Protein AF-A0A7S3Y8J7-F1 (afdb_monomer_lite)

Organism: NCBI:txid91324

pLDDT: mean 77.91, std 17.77, range [24.86, 98.25]

Foldseek 3Di:
DDKKKKKFFQVCVVVVQLVVVVVVCVVLVKDFPDKDKDADDLVLLCLQCPPHPDDSCRRHVHIMMMTIIDDDVCLVSVVVCVVVGDRMDIRNDPLSRLVNCCVGPPDDWAKFKKKKKQAPPFDPVLVVQLVVQCVLVLKDWLDWDWAAADPVLCVQLVHPRNHDGTIIMIMTIDTVNQSVSCSSNVPGPRMDMQNGRVSRVSNQVSGPVPGGDKAKKKKKQAFLCVVVVVVVVVVCVSNVWDWPDKDKDADDLVLLCVLVVVQQFDDPPPPPPDDDPDDDDTHGDPCSNVLSCRRRVHIMMMTIIMDRVCQSSLDSQQDDLFLVVCCVSPCNHVQVVRNDGNRRSRMDMADDRVSRVVSCCSVPVPVPPDDPPDPVVCCVVCVVVVDPQVVVQLVVLVVVLVVVVDDDCVSVVSSVVSCVQPRPVDDDDDDDDDDDDDDDDDDDDDDDDDDDDDDLDDQDACPFAAEEEEAEAALLCLVVLVVVVCVVVVAAEDELVVLLVCCLVPPDCVLNVQSVVCLVVLHDRDLSSSSSSVRVVVVVVVVVVDPGHRHYYYTNPDLFDSNQVVCCVRNRHHLAYEYEDEDLVNNLVSNVVVCVVVVHDPVSSVSNNVSCVVGVVVVQVVVVVVVRYDYDYDSPCSVVVVCSCCVSVVD

Radius of gyration: 37.84 Å; chains: 1; bounding box: 90×66×95 Å

Sequence (651 aa):
MSCLVAITSSVGVSKGRSVDNADILKEAGFEILDTRETSLTKDVAEIFCDGKDHKIADYTSGPVAALLIRQVNGFKKFEKLAADFDHVYATPDEVCFLKVSRKLFPKPSSFERIVVIMKPGYNPDDYKLATELLISEDFVKILDQSVKISKEQEARIGCSNLTGGASQVMVFERMDAVDLAKIHCDMLENVFVSPSNESAAVIIDVLLSDGLPSERTLALIKPNAFADREKILSVIQAYKFEVIIQDVLRLSKSRAAEFYAEHKVSHPLVIFVIRPLESGPLQGKPFFGGLTEFMSSGPIMALVLQKPSAIKSWRTLIGPTNSIKARELKPQSLRARWGIDGTKNAFHGSDSFASSCRETDFFFPSLNAPRLNDPEEYAKASLNSLDVSLNDVLQKGLTKLCRAKPVGLDAIEWLGRWLIENNPARPSVEQPAPAEITATEIVVEEDGEEDDVRTLAARVKCSKVRIIAVLGPEGSRVEETTKQLARKHGVERISIPEMLQGAAKTAAKQVSEPLAEALAAGRSAPTDLMQYLLNNAIGAYLDTNPRKESPILLSSFPQNLDQALTFSACIGEPAVFLSFEGEAEEFESAAREEAKKAGTPEGTVERRLRRFKEEGMPVIAHYKKFSKVCTIRDRGDIEGVLEAVVAHAEL

InterPro domains:
  IPR001564 Nucleoside diphosphate kinase [PR01243] (278-297)
  IPR001564 Nucleoside diphosphate kinase [PR01243] (298-315)
  IPR001564 Nucleoside diphosphate kinase [PR01243] (345-364)
  IPR007858 Dpy-30 motif [PF05186] (386-424)
  IPR027417 P-loop containing nucleoside triphosphate hydrolase [G3DSA:3.40.50.300] (459-650)
  IPR027417 P-loop containing nucleoside triphosphate hydrolase [SSF52540] (463-648)
  IPR034907 Nucleoside diphosphate kinase-like domain [PF00334] (215-366)
  IPR034907 Nucleoside diphosphate kinase-like domain [SM00562] (214-371)
  IPR036850 Nucleoside diphosphate kinase-like domain superfamily [G3DSA:3.30.70.141] (206-367)
  IPR036850 Nucleoside diphosphate kinase-like domain superfamily [SSF54919] (23-93)
  IPR036850 Nucleoside diphosphate kinase-like domain superfamily [SSF54919] (215-366)

Secondary structure (DSSP, 8-state):
-EEEEEEE-HHHHHTTHHHHHHHHHHHTTPEEEEEEEEPPPHHHHHHHHTTSS--THHHHSS-EEEEEEEETTHHHHHHHTTTT-SSEEE-SSHHHHHHHHHHHSPPPP-EEEEEEEE-TT--HHHHHHHHHHHHHTT-EEEEEEEEE--HHHHHHHT-SS-TTSEEEEEEEEEETHHHHHHHHHTTSTTEEE-SSHHHHHHHHHHH-TT-SPEEEEEEEE-GGGGGGHHHHHHHHHHTT-EEEEEEEE---HHHHHHHTGGGTS---SSSSSS--S-----PPPTTHHHHHHHHHSS-EEEEEEEEETHHHHHHHHH--SSHHHHHHH-TTSHHHHH--SSS--SEEE-SSHHHHHHHHHHH-TTTSPPPTT-HHHHHHHHHTT--HHHHHHHHHHHHHHHHH---THHHHHHHHHHHHHT-TTS--------------PPP------------PPP----TT--EEEEE--TTS-HHHHHHHHHHHHT-EEEEHHHHHHHHHHHS-HHHHHHHHHHHHTTPPPPHHHHHHHHHHHHHHHHHT-PPTT--EEEES---SHHHHHHHHHHT---SEEEEE---HHHHHHHHHHHHHHTT--HHHHHHHHHHIIIIIHHHHHHHHTTT-EEEE--SS-HHHHHHHHHHHHT-

Structure (mmCIF, N/CA/C/O backbone):
data_AF-A0A7S3Y8J7-F1
#
_entry.id   AF-A0A7S3Y8J7-F1
#
loop_
_atom_site.group_PDB
_atom_site.id
_atom_site.type_symbol
_atom_site.label_atom_id
_atom_site.label_alt_id
_atom_site.label_comp_id
_atom_site.label_asym_id
_atom_site.label_entity_id
_atom_site.label_seq_id
_atom_site.pdbx_PDB_ins_code
_atom_site.Cartn_x
_atom_site.Cartn_y
_atom_site.Cartn_z
_atom_site.occupancy
_atom_site.B_iso_or_equiv
_atom_site.auth_seq_id
_atom_site.auth_comp_id
_atom_site.auth_asym_id
_atom_site.auth_atom_id
_atom_site.pdbx_PDB_model_num
ATOM 1 N N . MET A 1 1 ? -32.818 0.035 26.852 1.00 60.22 1 MET A N 1
ATOM 2 C CA . MET A 1 1 ? -32.382 -1.296 27.335 1.00 60.22 1 MET A CA 1
ATOM 3 C C . MET A 1 1 ? -30.870 -1.282 27.388 1.00 60.22 1 MET A C 1
ATOM 5 O O . MET A 1 1 ? -30.281 -0.711 26.484 1.00 60.22 1 MET A O 1
ATOM 9 N N . SER A 1 2 ? -30.263 -1.846 28.426 1.00 79.38 2 SER A N 1
ATOM 10 C CA . SER A 1 2 ? -28.807 -1.930 28.580 1.00 79.38 2 SER A CA 1
ATOM 11 C C . SER A 1 2 ? -28.336 -3.358 28.319 1.00 79.38 2 SER A C 1
ATOM 13 O O . SER A 1 2 ? -29.010 -4.306 28.738 1.00 79.38 2 SER A O 1
ATOM 15 N N . CYS A 1 3 ? -27.184 -3.502 27.671 1.00 86.75 3 CYS A N 1
ATOM 16 C CA . CYS A 1 3 ? -26.503 -4.782 27.518 1.00 86.75 3 CYS A CA 1
ATOM 17 C C . CYS A 1 3 ? -25.395 -4.926 28.567 1.00 86.75 3 CYS A C 1
ATOM 19 O O . CYS A 1 3 ? -24.807 -3.926 28.973 1.00 86.75 3 CYS A O 1
ATOM 21 N N . LEU A 1 4 ? -25.125 -6.159 28.996 1.00 91.12 4 LEU A N 1
ATOM 22 C CA . LEU A 1 4 ? -24.027 -6.504 29.900 1.00 91.12 4 LEU A CA 1
ATOM 23 C C . LEU A 1 4 ? -23.310 -7.755 29.404 1.00 91.12 4 LEU A C 1
ATOM 25 O O . LEU A 1 4 ? -23.886 -8.550 28.659 1.00 91.12 4 LEU A O 1
ATOM 29 N N . VAL A 1 5 ? -22.082 -7.959 29.876 1.00 91.94 5 VAL A N 1
ATOM 30 C CA . VAL A 1 5 ? -21.427 -9.266 29.802 1.00 91.94 5 VAL A CA 1
ATOM 31 C C . VAL A 1 5 ? -21.406 -9.870 31.196 1.00 91.94 5 VAL A C 1
ATOM 33 O O . VAL A 1 5 ? -20.801 -9.288 32.095 1.00 91.94 5 VAL A O 1
ATOM 36 N N . ALA A 1 6 ? -22.062 -11.018 31.369 1.00 92.19 6 ALA A N 1
ATOM 37 C CA . ALA A 1 6 ? -22.000 -11.820 32.586 1.00 92.19 6 ALA A CA 1
ATOM 38 C C . ALA A 1 6 ? -20.988 -12.958 32.403 1.00 92.19 6 ALA A C 1
ATOM 40 O O . ALA A 1 6 ? -21.079 -13.706 31.435 1.00 92.19 6 ALA A O 1
ATOM 41 N N . ILE A 1 7 ? -20.014 -13.088 33.301 1.00 92.69 7 ILE A N 1
ATOM 42 C CA . ILE A 1 7 ? -18.930 -14.070 33.221 1.00 92.69 7 ILE A CA 1
ATOM 43 C C . ILE A 1 7 ? -18.993 -14.995 34.431 1.00 92.69 7 ILE A C 1
ATOM 45 O O . ILE A 1 7 ? -18.885 -14.541 35.569 1.00 92.69 7 ILE A O 1
ATOM 49 N N . THR A 1 8 ? -19.114 -16.292 34.163 1.00 92.75 8 THR A N 1
ATOM 50 C CA . THR A 1 8 ? -18.915 -17.372 35.134 1.00 92.75 8 THR A CA 1
ATOM 51 C C . THR A 1 8 ? -17.426 -17.662 35.249 1.00 92.75 8 THR A C 1
ATOM 53 O O . THR A 1 8 ? -16.793 -17.971 34.239 1.00 92.75 8 THR A O 1
ATOM 56 N N . SER A 1 9 ? -16.862 -17.570 36.454 1.00 91.62 9 SER A N 1
ATOM 57 C CA . SER A 1 9 ? -15.436 -17.834 36.690 1.00 91.62 9 SER A CA 1
ATOM 58 C C . SER A 1 9 ? -15.054 -19.283 36.367 1.00 91.62 9 SER A C 1
ATOM 60 O O . SER A 1 9 ? -15.912 -20.165 36.295 1.00 91.62 9 SER A O 1
ATOM 62 N N . SER A 1 10 ? -13.754 -19.561 36.243 1.00 90.56 10 SER A N 1
ATOM 63 C CA . SER A 1 10 ? -13.251 -20.909 35.928 1.00 90.56 10 SER A CA 1
ATOM 64 C C . SER A 1 10 ? -13.661 -21.935 36.987 1.00 90.56 10 SER A C 1
ATOM 66 O O . SER A 1 10 ? -13.992 -23.084 36.687 1.00 90.56 10 SER A O 1
ATOM 68 N N . VAL A 1 11 ? -13.718 -21.493 38.247 1.00 90.00 11 VAL A N 1
ATOM 69 C CA . VAL A 1 11 ? -14.220 -22.295 39.366 1.00 90.00 11 VAL A CA 1
ATOM 70 C C . VAL A 1 11 ? -15.712 -22.589 39.192 1.00 90.00 11 VAL A C 1
ATOM 72 O O . VAL A 1 11 ? -16.128 -23.730 39.368 1.00 90.00 11 VAL A O 1
ATOM 75 N N . GLY A 1 12 ? -16.519 -21.602 38.797 1.00 89.06 12 GLY A N 1
ATOM 76 C CA . GLY A 1 12 ? -17.945 -21.803 38.524 1.00 89.06 12 GLY A CA 1
ATOM 77 C C . GLY A 1 12 ? -18.204 -22.758 37.356 1.00 89.06 12 GLY A C 1
ATOM 78 O O . GLY A 1 12 ? -19.037 -23.656 37.475 1.00 89.06 12 GLY A O 1
ATOM 79 N N . VAL A 1 13 ? -17.451 -22.623 36.261 1.00 90.56 13 VAL A N 1
ATOM 80 C CA . VAL A 1 13 ? -17.557 -23.510 35.088 1.00 90.56 13 VAL A CA 1
ATOM 81 C C . VAL A 1 13 ? -17.220 -24.952 35.461 1.00 90.56 13 VAL A C 1
ATOM 83 O O . VAL A 1 13 ? -18.005 -25.851 35.172 1.00 90.56 13 VAL A O 1
ATOM 86 N N . SER A 1 14 ? -16.121 -25.183 36.187 1.00 88.75 14 SER A N 1
ATOM 87 C CA . SER A 1 14 ? -15.753 -26.535 36.647 1.00 88.75 14 SER A CA 1
ATOM 88 C C . SER A 1 14 ? -16.784 -27.176 37.589 1.00 88.75 14 SER A C 1
ATOM 90 O O . SER A 1 14 ? -16.857 -28.400 37.679 1.00 88.75 14 SER A O 1
ATOM 92 N N . LYS A 1 15 ? -17.617 -26.365 38.253 1.00 89.69 15 LYS A N 1
ATOM 93 C CA . LYS A 1 15 ? -18.742 -26.807 39.092 1.00 89.69 15 LYS A CA 1
ATOM 94 C C . LYS A 1 15 ? -20.072 -26.932 38.333 1.00 89.69 15 LYS A C 1
ATOM 96 O O . LYS A 1 15 ? -21.089 -27.195 38.965 1.00 89.69 15 LYS A O 1
ATOM 101 N N . GLY A 1 16 ? -20.095 -26.720 37.015 1.00 87.44 16 GLY A N 1
ATOM 102 C CA . GLY A 1 16 ? -21.308 -26.809 36.192 1.00 87.44 16 GLY A CA 1
ATOM 103 C C . GLY A 1 16 ? -22.270 -25.622 36.325 1.00 87.44 16 GLY A C 1
ATOM 104 O O . GLY A 1 16 ? -23.391 -25.690 35.833 1.00 87.44 16 GLY A O 1
ATOM 105 N N . ARG A 1 17 ? -21.847 -24.515 36.950 1.00 89.00 17 ARG A N 1
ATOM 106 C CA . ARG A 1 17 ? -22.717 -23.362 37.252 1.00 89.00 17 ARG A CA 1
ATOM 107 C C . ARG A 1 17 ? -23.108 -22.522 36.037 1.00 89.00 17 ARG A C 1
ATOM 109 O O . ARG A 1 17 ? -23.982 -21.671 36.142 1.00 89.00 17 ARG A O 1
ATOM 116 N N . SER A 1 18 ? -22.455 -22.707 34.894 1.00 86.50 18 SER A N 1
ATOM 117 C CA . SER A 1 18 ? -22.721 -21.914 33.688 1.00 86.50 18 SER A CA 1
ATOM 118 C C . SER A 1 18 ? -24.166 -22.062 33.198 1.00 86.50 18 SER A C 1
ATOM 120 O O . SER A 1 18 ? -24.772 -21.070 32.799 1.00 86.50 18 SER A O 1
ATOM 122 N N . VAL A 1 19 ? -24.721 -23.276 33.268 1.00 87.62 19 VAL A N 1
ATOM 123 C CA . VAL A 1 19 ? -26.104 -23.568 32.862 1.00 87.62 19 VAL A CA 1
ATOM 124 C C . VAL A 1 19 ? -27.092 -23.002 33.882 1.00 87.62 19 VAL A C 1
ATOM 126 O O . VAL A 1 19 ? -27.966 -22.227 33.501 1.00 87.62 19 VAL A O 1
ATOM 129 N N . ASP A 1 20 ? -26.878 -23.289 35.171 1.00 88.75 20 ASP A N 1
ATOM 130 C CA . ASP A 1 20 ? -27.712 -22.793 36.276 1.00 88.75 20 ASP A CA 1
ATOM 131 C C . ASP A 1 20 ? -27.867 -21.265 36.219 1.00 88.75 20 ASP A C 1
ATOM 133 O O . ASP A 1 20 ? -28.972 -20.724 36.239 1.00 88.75 20 ASP A O 1
ATOM 137 N N . ASN A 1 21 ? -26.748 -20.549 36.085 1.00 89.12 21 ASN A N 1
ATOM 138 C CA . ASN A 1 21 ? -26.750 -19.091 36.072 1.00 89.12 21 ASN A CA 1
ATOM 139 C C . ASN A 1 21 ? -27.412 -18.510 34.812 1.00 89.12 21 ASN A C 1
ATOM 141 O O . ASN A 1 21 ? -28.035 -17.448 34.879 1.00 89.12 21 ASN A O 1
ATOM 145 N N . ALA A 1 22 ? -27.306 -19.190 33.666 1.00 89.75 22 ALA A N 1
ATOM 146 C CA . ALA A 1 22 ? -28.009 -18.787 32.452 1.00 89.75 22 ALA A CA 1
ATOM 147 C C . ALA A 1 22 ? -29.533 -18.907 32.617 1.00 89.75 22 ALA A C 1
ATOM 149 O O . ALA A 1 22 ? -30.268 -18.041 32.138 1.00 89.75 22 ALA A O 1
ATOM 150 N N . ASP A 1 23 ? -30.010 -19.940 33.310 1.00 91.12 23 ASP A N 1
ATOM 151 C CA . ASP A 1 23 ? -31.439 -20.136 33.555 1.00 91.12 23 ASP A CA 1
ATOM 152 C C . ASP A 1 23 ? -31.985 -19.133 34.582 1.00 91.12 23 ASP A C 1
ATOM 154 O O . ASP A 1 23 ? -33.005 -18.499 34.305 1.00 91.12 23 ASP A O 1
ATOM 158 N N . ILE A 1 24 ? -31.244 -18.842 35.662 1.00 90.69 24 ILE A N 1
ATOM 159 C CA . ILE A 1 24 ? -31.581 -17.762 36.615 1.00 90.69 24 ILE A CA 1
ATOM 160 C C . ILE A 1 24 ? -31.735 -16.416 35.887 1.00 90.69 24 ILE A C 1
ATOM 162 O O . ILE A 1 24 ? -32.682 -15.662 36.128 1.00 90.69 24 ILE A O 1
ATOM 166 N N . LEU A 1 25 ? -30.831 -16.103 34.951 1.00 91.12 25 LEU A N 1
ATOM 167 C CA . LEU A 1 25 ? -30.907 -14.872 34.159 1.00 91.12 25 LEU A CA 1
ATOM 168 C C . LEU A 1 25 ? -32.171 -14.818 33.291 1.00 91.12 25 LEU A C 1
ATOM 170 O O . LEU A 1 25 ? -32.837 -13.777 33.255 1.00 91.12 25 LEU A O 1
ATOM 174 N N . LYS A 1 26 ? -32.537 -15.920 32.627 1.00 92.44 26 LYS A N 1
ATOM 175 C CA . LYS A 1 26 ? -33.770 -15.996 31.823 1.00 92.44 26 LYS A CA 1
ATOM 176 C C . LYS A 1 26 ? -35.019 -15.843 32.686 1.00 92.44 26 LYS A C 1
ATOM 178 O O . LYS A 1 26 ? -35.918 -15.095 32.307 1.00 92.44 26 LYS A O 1
ATOM 183 N N . GLU A 1 27 ? -35.071 -16.494 33.846 1.00 92.06 27 GLU A N 1
ATOM 184 C CA . GLU A 1 27 ? -36.189 -16.384 34.796 1.00 92.06 27 GLU A CA 1
ATOM 185 C C . GLU A 1 27 ? -36.337 -14.956 35.334 1.00 92.06 27 GLU A C 1
ATOM 187 O O . GLU A 1 27 ? -37.442 -14.419 35.426 1.00 92.06 27 GLU A O 1
ATOM 192 N N . ALA A 1 28 ? -35.214 -14.274 35.567 1.00 89.75 28 ALA A N 1
ATOM 193 C CA . ALA A 1 28 ? -35.177 -12.851 35.886 1.00 89.75 28 ALA A CA 1
ATOM 194 C C . ALA A 1 28 ? -35.506 -11.936 34.683 1.00 89.75 28 ALA A C 1
ATOM 196 O O . ALA A 1 28 ? -35.446 -10.702 34.790 1.00 89.75 28 ALA A O 1
ATOM 197 N N . GLY A 1 29 ? -35.868 -12.501 33.532 1.00 91.44 29 GLY A N 1
ATOM 198 C CA . GLY A 1 29 ? -36.299 -11.808 32.323 1.00 91.44 29 GLY A CA 1
ATOM 199 C C . GLY A 1 29 ? -35.167 -11.191 31.504 1.00 91.44 29 GLY A C 1
ATOM 200 O O . GLY A 1 29 ? -35.447 -10.309 30.691 1.00 91.44 29 GLY A O 1
ATOM 201 N N . PHE A 1 30 ? -33.904 -11.553 31.750 1.00 93.75 30 PHE A N 1
ATOM 202 C CA . PHE A 1 30 ? -32.807 -11.166 30.864 1.00 93.75 30 PHE A CA 1
ATOM 203 C C . PHE A 1 30 ? -32.881 -11.972 29.572 1.00 93.75 30 PHE A C 1
ATOM 205 O O . PHE A 1 30 ? -33.074 -13.186 29.574 1.00 93.75 30 PHE A O 1
ATOM 212 N N . GLU A 1 31 ? -32.677 -11.286 28.458 1.00 94.31 31 GLU A N 1
ATOM 213 C CA . GLU A 1 31 ? -32.516 -11.923 27.162 1.00 94.31 31 GLU A CA 1
ATOM 214 C C . GLU A 1 31 ? -31.037 -12.261 26.954 1.00 94.31 31 GLU A C 1
ATOM 216 O O . GLU A 1 31 ? -30.187 -11.376 27.067 1.00 94.31 31 GLU A O 1
ATOM 221 N N . ILE A 1 32 ? -30.724 -13.522 26.650 1.00 93.06 32 ILE A N 1
ATOM 222 C CA . ILE A 1 32 ? -29.366 -13.945 26.285 1.00 93.06 32 ILE A CA 1
ATOM 223 C C . ILE A 1 32 ? -29.209 -13.775 24.775 1.00 93.06 32 ILE A C 1
ATOM 225 O O . ILE A 1 32 ? -29.906 -14.422 23.999 1.00 93.06 32 ILE A O 1
ATOM 229 N N . LEU A 1 33 ? -28.301 -12.890 24.372 1.00 90.38 33 LEU A N 1
ATOM 230 C CA . LEU A 1 33 ? -28.021 -12.564 22.975 1.00 90.38 33 LEU A CA 1
ATOM 231 C C . LEU A 1 33 ? -26.945 -13.469 22.371 1.00 90.38 33 LEU A C 1
ATOM 233 O O . LEU A 1 33 ? -27.028 -13.803 21.194 1.00 90.38 33 LEU A O 1
ATOM 237 N N . ASP A 1 34 ? -25.929 -13.827 23.159 1.00 90.25 34 ASP A N 1
ATOM 238 C CA . ASP A 1 34 ? -24.811 -14.667 22.724 1.00 90.25 34 ASP A CA 1
ATOM 239 C C . ASP A 1 34 ? -24.162 -15.368 23.932 1.00 90.25 34 ASP A C 1
ATOM 241 O O . ASP A 1 34 ? -24.294 -14.921 25.075 1.00 90.25 34 ASP A O 1
ATOM 245 N N . THR A 1 35 ? -23.481 -16.486 23.698 1.00 91.56 35 THR A N 1
ATOM 246 C CA . THR A 1 35 ? -22.826 -17.311 24.721 1.00 91.56 35 THR A CA 1
ATOM 247 C C . THR A 1 35 ? -21.480 -17.796 24.213 1.00 91.56 35 THR A C 1
ATOM 249 O O . THR A 1 35 ? -21.371 -18.297 23.097 1.00 91.56 35 THR A O 1
ATOM 252 N N . ARG A 1 36 ? -20.443 -17.693 25.048 1.00 89.75 36 ARG A N 1
ATOM 253 C CA . ARG A 1 36 ? -19.095 -18.118 24.678 1.00 89.75 36 ARG A CA 1
ATOM 254 C C . ARG A 1 36 ? -18.347 -18.726 25.852 1.00 89.75 36 ARG A C 1
ATOM 256 O O . ARG A 1 36 ? -18.276 -18.129 26.920 1.00 89.75 36 ARG A O 1
ATOM 263 N N . GLU A 1 37 ? -17.720 -19.871 25.619 1.00 90.06 37 GLU A N 1
ATOM 264 C CA . GLU A 1 37 ? -16.737 -20.450 26.534 1.00 90.06 37 GLU A CA 1
ATOM 265 C C . GLU A 1 37 ? -15.325 -20.140 26.021 1.00 90.06 37 GLU A C 1
ATOM 267 O O . GLU A 1 37 ? -15.028 -20.322 24.838 1.00 90.06 37 GLU A O 1
ATOM 272 N N . THR A 1 38 ? -14.470 -19.576 26.872 1.00 88.44 38 THR A N 1
ATOM 273 C CA . THR A 1 38 ? -13.124 -19.109 26.492 1.00 88.44 38 THR A CA 1
ATOM 274 C C . THR A 1 38 ? -12.243 -18.941 27.725 1.00 88.44 38 THR A C 1
ATOM 276 O O . THR A 1 38 ? -12.749 -18.918 28.834 1.00 88.44 38 THR A O 1
ATOM 279 N N . SER A 1 39 ? -10.935 -18.758 27.569 1.00 86.94 39 SER A N 1
ATOM 280 C CA . SER A 1 39 ? -10.062 -18.297 28.660 1.00 86.94 39 SER A CA 1
ATOM 281 C C . SER A 1 39 ? -9.855 -16.786 28.578 1.00 86.94 39 SER A C 1
ATOM 283 O O . SER A 1 39 ? -9.712 -16.248 27.476 1.00 86.94 39 SER A O 1
ATOM 285 N N . LEU A 1 40 ? -9.841 -16.093 29.723 1.00 85.88 40 LEU A N 1
ATOM 286 C CA . LEU A 1 40 ? -9.510 -14.666 29.761 1.00 85.88 40 LEU A CA 1
ATOM 287 C C . LEU A 1 40 ? -8.000 -14.473 29.869 1.00 85.88 40 LEU A C 1
ATOM 289 O O . LEU A 1 40 ? -7.319 -15.144 30.644 1.00 85.88 40 LEU A O 1
ATOM 293 N N . THR A 1 41 ? -7.479 -13.507 29.122 1.00 83.50 41 THR A N 1
ATOM 294 C CA . THR A 1 41 ? -6.127 -12.996 29.332 1.00 83.50 41 THR A CA 1
ATOM 295 C C . THR A 1 41 ? -6.107 -12.045 30.531 1.00 83.50 41 THR A C 1
ATOM 297 O O . THR A 1 41 ? -7.141 -11.506 30.941 1.00 83.50 41 THR A O 1
ATOM 300 N N . LYS A 1 42 ? -4.922 -11.843 31.120 1.00 81.94 42 LYS A N 1
ATOM 301 C CA . LYS A 1 42 ? -4.757 -11.044 32.344 1.00 81.94 42 LYS A CA 1
ATOM 302 C C . LYS A 1 42 ? -5.305 -9.622 32.195 1.00 81.94 42 LYS A C 1
ATOM 304 O O . LYS A 1 42 ? -6.004 -9.162 33.082 1.00 81.94 42 LYS A O 1
ATOM 309 N N . ASP A 1 43 ? -5.078 -8.986 31.053 1.00 77.06 43 ASP A N 1
ATOM 310 C CA . ASP A 1 43 ? -5.579 -7.650 30.718 1.00 77.06 43 ASP A CA 1
ATOM 311 C C . ASP A 1 43 ? -7.115 -7.575 30.672 1.00 77.06 43 ASP A C 1
ATOM 313 O O . ASP A 1 43 ? -7.699 -6.559 31.031 1.00 77.06 43 ASP A O 1
ATOM 317 N N . VAL A 1 44 ? -7.799 -8.642 30.248 1.00 79.12 44 VAL A N 1
ATOM 318 C CA . VAL A 1 44 ? -9.274 -8.682 30.233 1.00 79.12 44 VAL A CA 1
ATOM 319 C C . VAL A 1 44 ? -9.824 -8.909 31.626 1.00 79.12 44 VAL A C 1
ATOM 321 O O . VAL A 1 44 ? -10.789 -8.258 32.020 1.00 79.12 44 VAL A O 1
ATOM 324 N N . ALA A 1 45 ? -9.191 -9.811 32.371 1.00 84.12 45 ALA A N 1
ATOM 325 C CA . ALA A 1 45 ? -9.543 -10.057 33.757 1.00 84.12 45 ALA A CA 1
ATOM 326 C C . ALA A 1 45 ? -9.290 -8.815 34.629 1.00 84.12 45 ALA A C 1
ATOM 328 O O . ALA A 1 45 ? -10.096 -8.536 35.503 1.00 84.12 45 ALA A O 1
ATOM 329 N N . GLU A 1 46 ? -8.241 -8.032 34.363 1.00 83.00 46 GLU A N 1
ATOM 330 C CA . GLU A 1 46 ? -7.981 -6.753 35.041 1.00 83.00 46 GLU A CA 1
ATOM 331 C C . GLU A 1 46 ? -9.095 -5.735 34.778 1.00 83.00 46 GLU A C 1
ATOM 333 O O . GLU A 1 46 ? -9.627 -5.185 35.732 1.00 83.00 46 GLU A O 1
ATOM 338 N N . ILE A 1 47 ? -9.527 -5.554 33.523 1.00 74.62 47 ILE A N 1
ATOM 339 C CA . ILE A 1 47 ? -10.647 -4.649 33.180 1.00 74.62 47 ILE A CA 1
ATOM 340 C C . ILE A 1 47 ? -11.937 -5.041 33.911 1.00 74.62 47 ILE A C 1
ATOM 342 O O . ILE A 1 47 ? -12.738 -4.185 34.279 1.00 74.62 47 ILE A O 1
ATOM 346 N N . PHE A 1 48 ? -12.164 -6.343 34.068 1.00 75.88 48 PHE A N 1
ATOM 347 C CA . PHE A 1 48 ? -13.382 -6.875 34.663 1.00 75.88 48 PHE A CA 1
ATOM 348 C C . PHE A 1 48 ? -13.357 -6.889 36.199 1.00 75.88 48 PHE A C 1
ATOM 350 O O . PHE A 1 48 ? -14.390 -6.678 36.832 1.00 75.88 48 PHE A O 1
ATOM 357 N N . CYS A 1 49 ? -12.194 -7.152 36.797 1.00 76.06 49 CYS A N 1
ATOM 358 C CA . CYS A 1 49 ? -12.012 -7.224 38.246 1.00 76.06 49 CYS A CA 1
ATOM 359 C C . CYS A 1 49 ? -11.686 -5.866 38.888 1.00 76.06 49 CYS A C 1
ATOM 361 O O . CYS A 1 49 ? -11.626 -5.799 40.116 1.00 76.06 49 CYS A O 1
ATOM 363 N N . ASP A 1 50 ? -11.461 -4.812 38.097 1.00 67.81 50 ASP A N 1
ATOM 364 C CA . ASP A 1 50 ? -11.101 -3.487 38.606 1.00 67.81 50 ASP A CA 1
ATOM 365 C C . ASP A 1 50 ? -12.134 -2.974 39.627 1.00 67.81 50 ASP A C 1
ATOM 367 O O . ASP A 1 50 ? -13.343 -2.976 39.383 1.00 67.81 50 ASP A O 1
ATOM 371 N N . GLY A 1 51 ? -11.653 -2.590 40.810 1.00 57.19 51 GLY A N 1
ATOM 372 C CA . GLY A 1 51 ? -12.487 -2.110 41.915 1.00 57.19 51 GLY A CA 1
ATOM 373 C C . GLY A 1 51 ? -13.350 -3.158 42.640 1.00 57.19 51 GLY A C 1
ATOM 374 O O . GLY A 1 51 ? -14.195 -2.760 43.443 1.00 57.19 51 GLY A O 1
ATOM 375 N N . LYS A 1 52 ? -13.170 -4.471 42.407 1.00 66.56 52 LYS A N 1
ATOM 376 C CA . LYS A 1 52 ? -13.898 -5.543 43.126 1.00 66.56 52 LYS A CA 1
ATOM 377 C C . LYS A 1 52 ? -12.967 -6.498 43.885 1.00 66.56 52 LYS A C 1
ATOM 379 O O . LYS A 1 52 ? -11.832 -6.719 43.478 1.00 66.56 52 LYS A O 1
ATOM 384 N N . ASP A 1 53 ? -13.476 -7.147 44.939 1.00 65.50 53 ASP A N 1
ATOM 385 C CA . ASP A 1 53 ? -12.762 -8.149 45.772 1.00 65.50 53 ASP A CA 1
ATOM 386 C C . ASP A 1 53 ? -12.485 -9.493 45.050 1.00 65.50 53 ASP A C 1
ATOM 388 O O . ASP A 1 53 ? -12.390 -10.564 45.655 1.00 65.50 53 ASP A O 1
ATOM 392 N N . HIS A 1 54 ? -12.390 -9.479 43.721 1.00 74.38 54 HIS A N 1
ATOM 393 C CA . HIS A 1 54 ? -12.282 -10.681 42.907 1.00 74.38 54 HIS A CA 1
ATOM 394 C C . HIS A 1 54 ? -10.819 -11.000 42.615 1.00 74.38 54 HIS A C 1
ATOM 396 O O . HIS A 1 54 ? -10.029 -10.133 42.239 1.00 74.38 54 HIS A O 1
ATOM 402 N N . LYS A 1 55 ? -10.449 -12.279 42.692 1.00 81.56 55 LYS A N 1
ATOM 403 C CA . LYS A 1 55 ? -9.103 -12.709 42.313 1.00 81.56 55 LYS A CA 1
ATOM 404 C C . LYS A 1 55 ? -9.032 -12.869 40.799 1.00 81.56 55 LYS A C 1
ATOM 406 O O . LYS A 1 55 ? -9.708 -13.719 40.231 1.00 81.56 55 LYS A O 1
ATOM 411 N N . ILE A 1 56 ? -8.142 -12.115 40.151 1.00 84.44 56 ILE A N 1
ATOM 412 C CA . ILE A 1 56 ? -7.836 -12.244 38.710 1.00 84.44 56 ILE A CA 1
ATOM 413 C C . ILE A 1 56 ? -7.574 -13.712 38.320 1.00 84.44 56 ILE A C 1
ATOM 415 O O . ILE A 1 56 ? -8.010 -14.161 37.262 1.00 84.44 56 ILE A O 1
ATOM 419 N N . ALA A 1 57 ? -6.915 -14.475 39.200 1.00 85.44 57 ALA A N 1
ATOM 420 C CA . ALA A 1 57 ? -6.614 -15.892 39.000 1.00 85.44 57 ALA A CA 1
ATOM 421 C C . ALA A 1 57 ? -7.858 -16.768 38.754 1.00 85.44 57 ALA A C 1
ATOM 423 O O . ALA A 1 57 ? -7.769 -17.746 38.014 1.00 85.44 57 ALA A O 1
ATOM 424 N N . ASP A 1 58 ? -9.025 -16.413 39.298 1.00 86.19 58 ASP A N 1
ATOM 425 C CA . ASP A 1 58 ? -10.253 -17.205 39.138 1.00 86.19 58 ASP A CA 1
ATOM 426 C C . ASP A 1 58 ? -10.784 -17.164 37.693 1.00 86.19 58 ASP A C 1
ATOM 428 O O . ASP A 1 58 ? -11.548 -18.036 37.276 1.00 86.19 58 ASP A O 1
ATOM 432 N N . TYR A 1 59 ? -10.342 -16.187 36.897 1.00 87.69 59 TYR A N 1
ATOM 433 C CA . TYR A 1 59 ? -10.767 -15.985 35.508 1.00 87.69 59 TYR A CA 1
ATOM 434 C C . TYR A 1 59 ? -9.685 -16.308 34.476 1.00 87.69 59 TYR A C 1
ATOM 436 O O . TYR A 1 59 ? -9.989 -16.439 33.292 1.00 87.69 59 TYR A O 1
ATOM 444 N N . THR A 1 60 ? -8.429 -16.424 34.908 1.00 89.50 60 THR A N 1
ATOM 445 C CA . THR A 1 60 ? -7.283 -16.697 34.026 1.00 89.50 60 THR A CA 1
ATOM 446 C C . THR A 1 60 ? -6.737 -18.120 34.164 1.00 89.50 60 THR A C 1
ATOM 448 O O . THR A 1 60 ? -5.965 -18.556 33.315 1.00 89.50 60 THR A O 1
ATOM 451 N N . SER A 1 61 ? -7.126 -18.858 35.211 1.00 88.81 61 SER A N 1
ATOM 452 C CA . SER A 1 61 ? -6.639 -20.220 35.491 1.00 88.81 61 SER A CA 1
ATOM 453 C C . SER A 1 61 ? -7.302 -21.325 34.662 1.00 88.81 61 SER A C 1
ATOM 455 O O . SER A 1 61 ? -6.798 -22.447 34.646 1.00 88.81 61 SER A O 1
ATOM 457 N N . GLY A 1 62 ? -8.407 -21.039 33.969 1.00 88.94 62 GLY A N 1
ATOM 458 C CA . GLY A 1 62 ? -9.153 -22.031 33.200 1.00 88.94 62 GLY A CA 1
ATOM 459 C C . GLY A 1 62 ? -10.177 -21.418 32.236 1.00 88.94 62 GLY A C 1
ATOM 460 O O . GLY A 1 62 ? -10.106 -20.225 31.927 1.00 88.94 62 GLY A O 1
ATOM 461 N N . PRO A 1 63 ? -11.095 -22.236 31.691 1.00 90.38 63 PRO A N 1
ATOM 462 C CA . PRO A 1 63 ? -12.184 -21.754 30.851 1.00 90.38 63 PRO A CA 1
ATOM 463 C C . PRO A 1 63 ? -13.250 -21.042 31.693 1.00 90.38 63 PRO A C 1
ATOM 465 O O . PRO A 1 63 ? -13.679 -21.543 32.727 1.00 90.38 63 PRO A O 1
ATOM 468 N N . VAL A 1 64 ? -13.698 -19.885 31.219 1.00 93.56 64 VAL A N 1
ATOM 469 C CA . VAL A 1 64 ? -14.831 -19.113 31.731 1.00 93.56 64 VAL A CA 1
ATOM 470 C C . VAL A 1 64 ? -16.003 -19.202 30.754 1.00 93.56 64 VAL A C 1
ATOM 472 O O . VAL A 1 64 ? -15.801 -19.363 29.549 1.00 93.56 64 VAL A O 1
ATOM 475 N N . ALA A 1 65 ? -17.227 -19.031 31.255 1.00 93.12 65 ALA A N 1
ATOM 476 C CA . ALA A 1 65 ? -18.427 -18.937 30.423 1.00 93.12 65 ALA A CA 1
ATOM 477 C C . ALA A 1 65 ? -18.959 -17.501 30.444 1.00 93.12 65 ALA A C 1
ATOM 479 O O . ALA A 1 65 ? -19.398 -17.017 31.487 1.00 93.12 65 ALA A O 1
ATOM 480 N N . ALA A 1 66 ? -18.907 -16.819 29.304 1.00 93.50 66 ALA A N 1
ATOM 481 C CA . ALA A 1 66 ? -19.406 -15.465 29.124 1.00 93.50 66 ALA A CA 1
ATOM 482 C C . ALA A 1 66 ? -20.772 -15.476 28.422 1.00 93.50 66 ALA A C 1
ATOM 484 O O . ALA A 1 66 ? -20.963 -16.167 27.421 1.00 93.50 66 ALA A O 1
ATOM 485 N N . LEU A 1 67 ? -21.697 -14.655 28.912 1.00 93.69 67 LEU A N 1
ATOM 486 C CA . LEU A 1 67 ? -23.028 -14.430 28.357 1.00 93.69 67 LEU A CA 1
ATOM 487 C C . LEU A 1 67 ? -23.186 -12.953 28.004 1.00 93.69 67 LEU A C 1
ATOM 489 O O . LEU A 1 67 ? -23.007 -12.085 28.861 1.00 93.69 67 LEU A O 1
ATOM 493 N N . LEU A 1 68 ? -23.559 -12.667 26.760 1.00 92.44 68 LEU A N 1
ATOM 494 C CA . LEU A 1 68 ? -24.004 -11.340 26.351 1.00 92.44 68 LEU A CA 1
ATOM 495 C C . LEU A 1 68 ? -25.503 -11.235 26.635 1.00 92.44 68 LEU A C 1
ATOM 497 O O . LEU A 1 68 ? -26.292 -11.950 26.023 1.00 92.44 68 LEU A O 1
ATOM 501 N N . ILE A 1 69 ? -25.903 -10.358 27.554 1.00 93.06 69 ILE A N 1
ATOM 502 C CA . ILE A 1 69 ? -27.287 -10.278 28.044 1.00 93.06 69 ILE A CA 1
ATOM 503 C C . ILE A 1 69 ? -27.885 -8.883 27.868 1.00 93.06 69 ILE A C 1
ATOM 505 O O . ILE A 1 69 ? -27.172 -7.883 27.940 1.00 93.06 69 ILE A O 1
ATOM 509 N N . ARG A 1 70 ? -29.204 -8.801 27.667 1.00 93.12 70 ARG A N 1
ATOM 510 C CA . ARG A 1 70 ? -29.952 -7.551 27.459 1.00 93.12 70 ARG A CA 1
ATOM 511 C C . ARG A 1 70 ? -31.160 -7.451 28.385 1.00 93.12 70 ARG A C 1
ATOM 513 O O . ARG A 1 70 ? -31.914 -8.407 28.543 1.00 93.12 70 ARG A O 1
ATOM 520 N N . GLN A 1 71 ? -31.349 -6.272 28.989 1.00 92.19 71 GLN A N 1
ATOM 521 C CA . GLN A 1 71 ? -32.483 -5.987 29.877 1.00 92.19 71 GLN A CA 1
ATOM 522 C C . GLN A 1 71 ? -32.726 -4.474 30.065 1.00 92.19 71 GLN A C 1
ATOM 524 O O . GLN A 1 71 ? -31.816 -3.652 29.949 1.00 92.19 71 GLN A O 1
ATOM 529 N N . VAL A 1 72 ? -33.957 -4.063 30.383 1.00 86.88 72 VAL A N 1
ATOM 530 C CA . VAL A 1 72 ? -34.267 -2.693 30.839 1.00 86.88 72 VAL A CA 1
ATOM 531 C C . VAL A 1 72 ? -33.663 -2.468 32.231 1.00 86.88 72 VAL A C 1
ATOM 533 O O . VAL A 1 72 ? -33.968 -3.211 33.159 1.00 86.88 72 VAL A O 1
ATOM 536 N N . ASN A 1 73 ? -32.827 -1.434 32.393 1.00 84.31 73 ASN A N 1
ATOM 537 C CA . ASN A 1 73 ? -32.076 -1.169 33.633 1.00 84.31 73 ASN A CA 1
ATOM 538 C C . ASN A 1 73 ? -31.248 -2.379 34.105 1.00 84.31 73 ASN A C 1
ATOM 540 O O . ASN A 1 73 ? -31.173 -2.666 35.301 1.00 84.31 73 ASN A O 1
ATOM 544 N N . GLY A 1 74 ? -30.649 -3.099 33.155 1.00 84.56 74 GLY A N 1
ATOM 545 C CA . GLY A 1 74 ? -29.982 -4.377 33.377 1.00 84.56 74 GLY A CA 1
ATOM 546 C C . GLY A 1 74 ? -28.889 -4.336 34.446 1.00 84.56 74 GLY A C 1
ATOM 547 O O . GLY A 1 74 ? -28.886 -5.231 35.276 1.00 84.56 74 GLY A O 1
ATOM 548 N N . PHE A 1 75 ? -28.055 -3.288 34.510 1.00 84.19 75 PHE A N 1
ATOM 549 C CA . PHE A 1 75 ? -27.037 -3.127 35.568 1.00 84.19 75 PHE A CA 1
ATOM 550 C C . PHE A 1 75 ? -27.656 -3.160 36.972 1.00 84.19 75 PHE A C 1
ATOM 552 O O . PHE A 1 75 ? -27.374 -4.060 37.758 1.00 84.19 75 PHE A O 1
ATOM 559 N N . LYS A 1 76 ? -28.611 -2.260 37.247 1.00 85.56 76 LYS A N 1
ATOM 560 C CA . LYS A 1 76 ? -29.316 -2.202 38.540 1.00 85.56 76 LYS A CA 1
ATOM 561 C C . LYS A 1 76 ? -30.102 -3.476 38.846 1.00 85.56 76 LYS A C 1
ATOM 563 O O . LYS A 1 76 ? -30.276 -3.829 40.009 1.00 85.56 76 LYS A O 1
ATOM 568 N N . LYS A 1 77 ? -30.653 -4.136 37.822 1.00 88.25 77 LYS A N 1
ATOM 569 C CA . LYS A 1 77 ? -31.402 -5.386 38.003 1.00 88.25 77 LYS A CA 1
ATOM 570 C C . LYS A 1 77 ? -30.465 -6.549 38.330 1.00 88.25 77 LYS A C 1
ATOM 572 O O . LYS A 1 77 ? -30.788 -7.334 39.210 1.00 88.25 77 LYS A O 1
ATOM 577 N N . PHE A 1 78 ? -29.317 -6.622 37.663 1.00 88.69 78 PHE A N 1
ATOM 578 C CA . PHE A 1 78 ? -28.301 -7.640 37.902 1.00 88.69 78 PHE A CA 1
ATOM 579 C C . PHE A 1 78 ? -27.711 -7.498 39.308 1.00 88.69 78 PHE A C 1
ATOM 581 O O . PHE A 1 78 ? -27.625 -8.484 40.026 1.00 88.69 78 PHE A O 1
ATOM 588 N N . GLU A 1 79 ? -27.395 -6.275 39.749 1.00 85.56 79 GLU A N 1
ATOM 589 C CA . GLU A 1 79 ? -26.900 -6.030 41.114 1.00 85.56 79 GLU A CA 1
ATOM 590 C C . GLU A 1 79 ? -27.868 -6.512 42.200 1.00 85.56 79 GLU A C 1
ATOM 592 O O . GLU A 1 79 ? -27.435 -7.062 43.208 1.00 85.56 79 GLU A O 1
ATOM 597 N N . LYS A 1 80 ? -29.182 -6.369 41.990 1.00 86.38 80 LYS A N 1
ATOM 598 C CA . LYS A 1 80 ? -30.193 -6.885 42.929 1.00 86.38 80 LYS A CA 1
ATOM 599 C C . LYS A 1 80 ? -30.235 -8.411 43.003 1.00 86.38 80 LYS A C 1
ATOM 601 O O . LYS A 1 80 ? -30.652 -8.935 44.026 1.00 86.38 80 LYS A O 1
ATOM 606 N N . LEU A 1 81 ? -29.825 -9.088 41.934 1.00 85.50 81 LEU A N 1
ATOM 607 C CA . LEU A 1 81 ? -29.774 -10.547 41.819 1.00 85.50 81 LEU A CA 1
ATOM 608 C C . LEU A 1 81 ? -28.389 -11.104 42.170 1.00 85.50 81 LEU A C 1
ATOM 610 O O . LEU A 1 81 ? -28.185 -12.309 42.132 1.00 85.50 81 LEU A O 1
ATOM 614 N N . ALA A 1 82 ? -27.420 -10.248 42.517 1.00 77.56 82 ALA A N 1
ATOM 615 C CA . ALA A 1 82 ? -26.039 -10.659 42.766 1.00 77.56 82 ALA A CA 1
ATOM 616 C C . ALA A 1 82 ? -25.910 -11.719 43.875 1.00 77.56 82 ALA A C 1
ATOM 618 O O . ALA A 1 82 ? -24.978 -12.514 43.838 1.00 77.56 82 ALA A O 1
ATOM 619 N N . ALA A 1 83 ? -26.842 -11.745 44.835 1.00 77.94 83 ALA A N 1
ATOM 620 C CA . ALA A 1 83 ? -26.880 -12.741 45.906 1.00 77.94 83 ALA A CA 1
ATOM 621 C C . ALA A 1 83 ? -27.348 -14.134 45.441 1.00 77.94 83 ALA A C 1
ATOM 623 O O . ALA A 1 83 ? -27.038 -15.122 46.102 1.00 77.94 83 ALA A O 1
ATOM 624 N N . ASP A 1 84 ? -28.069 -14.208 44.320 1.00 80.75 84 ASP A N 1
ATOM 625 C CA . ASP A 1 84 ? -28.617 -15.452 43.768 1.00 80.75 84 ASP A CA 1
ATOM 626 C C . ASP A 1 84 ? -27.615 -16.160 42.838 1.00 80.75 84 ASP A C 1
ATOM 628 O O . ASP A 1 84 ? -27.803 -17.323 42.481 1.00 80.75 84 ASP A O 1
ATOM 632 N N . PHE A 1 85 ? -26.537 -15.470 42.450 1.00 81.25 85 PHE A N 1
ATOM 633 C CA . PHE A 1 85 ? -25.515 -15.988 41.548 1.00 81.25 85 PHE A CA 1
ATOM 634 C C . PHE A 1 85 ? -24.331 -16.600 42.302 1.00 81.25 85 PHE A C 1
ATOM 636 O O . PHE A 1 85 ? -23.733 -15.977 43.179 1.00 81.25 85 PHE A O 1
ATOM 643 N N . ASP A 1 86 ? -23.923 -17.798 41.882 1.00 76.56 86 ASP A N 1
ATOM 644 C CA . ASP A 1 86 ? -22.691 -18.443 42.342 1.00 76.56 86 ASP A CA 1
ATOM 645 C C . ASP A 1 86 ? -21.625 -18.321 41.246 1.00 76.56 86 ASP A C 1
ATOM 647 O O . ASP A 1 86 ? -21.809 -18.795 40.120 1.00 76.56 86 ASP A O 1
ATOM 651 N N . HIS A 1 87 ? -20.505 -17.670 41.573 1.00 83.38 87 HIS A N 1
ATOM 652 C CA . HIS A 1 87 ? -19.358 -17.476 40.681 1.00 83.38 87 HIS A CA 1
ATOM 653 C C . HIS A 1 87 ? -19.629 -16.697 39.372 1.00 83.38 87 HIS A C 1
ATOM 655 O O . HIS A 1 87 ? -18.820 -16.795 38.446 1.00 83.38 87 HIS A O 1
ATOM 661 N N . VAL A 1 88 ? -20.715 -15.915 39.280 1.00 85.19 88 VAL A N 1
ATOM 662 C CA . VAL A 1 88 ? -21.033 -15.076 38.108 1.00 85.19 88 VAL A CA 1
ATOM 663 C C . VAL A 1 88 ? -21.036 -13.605 38.451 1.00 85.19 88 VAL A C 1
ATOM 665 O O . VAL A 1 88 ? -21.617 -13.176 39.442 1.00 85.19 88 VAL A O 1
ATOM 668 N N . TYR A 1 89 ? -20.430 -12.821 37.569 1.00 86.00 89 TYR A N 1
ATOM 669 C CA . TYR A 1 89 ? -20.374 -11.377 37.709 1.00 86.00 89 TYR A CA 1
ATOM 670 C C . TYR A 1 89 ? -20.659 -10.703 36.379 1.00 86.00 89 TYR A C 1
ATOM 672 O O . TYR A 1 89 ? -20.334 -11.244 35.327 1.00 86.00 89 TYR A O 1
ATOM 680 N N . ALA A 1 90 ? -21.253 -9.516 36.424 1.00 88.25 90 ALA A N 1
ATOM 681 C CA . ALA A 1 90 ? -21.483 -8.703 35.241 1.00 88.25 90 ALA A CA 1
ATOM 682 C C . ALA A 1 90 ? -20.569 -7.482 35.216 1.00 88.25 90 ALA A C 1
ATOM 684 O O . ALA A 1 90 ? -20.152 -6.972 36.260 1.00 88.25 90 ALA A O 1
ATOM 685 N N . THR A 1 91 ? -20.301 -7.001 34.005 1.00 85.75 91 THR A N 1
ATOM 686 C CA . THR A 1 91 ? -19.652 -5.710 33.765 1.00 85.75 91 THR A CA 1
ATOM 687 C C . THR A 1 91 ? -20.399 -4.596 34.520 1.00 85.75 91 THR A C 1
ATOM 689 O O . THR A 1 91 ? -21.626 -4.551 34.411 1.00 85.75 91 THR A O 1
ATOM 692 N N . PRO A 1 92 ? -19.712 -3.729 35.290 1.00 78.25 92 PRO A N 1
ATOM 693 C CA . PRO A 1 92 ? -20.343 -2.771 36.209 1.00 78.25 92 PRO A CA 1
ATOM 694 C C . PRO A 1 92 ? -20.948 -1.542 35.523 1.00 78.25 92 PRO A C 1
ATOM 696 O O . PRO A 1 92 ? -21.906 -0.965 36.031 1.00 78.25 92 PRO A O 1
ATOM 699 N N . ASP A 1 93 ? -20.418 -1.161 34.365 1.00 76.88 93 ASP A N 1
ATOM 700 C CA . ASP A 1 93 ? -20.828 0.022 33.615 1.00 76.88 93 ASP A CA 1
ATOM 701 C C . ASP A 1 93 ? -20.718 -0.214 32.100 1.00 76.88 93 ASP A C 1
ATOM 703 O O . ASP A 1 93 ? -20.270 -1.269 31.631 1.00 76.88 93 ASP A O 1
ATOM 707 N N . GLU A 1 94 ? -21.169 0.772 31.327 1.00 73.94 94 GLU A N 1
ATOM 708 C CA . GLU A 1 94 ? -21.188 0.720 29.865 1.00 73.94 94 GLU A CA 1
ATOM 709 C C . GLU A 1 94 ? -19.775 0.675 29.256 1.00 73.94 94 GLU A C 1
ATOM 711 O O . GLU A 1 94 ? -19.561 -0.002 28.250 1.00 73.94 94 GLU A O 1
ATOM 716 N N . VAL A 1 95 ? -18.784 1.302 29.894 1.00 72.19 95 VAL A N 1
ATOM 717 C CA . VAL A 1 95 ? -17.390 1.325 29.425 1.00 72.19 95 VAL A CA 1
ATOM 718 C C . VAL A 1 95 ? -16.752 -0.056 29.581 1.00 72.19 95 VAL A C 1
ATOM 720 O O . VAL A 1 95 ? -16.168 -0.588 28.632 1.00 72.19 95 VAL A O 1
ATOM 723 N N . CYS A 1 96 ? -16.887 -0.675 30.755 1.00 77.31 96 CYS A N 1
ATOM 724 C CA . CYS A 1 96 ? -16.419 -2.032 31.013 1.00 77.31 96 CYS A CA 1
ATOM 725 C C . CYS A 1 96 ? -17.164 -3.040 30.127 1.00 77.31 96 CYS A C 1
ATOM 727 O O . CYS A 1 96 ? -16.534 -3.913 29.523 1.00 77.31 96 CYS A O 1
ATOM 729 N N . PHE A 1 97 ? -18.482 -2.868 29.957 1.00 84.88 97 PHE A N 1
ATOM 730 C CA . PHE A 1 97 ? -19.277 -3.650 29.011 1.00 84.88 97 PHE A CA 1
ATOM 731 C C . PHE A 1 97 ? -18.685 -3.614 27.599 1.00 84.88 97 PHE A C 1
ATOM 733 O O . PHE A 1 97 ? -18.436 -4.671 27.019 1.00 84.88 97 PHE A O 1
ATOM 740 N N . LEU A 1 98 ? -18.416 -2.431 27.044 1.00 74.44 98 LEU A N 1
ATOM 741 C CA . LEU A 1 98 ? -17.871 -2.296 25.691 1.00 74.44 98 LEU A CA 1
ATOM 742 C C . LEU A 1 98 ? -16.467 -2.915 25.569 1.00 74.44 98 LEU A C 1
ATOM 744 O O . LEU A 1 98 ? -16.195 -3.640 24.609 1.00 74.44 98 LEU A O 1
ATOM 748 N N . LYS A 1 99 ? -15.587 -2.708 26.560 1.00 75.31 99 LYS A N 1
ATOM 749 C CA . LYS A 1 99 ? -14.224 -3.278 26.568 1.00 75.31 99 LYS A CA 1
ATOM 750 C C . LYS A 1 99 ? -14.227 -4.809 26.591 1.00 75.31 99 LYS A C 1
ATOM 752 O O . LYS A 1 99 ? -13.502 -5.443 25.822 1.00 75.31 99 LYS A O 1
ATOM 757 N N . VAL A 1 100 ? -15.035 -5.402 27.469 1.00 81.81 100 VAL A N 1
ATOM 758 C CA . VAL A 1 100 ? -15.121 -6.858 27.644 1.00 81.81 100 VAL A CA 1
ATOM 759 C C . VAL A 1 100 ? -15.881 -7.497 26.480 1.00 81.81 100 VAL A C 1
ATOM 761 O O . VAL A 1 100 ? -15.402 -8.470 25.894 1.00 81.81 100 VAL A O 1
ATOM 764 N N . SER A 1 101 ? -17.023 -6.926 26.081 1.00 83.38 101 SER A N 1
ATOM 765 C CA . SER A 1 101 ? -17.833 -7.455 24.976 1.00 83.38 101 SER A CA 1
ATOM 766 C C . SER A 1 101 ? -17.082 -7.460 23.652 1.00 83.38 101 SER A C 1
ATOM 768 O O . SER A 1 101 ? -17.192 -8.431 22.922 1.00 83.38 101 SER A O 1
ATOM 770 N N . ARG A 1 102 ? -16.232 -6.471 23.355 1.00 73.75 102 ARG A N 1
ATOM 771 C CA . ARG A 1 102 ? -15.434 -6.470 22.117 1.00 73.75 102 ARG A CA 1
ATOM 772 C C . ARG A 1 102 ? -14.462 -7.648 22.028 1.00 73.75 102 ARG A C 1
ATOM 774 O O . ARG A 1 102 ? -14.231 -8.181 20.945 1.00 73.75 102 ARG A O 1
ATOM 781 N N . LYS A 1 103 ? -13.871 -8.044 23.156 1.00 77.06 103 LYS A N 1
ATOM 782 C CA . LYS A 1 103 ? -12.904 -9.149 23.200 1.00 77.06 103 LYS A CA 1
ATOM 783 C C . LYS A 1 103 ? -13.602 -10.508 23.197 1.00 77.06 103 LYS A C 1
ATOM 785 O O . LYS A 1 103 ? -13.142 -11.437 22.533 1.00 77.06 103 LYS A O 1
ATOM 790 N N . LEU A 1 104 ? -14.726 -10.612 23.906 1.00 81.25 104 LEU A N 1
ATOM 791 C CA . LEU A 1 104 ? -15.451 -11.872 24.083 1.00 81.25 104 LEU A CA 1
ATOM 792 C C . LEU A 1 104 ? -16.541 -12.108 23.035 1.00 81.25 104 LEU A C 1
ATOM 794 O O . LEU A 1 104 ? -16.823 -13.253 22.723 1.00 81.25 104 LEU A O 1
ATOM 798 N N . PHE A 1 105 ? -17.087 -11.071 22.418 1.00 79.69 105 PHE A N 1
ATOM 799 C CA . PHE A 1 105 ? -18.153 -11.130 21.413 1.00 79.69 105 PHE A CA 1
ATOM 800 C C . PHE A 1 105 ? -17.843 -10.159 20.263 1.00 79.69 105 PHE A C 1
ATOM 802 O O . PHE A 1 105 ? -18.545 -9.160 20.075 1.00 79.69 105 PHE A O 1
ATOM 809 N N . PRO A 1 106 ? -16.748 -10.391 19.514 1.00 67.69 106 PRO A N 1
ATOM 810 C CA . PRO A 1 106 ? -16.385 -9.518 18.410 1.00 67.69 106 PRO A CA 1
ATOM 811 C C . PRO A 1 106 ? -17.512 -9.512 17.372 1.00 67.69 106 PRO A C 1
ATOM 813 O O . PRO A 1 106 ? -17.867 -10.550 16.813 1.00 67.69 106 PRO A O 1
ATOM 816 N N . LYS A 1 107 ? -18.080 -8.331 17.119 1.00 65.88 107 LYS A N 1
ATOM 817 C CA . LYS A 1 107 ? -19.042 -8.130 16.032 1.00 65.88 107 LYS A CA 1
ATOM 818 C C . LYS A 1 107 ? -18.331 -8.237 14.676 1.00 65.88 107 LYS A C 1
ATOM 820 O O . LYS A 1 107 ? -17.113 -8.046 14.616 1.00 65.88 107 LYS A O 1
ATOM 825 N N . PRO A 1 108 ? -19.065 -8.512 13.581 1.00 63.06 108 PRO A N 1
ATOM 826 C CA . PRO A 1 108 ? -18.521 -8.360 12.238 1.00 63.06 108 PRO A CA 1
ATOM 827 C C . PRO A 1 108 ? -17.990 -6.939 12.087 1.00 63.06 108 PRO A C 1
ATOM 829 O O . PRO A 1 108 ? -18.758 -5.990 12.235 1.00 63.06 108 PRO A O 1
ATOM 832 N N . SER A 1 109 ? -16.687 -6.800 11.848 1.00 69.12 109 SER A N 1
ATOM 833 C CA . SER A 1 109 ? -16.082 -5.477 11.863 1.00 69.12 109 SER A CA 1
ATOM 834 C C . SER A 1 109 ? -16.633 -4.611 10.734 1.00 69.12 109 SER A C 1
ATOM 836 O O . SER A 1 109 ? -16.581 -5.001 9.563 1.00 69.12 109 SER A O 1
ATOM 838 N N . SER A 1 110 ? -17.112 -3.418 11.075 1.00 79.00 110 SER A N 1
ATOM 839 C CA . SER A 1 110 ? -17.573 -2.413 10.118 1.00 79.00 110 SER A CA 1
ATOM 840 C C . SER A 1 110 ? -16.574 -1.277 10.016 1.00 79.00 110 SER A C 1
ATOM 842 O O . SER A 1 110 ? -16.018 -0.803 11.005 1.00 79.00 110 SER A O 1
ATOM 844 N N . PHE A 1 111 ? -16.342 -0.820 8.788 1.00 85.44 111 PHE A N 1
ATOM 845 C CA . PHE A 1 111 ? -15.596 0.406 8.576 1.00 85.44 111 PHE A CA 1
ATOM 846 C C . PHE A 1 111 ? -16.459 1.600 8.983 1.00 85.44 111 PHE A C 1
ATOM 848 O O . PHE A 1 111 ? -17.522 1.816 8.399 1.00 85.44 111 PHE A O 1
ATOM 855 N N . GLU A 1 112 ? -15.986 2.375 9.953 1.00 91.00 112 GLU A N 1
ATOM 856 C CA . GLU A 1 112 ? -16.760 3.429 10.595 1.00 91.00 112 GLU A CA 1
ATOM 857 C C . GLU A 1 112 ? -15.988 4.741 10.652 1.00 91.00 112 GLU A C 1
ATOM 859 O O . GLU A 1 112 ? -14.753 4.788 10.711 1.00 91.00 112 GLU A O 1
ATOM 864 N N . ARG A 1 113 ? -16.753 5.827 10.678 1.00 93.38 113 ARG A N 1
ATOM 865 C CA . ARG A 1 113 ? -16.268 7.176 10.902 1.00 93.38 113 ARG A CA 1
ATOM 866 C C . ARG A 1 113 ? -16.913 7.751 12.150 1.00 93.38 113 ARG A C 1
ATOM 868 O O . ARG A 1 113 ? -18.089 7.524 12.418 1.00 93.38 113 ARG A O 1
ATOM 875 N N . ILE A 1 114 ? -16.129 8.529 12.878 1.00 95.06 114 ILE A N 1
ATOM 876 C CA . ILE A 1 114 ? -16.576 9.298 14.031 1.00 95.06 114 ILE A CA 1
ATOM 877 C C . ILE A 1 114 ? -16.263 10.779 13.824 1.00 95.06 114 ILE A C 1
ATOM 879 O O . ILE A 1 114 ? -15.301 11.138 13.135 1.00 95.06 114 ILE A O 1
ATOM 883 N N . VAL A 1 115 ? -17.053 11.632 14.465 1.00 95.50 115 VAL A N 1
ATOM 884 C CA . VAL A 1 115 ? -16.738 13.050 14.641 1.00 95.50 115 VAL A CA 1
ATOM 885 C C . VAL A 1 115 ? -16.507 13.307 16.120 1.00 95.50 115 VAL A C 1
ATOM 887 O O . VAL A 1 115 ? -17.344 12.950 16.947 1.00 95.50 115 VAL A O 1
ATOM 890 N N . VAL A 1 116 ? -15.379 13.932 16.436 1.00 95.31 116 VAL A N 1
ATOM 891 C CA . VAL A 1 116 ? -15.042 14.419 17.772 1.00 95.31 116 VAL A CA 1
ATOM 892 C C . VAL A 1 116 ? -15.053 15.940 17.720 1.00 95.31 116 VAL A C 1
ATOM 894 O O . VAL A 1 116 ? -14.330 16.539 16.926 1.00 95.31 116 VAL A O 1
ATOM 897 N N . ILE A 1 117 ? -15.893 16.567 18.535 1.00 95.06 117 ILE A N 1
ATOM 898 C CA . ILE A 1 117 ? -16.019 18.020 18.630 1.00 95.06 117 ILE A CA 1
ATOM 899 C C . ILE A 1 117 ? -15.547 18.446 20.015 1.00 95.06 117 ILE A C 1
ATOM 901 O O . ILE A 1 117 ? -16.191 18.134 21.016 1.00 95.06 117 ILE A O 1
ATOM 905 N N . MET A 1 118 ? -14.452 19.196 20.066 1.00 94.94 118 MET A N 1
ATOM 906 C CA . MET A 1 118 ? -14.067 19.941 21.259 1.00 94.94 118 MET A CA 1
ATOM 907 C C . MET A 1 118 ? -14.924 21.206 21.313 1.00 94.94 118 MET A C 1
ATOM 909 O O . MET A 1 118 ? -14.847 22.052 20.412 1.00 94.94 118 MET A O 1
ATOM 913 N N . LYS A 1 119 ? -15.774 21.315 22.334 1.00 94.50 119 LYS A N 1
ATOM 914 C CA . LYS A 1 119 ? -16.725 22.423 22.493 1.00 94.50 119 LYS A CA 1
ATOM 915 C C . LYS A 1 119 ? -15.995 23.746 22.768 1.00 94.50 119 LYS A C 1
ATOM 917 O O . LYS A 1 119 ? -14.849 23.721 23.218 1.00 94.50 119 LYS A O 1
ATOM 922 N N . PRO A 1 120 ? -16.619 24.915 22.535 1.00 93.56 120 PRO A N 1
ATOM 923 C CA . PRO A 1 120 ? -15.986 26.199 22.816 1.00 93.56 120 PRO A CA 1
ATOM 924 C C . PRO A 1 120 ? -15.490 26.285 24.267 1.00 93.56 120 PRO A C 1
ATOM 926 O O . PRO A 1 120 ? -16.229 25.969 25.195 1.00 93.56 120 PRO A O 1
ATOM 929 N N . GLY A 1 121 ? -14.241 26.721 24.453 1.00 89.25 121 GLY A N 1
ATOM 930 C CA . GLY A 1 121 ? -13.607 26.787 25.776 1.00 89.25 121 GLY A CA 1
ATOM 931 C C . GLY A 1 121 ? -12.970 25.479 26.259 1.00 89.25 121 GLY A C 1
ATOM 932 O O . GLY A 1 121 ? -12.632 25.390 27.436 1.00 89.25 121 GLY A O 1
ATOM 933 N N . TYR A 1 122 ? -12.797 24.480 25.384 1.00 90.69 122 TYR A N 1
ATOM 934 C CA . TYR A 1 122 ? -12.065 23.251 25.706 1.00 90.69 122 TYR A CA 1
ATOM 935 C C . TYR A 1 122 ? -10.630 23.525 26.186 1.00 90.69 122 TYR A C 1
ATOM 937 O O . TYR A 1 122 ? -9.980 24.477 25.744 1.00 90.69 122 TYR A O 1
ATOM 945 N N . ASN A 1 123 ? -10.116 22.654 27.055 1.00 90.62 123 ASN A N 1
ATOM 946 C CA . ASN A 1 123 ? -8.719 22.688 27.470 1.00 90.62 123 ASN A CA 1
ATOM 947 C C . ASN A 1 123 ? -7.818 22.166 26.326 1.00 90.62 123 ASN A C 1
ATOM 949 O O . ASN A 1 123 ? -8.038 21.048 25.850 1.00 90.62 123 ASN A O 1
ATOM 953 N N . PRO A 1 124 ? -6.792 22.917 25.876 1.00 90.75 124 PRO A N 1
ATOM 954 C CA . PRO A 1 124 ? -5.847 22.446 24.861 1.00 90.75 124 PRO A CA 1
ATOM 955 C C . PRO A 1 124 ? -5.183 21.098 25.184 1.00 90.75 124 PRO A C 1
ATOM 957 O O . PRO A 1 124 ? -4.895 20.331 24.261 1.00 90.75 124 PRO A O 1
ATOM 960 N N . ASP A 1 125 ? -4.980 20.788 26.468 1.00 90.69 125 ASP A N 1
ATOM 961 C CA . ASP A 1 125 ? -4.417 19.504 26.895 1.00 90.69 125 ASP A CA 1
ATOM 962 C C . ASP A 1 125 ? -5.384 18.338 26.639 1.00 90.69 125 ASP A C 1
ATOM 964 O O . ASP A 1 125 ? -4.947 17.282 26.182 1.00 90.69 125 ASP A O 1
ATOM 968 N N . ASP A 1 126 ? -6.695 18.540 26.811 1.00 90.25 126 ASP A N 1
ATOM 969 C CA . ASP A 1 126 ? -7.711 17.517 26.518 1.00 90.25 126 ASP A CA 1
ATOM 970 C C . ASP A 1 126 ? -7.799 17.234 25.018 1.00 90.25 126 ASP A C 1
ATOM 972 O O . ASP A 1 126 ? -7.943 16.087 24.600 1.00 90.25 126 ASP A O 1
ATOM 976 N N . TYR A 1 127 ? -7.653 18.265 24.181 1.00 92.25 127 TYR A N 1
ATOM 977 C CA . TYR A 1 127 ? -7.578 18.092 22.727 1.00 92.25 127 TYR A CA 1
ATOM 978 C C . TYR A 1 127 ? -6.358 17.256 22.318 1.00 92.25 127 TYR A C 1
ATOM 980 O O . TYR A 1 127 ? -6.458 16.352 21.475 1.00 92.25 127 TYR A O 1
ATOM 988 N N . LYS A 1 128 ? -5.201 17.543 22.925 1.00 92.12 128 LYS A N 1
ATOM 989 C CA . LYS A 1 128 ? -3.970 16.795 22.676 1.00 92.12 128 LYS A CA 1
ATOM 990 C C . LYS A 1 128 ? -4.120 15.346 23.141 1.00 92.12 128 LYS A C 1
ATOM 992 O O . LYS A 1 128 ? -3.832 14.438 22.364 1.00 92.12 128 LYS A O 1
ATOM 997 N N . LEU A 1 129 ? -4.655 15.138 24.343 1.00 90.69 129 LEU A N 1
ATOM 998 C CA . LEU A 1 129 ? -4.902 13.819 24.914 1.00 90.69 129 LEU A CA 1
ATOM 999 C C . LEU A 1 129 ? -5.895 13.007 24.070 1.00 90.69 129 LEU A C 1
ATOM 1001 O O . LEU A 1 129 ? -5.598 11.865 23.729 1.00 90.69 129 LEU A O 1
ATOM 1005 N N . ALA A 1 130 ? -7.020 13.596 23.648 1.00 90.38 130 ALA A N 1
ATOM 1006 C CA . ALA A 1 130 ? -7.984 12.952 22.750 1.00 90.38 130 ALA A CA 1
ATOM 1007 C C . ALA A 1 130 ? -7.310 12.468 21.461 1.00 90.38 130 ALA A C 1
ATOM 1009 O O . ALA A 1 130 ? -7.490 11.329 21.028 1.00 90.38 130 ALA A O 1
ATOM 1010 N N . THR A 1 131 ? -6.505 13.343 20.857 1.00 91.75 131 THR A N 1
ATOM 1011 C CA . THR A 1 131 ? -5.798 13.049 19.611 1.00 91.75 131 THR A CA 1
ATOM 1012 C C . THR A 1 131 ? -4.783 11.923 19.800 1.00 91.75 131 THR A C 1
ATOM 1014 O O . THR A 1 131 ? -4.729 11.009 18.978 1.00 91.75 131 THR A O 1
ATOM 1017 N N . GLU A 1 132 ? -3.988 11.960 20.870 1.00 90.31 132 GLU A N 1
ATOM 1018 C CA . GLU A 1 132 ? -2.973 10.946 21.172 1.00 90.31 132 GLU A CA 1
ATOM 1019 C C . GLU A 1 132 ? -3.599 9.585 21.490 1.00 90.31 132 GLU A C 1
ATOM 1021 O O . GLU A 1 132 ? -3.161 8.576 20.930 1.00 90.31 132 GLU A O 1
ATOM 1026 N N . LEU A 1 133 ? -4.667 9.554 22.295 1.00 88.38 133 LEU A N 1
ATOM 1027 C CA . LEU A 1 133 ? -5.399 8.329 22.622 1.00 88.38 133 LEU A CA 1
ATOM 1028 C C . LEU A 1 133 ? -5.943 7.668 21.354 1.00 88.38 133 LEU A C 1
ATOM 1030 O O . LEU A 1 133 ? -5.628 6.511 21.077 1.00 88.38 133 LEU A O 1
ATOM 1034 N N . LEU A 1 134 ? -6.671 8.413 20.520 1.00 90.69 134 LEU A N 1
ATOM 1035 C CA . LEU A 1 134 ? -7.235 7.865 19.286 1.00 90.69 134 LEU A CA 1
ATOM 1036 C C . LEU A 1 134 ? -6.140 7.408 18.305 1.00 90.69 134 LEU A C 1
ATOM 1038 O O . LEU A 1 134 ? -6.249 6.336 17.713 1.00 90.69 134 LEU A O 1
ATOM 1042 N N . ILE A 1 135 ? -5.050 8.163 18.148 1.00 87.75 135 ILE A N 1
ATOM 1043 C CA . ILE A 1 135 ? -3.954 7.777 17.241 1.00 87.75 135 ILE A CA 1
ATOM 1044 C C . ILE A 1 135 ? -3.206 6.535 17.737 1.00 87.75 135 ILE A C 1
ATOM 1046 O O . ILE A 1 135 ? -2.854 5.680 16.921 1.00 87.75 135 ILE A O 1
ATOM 1050 N N . SER A 1 136 ? -2.962 6.408 19.046 1.00 82.81 136 SER A N 1
ATOM 1051 C CA . SER A 1 136 ? -2.323 5.210 19.621 1.00 82.81 136 SER A CA 1
ATOM 1052 C C . SER A 1 136 ? -3.141 3.935 19.373 1.00 82.81 136 SER A C 1
ATOM 1054 O O . SER A 1 136 ? -2.596 2.838 19.230 1.00 82.81 136 SER A O 1
ATOM 1056 N N . GLU A 1 137 ? -4.442 4.128 19.185 1.00 83.81 137 GLU A N 1
ATOM 1057 C CA . GLU A 1 137 ? -5.447 3.140 18.834 1.00 83.81 137 GLU A CA 1
ATOM 1058 C C . GLU A 1 137 ? -5.715 3.065 17.318 1.00 83.81 137 GLU A C 1
ATOM 1060 O O . GLU A 1 137 ? -6.804 2.710 16.884 1.00 83.81 137 GLU A O 1
ATOM 1065 N N . ASP A 1 138 ? -4.745 3.400 16.467 1.00 83.75 138 ASP A N 1
ATOM 1066 C CA . ASP A 1 138 ? -4.835 3.289 14.997 1.00 83.75 138 ASP A CA 1
ATOM 1067 C C . ASP A 1 138 ? -5.969 4.072 14.324 1.00 83.75 138 ASP A C 1
ATOM 1069 O O . ASP A 1 138 ? -6.266 3.830 13.149 1.00 83.75 138 ASP A O 1
ATOM 1073 N N . PHE A 1 139 ? -6.613 5.018 15.010 1.00 91.19 139 PHE A N 1
ATOM 1074 C CA . PHE A 1 139 ? -7.565 5.883 14.329 1.00 91.19 139 PHE A CA 1
ATOM 1075 C C . PHE A 1 139 ? -6.826 6.760 13.328 1.00 91.19 139 PHE A C 1
ATOM 1077 O O . PHE A 1 139 ? -5.825 7.423 13.628 1.00 91.19 139 PHE A O 1
ATOM 1084 N N . VAL A 1 140 ? -7.366 6.819 12.117 1.00 91.50 140 VAL A N 1
ATOM 1085 C CA . VAL A 1 140 ? -6.845 7.712 11.096 1.00 91.50 140 VAL A CA 1
ATOM 1086 C C . VAL A 1 140 ? -7.595 9.028 11.193 1.00 91.50 140 VAL A C 1
ATOM 1088 O O . VAL A 1 140 ? -8.776 9.099 10.871 1.00 91.50 140 VAL A O 1
ATOM 1091 N N . LYS A 1 141 ? -6.905 10.075 11.654 1.00 93.38 141 LYS A N 1
ATOM 1092 C CA . LYS A 1 141 ? -7.422 11.449 11.603 1.00 93.38 141 LYS A CA 1
ATOM 1093 C C . LYS A 1 141 ? -7.507 11.915 10.150 1.00 93.38 141 LYS A C 1
ATOM 1095 O O . LYS A 1 141 ? -6.466 11.988 9.497 1.00 93.38 141 LYS A O 1
ATOM 1100 N N . ILE A 1 142 ? -8.724 12.208 9.700 1.00 92.94 142 ILE A N 1
ATOM 1101 C CA . ILE A 1 142 ? -9.080 12.634 8.341 1.00 92.94 142 ILE A CA 1
ATOM 1102 C C . ILE A 1 142 ? -9.152 14.150 8.227 1.00 92.94 142 ILE A C 1
ATOM 1104 O O . ILE A 1 142 ? -8.684 14.736 7.256 1.00 92.94 142 ILE A O 1
ATOM 1108 N N . LEU A 1 143 ? -9.745 14.779 9.235 1.00 92.19 143 LEU A N 1
ATOM 1109 C CA . LEU A 1 143 ? -9.935 16.218 9.290 1.00 92.19 143 LEU A CA 1
ATOM 1110 C C . LEU A 1 143 ? -9.652 16.706 10.700 1.00 92.19 143 LEU A C 1
ATOM 1112 O O . LEU A 1 143 ? -9.905 15.992 11.672 1.00 92.19 143 LEU A O 1
ATOM 1116 N N . ASP A 1 144 ? -9.147 17.926 10.778 1.00 94.12 144 ASP A N 1
ATOM 1117 C CA . ASP A 1 144 ? -8.894 18.635 12.016 1.00 94.12 144 ASP A CA 1
ATOM 1118 C C . ASP A 1 144 ? -8.964 20.139 11.747 1.00 94.12 144 ASP A C 1
ATOM 1120 O O . ASP A 1 144 ? -8.060 20.706 11.131 1.00 94.12 144 ASP A O 1
ATOM 1124 N N . GLN A 1 145 ? -10.076 20.772 12.118 1.00 92.56 145 GLN A N 1
ATOM 1125 C CA . GLN A 1 145 ? -10.310 22.177 11.797 1.00 92.56 145 GLN A CA 1
ATOM 1126 C C . GLN A 1 145 ? -11.130 22.911 12.855 1.00 92.56 145 GLN A C 1
ATOM 1128 O O . GLN A 1 145 ? -11.990 22.341 13.526 1.00 92.56 145 GLN A O 1
ATOM 1133 N N . SER A 1 146 ? -10.895 24.216 12.946 1.00 94.12 146 SER A N 1
ATOM 1134 C CA . SER A 1 146 ? -11.672 25.109 13.797 1.00 94.12 146 SER A CA 1
ATOM 1135 C C . SER A 1 146 ? -12.916 25.595 13.052 1.00 94.12 146 SER A C 1
ATOM 1137 O O . SER A 1 146 ? -12.807 26.151 11.959 1.00 94.12 146 SER A O 1
ATOM 1139 N N . VAL A 1 147 ? -14.101 25.390 13.631 1.00 93.19 147 VAL A N 1
ATOM 1140 C CA . VAL A 1 147 ? -15.395 25.714 13.013 1.00 93.19 147 VAL A CA 1
ATOM 1141 C C . VAL A 1 147 ? -16.236 26.551 13.970 1.00 93.19 147 VAL A C 1
ATOM 1143 O O . VAL A 1 147 ? -16.392 26.215 15.144 1.00 93.19 147 VAL A O 1
ATOM 1146 N N . LYS A 1 148 ? -16.829 27.638 13.467 1.00 93.38 148 LYS A N 1
ATOM 1147 C CA . LYS A 1 148 ? -17.891 28.360 14.181 1.00 93.38 148 LYS A CA 1
ATOM 1148 C C . LYS A 1 148 ? -19.230 27.716 13.845 1.00 93.38 148 LYS A C 1
ATOM 1150 O O . LYS A 1 148 ? -19.648 27.748 12.693 1.00 93.38 148 LYS A O 1
ATOM 1155 N N . ILE A 1 149 ? -19.881 27.140 14.849 1.00 93.25 149 ILE A N 1
ATOM 1156 C CA . ILE A 1 149 ? -21.138 26.405 14.690 1.00 93.25 149 ILE A CA 1
ATOM 1157 C C . ILE A 1 149 ? -22.303 27.355 14.999 1.00 93.25 149 ILE A C 1
ATOM 1159 O O . ILE A 1 149 ? -22.336 27.989 16.054 1.00 93.25 149 ILE A O 1
ATOM 1163 N N . SER A 1 150 ? -23.236 27.494 14.054 1.00 93.19 150 SER A N 1
ATOM 1164 C CA . SER A 1 150 ? -24.471 28.281 14.216 1.00 93.19 150 SER A CA 1
ATOM 1165 C C . SER A 1 150 ? -25.506 27.558 15.088 1.00 93.19 150 SER A C 1
ATOM 1167 O O . SER A 1 150 ? -25.410 26.350 15.309 1.00 93.19 150 SER A O 1
ATOM 1169 N N . LYS A 1 151 ? -26.534 28.275 15.564 1.00 92.56 151 LYS A N 1
ATOM 1170 C CA . LYS A 1 151 ? -27.629 27.667 16.345 1.00 92.56 151 LYS A CA 1
ATOM 1171 C C . LYS A 1 151 ? -28.418 26.647 15.530 1.00 92.56 151 LYS A C 1
ATOM 1173 O O . LYS A 1 151 ? -28.829 25.620 16.063 1.00 92.56 151 LYS A O 1
ATOM 1178 N N . GLU A 1 152 ? -28.590 26.902 14.239 1.00 92.06 152 GLU A N 1
ATOM 1179 C CA . GLU A 1 152 ? -29.245 25.989 13.310 1.00 92.06 152 GLU A CA 1
ATOM 1180 C C . GLU A 1 152 ? -28.429 24.699 13.132 1.00 92.06 152 GLU A C 1
ATOM 1182 O O . GLU A 1 152 ? -28.990 23.603 13.156 1.00 92.06 152 GLU A O 1
ATOM 1187 N N . GLN A 1 153 ? -27.100 24.807 13.002 1.00 92.69 153 GLN A N 1
ATOM 1188 C CA . GLN A 1 153 ? -26.212 23.641 12.933 1.00 92.69 153 GLN A CA 1
ATOM 1189 C C . GLN A 1 153 ? -26.179 22.872 14.260 1.00 92.69 153 GLN A C 1
ATOM 1191 O O . GLN A 1 153 ? -26.262 21.647 14.240 1.00 92.69 153 GLN A O 1
ATOM 1196 N N . GLU A 1 154 ? -26.124 23.564 15.403 1.00 93.25 154 GLU A N 1
ATOM 1197 C CA . GLU A 1 154 ? -26.177 22.956 16.742 1.00 93.25 154 GLU A CA 1
ATOM 1198 C C . GLU A 1 154 ? -27.434 22.083 16.912 1.00 93.25 154 GLU A C 1
ATOM 1200 O O . GLU A 1 154 ? -27.345 20.917 17.308 1.00 93.25 154 GLU A O 1
ATOM 1205 N N . ALA A 1 155 ? -28.599 22.611 16.519 1.00 91.31 155 ALA A N 1
ATOM 1206 C CA . ALA A 1 155 ? -29.865 21.886 16.572 1.00 91.31 155 ALA A CA 1
ATOM 1207 C C . ALA A 1 155 ? -29.871 20.636 15.675 1.00 91.31 155 ALA A C 1
ATOM 1209 O O . ALA A 1 155 ? -30.398 19.598 16.073 1.00 91.31 155 ALA A O 1
ATOM 1210 N N . ARG A 1 156 ? -29.258 20.707 14.483 1.00 90.69 156 ARG A N 1
ATOM 1211 C CA . ARG A 1 156 ? -29.140 19.561 13.561 1.00 90.69 156 ARG A CA 1
ATOM 1212 C C . ARG A 1 156 ? -28.154 18.497 14.046 1.00 90.69 156 ARG A C 1
ATOM 1214 O O . ARG A 1 156 ? -28.372 17.320 13.782 1.00 90.69 156 ARG A O 1
ATOM 1221 N N . ILE A 1 157 ? -27.088 18.897 14.741 1.00 91.31 157 ILE A N 1
ATOM 1222 C CA . ILE A 1 157 ? -26.109 17.980 15.349 1.00 91.31 157 ILE A CA 1
ATOM 1223 C C . ILE A 1 157 ? -26.726 17.244 16.546 1.00 91.31 157 ILE A C 1
ATOM 1225 O O . ILE A 1 157 ? -26.361 16.102 16.821 1.00 91.31 157 ILE A O 1
ATOM 1229 N N . GLY A 1 158 ? -27.665 17.881 17.253 1.00 86.50 158 GLY A N 1
ATOM 1230 C CA . GLY A 1 158 ? -28.295 17.312 18.445 1.00 86.50 158 GLY A CA 1
ATOM 1231 C C . GLY A 1 158 ? -27.401 17.369 19.689 1.00 86.50 158 GLY A C 1
ATOM 1232 O O . GLY A 1 158 ? -27.549 16.546 20.588 1.00 86.50 158 GLY A O 1
ATOM 1233 N N . CYS A 1 159 ? -26.469 18.325 19.750 1.00 85.50 159 CYS A N 1
ATOM 1234 C CA . CYS A 1 159 ? -25.585 18.547 20.894 1.00 85.50 159 CYS A CA 1
ATOM 1235 C C . CYS A 1 159 ? -25.651 20.011 21.318 1.00 85.50 159 CYS A C 1
ATOM 1237 O O . CYS A 1 159 ? -25.440 20.882 20.490 1.00 85.50 159 CYS A O 1
ATOM 1239 N N . SER A 1 160 ? -25.878 20.283 22.602 1.00 87.00 160 SER A N 1
ATOM 1240 C CA . SER A 1 160 ? -25.895 21.643 23.146 1.00 87.00 160 SER A CA 1
ATOM 1241 C C . SER A 1 160 ? -24.493 22.189 23.445 1.00 87.00 160 SER A C 1
ATOM 1243 O O . SER A 1 160 ? -23.523 21.431 23.610 1.00 87.00 160 SER A O 1
ATOM 1245 N N . ASN A 1 161 ? -24.417 23.517 23.590 1.00 88.06 161 ASN A N 1
ATOM 1246 C CA . ASN A 1 161 ? -23.213 24.276 23.951 1.00 88.06 161 ASN A CA 1
ATOM 1247 C C . ASN A 1 161 ? -22.113 24.208 22.881 1.00 88.06 161 ASN A C 1
ATOM 1249 O O . ASN A 1 161 ? -20.932 24.089 23.201 1.00 88.06 161 ASN A O 1
ATOM 1253 N N . LEU A 1 162 ? -22.500 24.259 21.607 1.00 88.56 162 LEU A N 1
ATOM 1254 C CA . LEU A 1 162 ? -21.576 24.405 20.477 1.00 88.56 162 LEU A CA 1
ATOM 1255 C C . LEU A 1 162 ? -21.510 25.861 19.987 1.00 88.56 162 LEU A C 1
ATOM 1257 O O . LEU A 1 162 ? -20.551 26.266 19.328 1.00 88.56 162 LEU A O 1
ATOM 1261 N N . THR A 1 163 ? -22.516 26.655 20.347 1.00 81.88 163 THR A N 1
ATOM 1262 C CA . THR A 1 163 ? -22.651 28.083 20.075 1.00 81.88 163 THR A CA 1
ATOM 1263 C C . THR A 1 163 ? -22.029 28.902 21.209 1.00 81.88 163 THR A C 1
ATOM 1265 O O . THR A 1 163 ? -22.353 28.728 22.378 1.00 81.88 163 THR A O 1
ATOM 1268 N N . GLY A 1 164 ? -21.092 29.798 20.883 1.00 78.75 164 GLY A N 1
ATOM 1269 C CA . GLY A 1 164 ? -20.387 30.624 21.882 1.00 78.75 164 GLY A CA 1
ATOM 1270 C C . GLY A 1 164 ? -18.907 30.871 21.587 1.00 78.75 164 GLY A C 1
ATOM 1271 O O . GLY A 1 164 ? -18.293 31.751 22.180 1.00 78.75 164 GLY A O 1
ATOM 1272 N N . GLY A 1 165 ? -18.339 30.146 20.627 1.00 87.19 165 GLY A N 1
ATOM 1273 C CA . GLY A 1 165 ? -16.967 30.322 20.170 1.00 87.19 165 GLY A CA 1
ATOM 1274 C C . GLY A 1 165 ? -16.655 29.377 19.018 1.00 87.19 165 GLY A C 1
ATOM 1275 O O . GLY A 1 165 ? -17.555 28.755 18.453 1.00 87.19 165 GLY A O 1
ATOM 1276 N N . ALA A 1 166 ? -15.382 29.282 18.648 1.00 90.62 166 ALA A N 1
ATOM 1277 C CA . ALA A 1 166 ? -14.953 28.275 17.691 1.00 90.62 166 ALA A CA 1
ATOM 1278 C C . ALA A 1 166 ? -14.822 26.917 18.399 1.00 90.62 166 ALA A C 1
ATOM 1280 O O . ALA A 1 166 ? -14.221 26.831 19.469 1.00 90.62 166 ALA A O 1
ATOM 1281 N N . SER A 1 167 ? -15.396 25.878 17.799 1.00 94.19 167 SER A N 1
ATOM 1282 C CA . SER A 1 167 ? -15.214 24.485 18.213 1.00 94.19 167 SER A CA 1
ATOM 1283 C C . SER A 1 167 ? -14.104 23.853 17.379 1.00 94.19 167 SER A C 1
ATOM 1285 O O . SER A 1 167 ? -13.966 24.181 16.199 1.00 94.19 167 SER A O 1
ATOM 1287 N N . GLN A 1 168 ? -13.333 22.933 17.958 1.00 95.12 168 GLN A N 1
ATOM 1288 C CA . GLN A 1 168 ? -12.389 22.129 17.179 1.00 95.12 168 GLN A CA 1
ATOM 1289 C C . GLN A 1 168 ? -13.085 20.848 16.729 1.00 95.12 168 GLN A C 1
ATOM 1291 O O . GLN A 1 168 ? -13.516 20.053 17.559 1.00 95.12 168 GLN A O 1
ATOM 1296 N N . VAL A 1 169 ? -13.215 20.655 15.420 1.00 94.81 169 VAL A N 1
ATOM 1297 C CA . VAL A 1 169 ? -13.894 19.506 14.819 1.00 94.81 169 VAL A CA 1
ATOM 1298 C C . VAL A 1 169 ? -12.850 18.584 14.213 1.00 94.81 169 VAL A C 1
ATOM 1300 O O . VAL A 1 169 ? -12.122 18.964 13.294 1.00 94.81 169 VAL A O 1
ATOM 1303 N N . MET A 1 170 ? -12.810 17.354 14.708 1.00 95.50 170 MET A N 1
ATOM 1304 C CA . MET A 1 170 ? -11.957 16.294 14.201 1.00 95.50 170 MET A CA 1
ATOM 1305 C C . MET A 1 170 ? -12.798 15.154 13.645 1.00 95.50 170 MET A C 1
ATOM 1307 O O . MET A 1 170 ? -13.792 14.739 14.239 1.00 95.50 170 MET A O 1
ATOM 1311 N N . VAL A 1 171 ? -12.366 14.605 12.517 1.00 95.38 171 VAL A N 1
ATOM 1312 C CA . VAL A 1 171 ? -12.986 13.429 11.904 1.00 95.38 171 VAL A CA 1
ATOM 1313 C C . VAL A 1 171 ? -11.974 12.304 11.925 1.00 95.38 171 VAL A C 1
ATOM 1315 O O . VAL A 1 171 ? -10.856 12.480 11.440 1.00 95.38 171 VAL A O 1
ATOM 1318 N N . PHE A 1 172 ? -12.361 11.146 12.449 1.00 95.06 172 PHE A N 1
ATOM 1319 C CA . PHE A 1 172 ? -11.507 9.963 12.460 1.00 95.06 172 PHE A CA 1
ATOM 1320 C C . PHE A 1 172 ? -12.212 8.762 11.857 1.00 95.06 172 PHE A C 1
ATOM 1322 O O . PHE A 1 172 ? -13.436 8.660 11.894 1.00 95.06 172 PHE A O 1
ATOM 1329 N N . GLU A 1 173 ? -11.429 7.824 11.343 1.00 93.31 173 GLU A N 1
ATOM 1330 C CA . GLU A 1 173 ? -11.941 6.570 10.810 1.00 93.31 173 GLU A CA 1
ATOM 1331 C C . GLU A 1 173 ? -11.126 5.362 11.282 1.00 93.31 173 GLU A C 1
ATOM 1333 O O . GLU A 1 173 ? -9.910 5.450 11.481 1.00 93.31 173 GLU A O 1
ATOM 1338 N N . ARG A 1 174 ? -11.818 4.236 11.485 1.00 89.19 174 ARG A N 1
ATOM 1339 C CA . ARG A 1 174 ? -11.254 2.945 11.911 1.00 89.19 174 ARG A CA 1
ATOM 1340 C C . ARG A 1 174 ? -12.286 1.834 11.657 1.00 89.19 174 ARG A C 1
ATOM 1342 O O . ARG A 1 174 ? -13.472 2.104 11.496 1.00 89.19 174 ARG A O 1
ATOM 134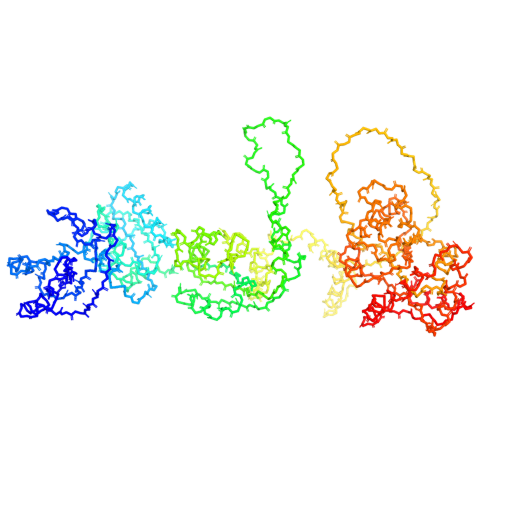9 N N . MET A 1 175 ? -11.849 0.576 11.654 1.00 84.12 175 MET A N 1
ATOM 1350 C CA . MET A 1 175 ? -12.771 -0.544 11.882 1.00 84.12 175 MET A CA 1
ATOM 1351 C C . MET A 1 175 ? -13.270 -0.515 13.332 1.00 84.12 175 MET A C 1
ATOM 1353 O O . MET A 1 175 ? -12.450 -0.503 14.259 1.00 84.12 175 MET A O 1
ATOM 1357 N N . ASP A 1 176 ? -14.588 -0.528 13.516 1.00 81.00 176 ASP A N 1
ATOM 1358 C CA . ASP A 1 176 ? -15.258 -0.489 14.824 1.00 81.00 176 ASP A CA 1
ATOM 1359 C C . ASP A 1 176 ? -14.836 0.751 15.639 1.00 81.00 176 ASP A C 1
ATOM 1361 O O . ASP A 1 176 ? -14.347 0.660 16.777 1.00 81.00 176 ASP A O 1
ATOM 1365 N N . ALA A 1 177 ? -14.923 1.911 14.981 1.00 86.00 177 ALA A N 1
ATOM 1366 C CA . ALA A 1 177 ? -14.474 3.210 15.464 1.00 86.00 177 ALA A CA 1
ATOM 1367 C C . ALA A 1 177 ? -15.376 3.759 16.576 1.00 86.00 177 ALA A C 1
ATOM 1369 O O . ALA A 1 177 ? -14.871 4.302 17.558 1.00 86.00 177 ALA A O 1
ATOM 1370 N N . VAL A 1 178 ? -16.698 3.629 16.424 1.00 84.31 178 VAL A N 1
ATOM 1371 C CA . VAL A 1 178 ? -17.691 4.326 17.257 1.00 84.31 178 VAL A CA 1
ATOM 1372 C C . VAL A 1 178 ? -17.548 3.946 18.727 1.00 84.31 178 VAL A C 1
ATOM 1374 O O . VAL A 1 178 ? -17.427 4.821 19.584 1.00 84.31 178 VAL A O 1
ATOM 1377 N N . ASP A 1 179 ? -17.527 2.648 19.020 1.00 76.25 179 ASP A N 1
ATOM 1378 C CA . ASP A 1 179 ? -17.528 2.157 20.399 1.00 76.25 179 ASP A CA 1
ATOM 1379 C C . ASP A 1 179 ? -16.218 2.493 21.125 1.00 76.25 179 ASP A C 1
ATOM 1381 O O . ASP A 1 179 ? -16.231 2.865 22.297 1.00 76.25 179 ASP A O 1
ATOM 1385 N N . LEU A 1 180 ? -15.078 2.422 20.429 1.00 77.88 180 LEU A N 1
ATOM 1386 C CA . LEU A 1 180 ? -13.788 2.690 21.063 1.00 77.88 180 LEU A CA 1
ATOM 1387 C C . LEU A 1 180 ? -13.527 4.180 21.266 1.00 77.88 180 LEU A C 1
ATOM 1389 O O . LEU A 1 180 ? -12.966 4.572 22.285 1.00 77.88 180 LEU A O 1
ATOM 1393 N N . ALA A 1 181 ? -13.967 5.018 20.331 1.00 84.12 181 ALA A N 1
ATOM 1394 C CA . ALA A 1 181 ? -13.827 6.458 20.473 1.00 84.12 181 ALA A CA 1
ATOM 1395 C C . ALA A 1 181 ? -14.580 6.989 21.692 1.00 84.12 181 ALA A C 1
ATOM 1397 O O . ALA A 1 181 ? -14.046 7.810 22.432 1.00 84.12 181 ALA A O 1
ATOM 1398 N N . LYS A 1 182 ? -15.790 6.468 21.932 1.00 80.56 182 LYS A N 1
ATOM 1399 C CA . LYS A 1 182 ? -16.554 6.777 23.143 1.00 80.56 182 LYS A CA 1
ATOM 1400 C C . LYS A 1 182 ? -15.753 6.427 24.390 1.00 80.56 182 LYS A C 1
ATOM 1402 O O . LYS A 1 182 ? -15.572 7.294 25.225 1.00 80.56 182 LYS A O 1
ATOM 1407 N N . ILE A 1 183 ? -15.187 5.219 24.465 1.00 73.50 183 ILE A N 1
ATOM 1408 C CA . ILE A 1 183 ? -14.374 4.784 25.614 1.00 73.50 183 ILE A CA 1
ATOM 1409 C C . ILE A 1 183 ? -13.200 5.734 25.887 1.00 73.50 183 ILE A C 1
ATOM 1411 O O . ILE A 1 183 ? -12.939 6.064 27.040 1.00 73.50 183 ILE A O 1
ATOM 1415 N N . HIS A 1 184 ? -12.462 6.145 24.853 1.00 80.31 184 HIS A N 1
ATOM 1416 C CA . HIS A 1 184 ? -11.273 6.980 25.050 1.00 80.31 184 HIS A CA 1
ATOM 1417 C C . HIS A 1 184 ? -11.602 8.436 25.374 1.00 80.31 184 HIS A C 1
ATOM 1419 O O . HIS A 1 184 ? -10.844 9.075 26.099 1.00 80.31 184 HIS A O 1
ATOM 1425 N N . CYS A 1 185 ? -12.705 8.960 24.843 1.00 81.88 185 CYS A N 1
ATOM 1426 C CA . CYS A 1 185 ? -13.080 10.359 25.023 1.00 81.88 185 CYS A CA 1
ATOM 1427 C C . CYS A 1 185 ? -14.052 10.598 26.187 1.00 81.88 185 CYS A C 1
ATOM 1429 O O . CYS A 1 185 ? -14.254 11.754 26.536 1.00 81.88 185 CYS A O 1
ATOM 1431 N N . ASP A 1 186 ? -14.631 9.555 26.792 1.00 78.00 186 ASP A N 1
ATOM 1432 C CA . ASP A 1 186 ? -15.575 9.668 27.921 1.00 78.00 186 ASP A CA 1
ATOM 1433 C C . ASP A 1 186 ? -14.968 10.387 29.136 1.00 78.00 186 ASP A C 1
ATOM 1435 O O . ASP A 1 186 ? -15.642 11.125 29.845 1.00 78.00 186 ASP A O 1
ATOM 1439 N N . MET A 1 187 ? -13.658 10.228 29.335 1.00 74.69 187 MET A N 1
ATOM 1440 C CA . MET A 1 187 ? -12.918 10.835 30.444 1.00 74.69 187 MET A CA 1
ATOM 1441 C C . MET A 1 187 ? -12.621 12.331 30.244 1.00 74.69 187 MET A C 1
ATOM 1443 O O . MET A 1 187 ? -12.016 12.943 31.121 1.00 74.69 187 MET A O 1
ATOM 1447 N N . LEU A 1 188 ? -12.968 12.905 29.086 1.00 84.25 188 LEU A N 1
ATOM 1448 C CA . LEU A 1 188 ? -12.603 14.270 28.714 1.00 84.25 188 LEU A CA 1
ATOM 1449 C C . LEU A 1 188 ? -13.776 15.230 28.894 1.00 84.25 188 LEU A C 1
ATOM 1451 O O . LEU A 1 188 ? -14.901 14.971 28.461 1.00 84.25 188 LEU A O 1
ATOM 1455 N N . GLU A 1 189 ? -13.497 16.393 29.473 1.00 84.44 189 GLU A N 1
ATOM 1456 C CA . GLU A 1 189 ? -14.499 17.438 29.640 1.00 84.44 189 GLU A CA 1
ATOM 1457 C C . GLU A 1 189 ? -14.688 18.242 28.349 1.00 84.44 189 GLU A C 1
ATOM 1459 O O . GLU A 1 189 ? -13.762 18.458 27.569 1.00 84.44 189 GLU A O 1
ATOM 1464 N N . ASN A 1 190 ? -15.910 18.731 28.115 1.00 88.44 190 ASN A N 1
ATOM 1465 C CA . ASN A 1 190 ? -16.236 19.562 26.948 1.00 88.44 190 ASN A CA 1
ATOM 1466 C C . ASN A 1 190 ? -15.918 18.907 25.591 1.00 88.44 190 ASN A C 1
ATOM 1468 O O . ASN A 1 190 ? -15.657 19.600 24.605 1.00 88.44 190 ASN A O 1
ATOM 1472 N N . VAL A 1 191 ? -16.013 17.579 25.515 1.00 91.44 191 VAL A N 1
ATOM 1473 C CA . VAL A 1 191 ? -15.891 16.810 24.274 1.00 91.44 191 VAL A CA 1
ATOM 1474 C C . VAL A 1 191 ? -17.241 16.214 23.899 1.00 91.44 191 VAL A C 1
ATOM 1476 O O . VAL A 1 191 ? -18.015 15.768 24.742 1.00 91.44 191 VAL A O 1
ATOM 1479 N N . PHE A 1 192 ? -17.551 16.225 22.611 1.00 91.31 192 PHE A N 1
ATOM 1480 C CA . PHE A 1 192 ? -18.663 15.485 22.037 1.00 91.31 192 PHE A CA 1
ATOM 1481 C C . PHE A 1 192 ? -18.123 14.471 21.032 1.00 91.31 192 PHE A C 1
ATOM 1483 O O . PHE A 1 192 ? -17.326 14.826 20.167 1.00 91.31 192 PHE A O 1
ATOM 1490 N N . VAL A 1 193 ? -18.585 13.225 21.116 1.00 92.44 193 VAL A N 1
ATOM 1491 C CA . VAL A 1 193 ? -18.286 12.174 20.137 1.00 92.44 193 VAL A CA 1
ATOM 1492 C C . VAL A 1 193 ? -19.587 11.734 19.484 1.00 92.44 193 VAL A C 1
ATOM 1494 O O . VAL A 1 193 ? -20.568 11.450 20.172 1.00 92.44 193 VAL A O 1
ATOM 1497 N N . SER A 1 194 ? -19.600 11.657 18.155 1.00 92.62 194 SER A N 1
ATOM 1498 C CA . SER A 1 194 ? -20.764 11.201 17.397 1.00 92.62 194 SER A CA 1
ATOM 1499 C C . SER A 1 194 ? -21.242 9.820 17.887 1.00 92.62 194 SER A C 1
ATOM 1501 O O . SER A 1 194 ? -20.436 8.886 17.945 1.00 92.62 194 SER A O 1
ATOM 1503 N N . PRO A 1 195 ? -22.539 9.640 18.195 1.00 84.94 195 PRO A N 1
ATOM 1504 C CA . PRO A 1 195 ? -23.057 8.412 18.796 1.00 84.94 195 PRO A CA 1
ATOM 1505 C C . PRO A 1 195 ? -23.093 7.208 17.847 1.00 84.94 195 PRO A C 1
ATOM 1507 O O . PRO A 1 195 ? -23.152 6.076 18.328 1.00 84.94 195 PRO A O 1
ATOM 1510 N N . SER A 1 196 ? -23.073 7.428 16.532 1.00 87.56 196 SER A N 1
ATOM 1511 C CA . SER A 1 196 ? -23.039 6.373 15.515 1.00 87.56 196 SER A CA 1
ATOM 1512 C C . SER A 1 196 ? -22.346 6.852 14.239 1.00 87.56 196 SER A C 1
ATOM 1514 O O . SER A 1 196 ? -22.130 8.054 14.054 1.00 87.56 196 SER A O 1
ATOM 1516 N N . ASN A 1 197 ? -22.036 5.915 13.343 1.00 90.00 197 ASN A N 1
ATOM 1517 C CA . ASN A 1 197 ? -21.466 6.206 12.028 1.00 90.00 197 ASN A CA 1
ATOM 1518 C C . ASN A 1 197 ? -22.421 7.051 11.155 1.00 90.00 197 ASN A C 1
ATOM 1520 O O . ASN A 1 197 ? -21.987 7.941 10.428 1.00 90.00 197 ASN A O 1
ATOM 1524 N N . GLU A 1 198 ? -23.732 6.832 11.268 1.00 90.56 198 GLU A N 1
ATOM 1525 C CA . GLU A 1 198 ? -24.767 7.605 10.568 1.00 90.56 198 GLU A CA 1
ATOM 1526 C C . GLU A 1 198 ? -24.832 9.034 11.109 1.00 90.56 198 GLU A C 1
ATOM 1528 O O . GLU A 1 198 ? -24.883 9.990 10.337 1.00 90.56 198 GLU A O 1
ATOM 1533 N N . SER A 1 199 ? -24.766 9.194 12.435 1.00 92.00 199 SER A N 1
ATOM 1534 C CA . SER A 1 199 ? -24.702 10.519 13.052 1.00 92.00 199 SER A CA 1
ATOM 1535 C C . SER A 1 199 ? -23.433 11.263 12.634 1.00 92.00 199 SER 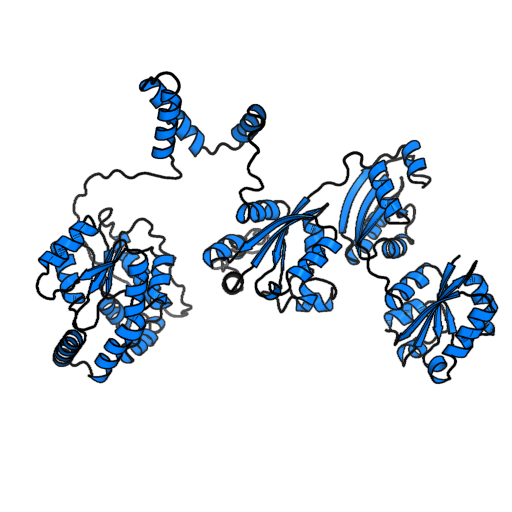A C 1
ATOM 1537 O O . SER A 1 199 ? -23.511 12.439 12.287 1.00 92.00 199 SER A O 1
ATOM 1539 N N . ALA A 1 200 ? -22.284 10.581 12.572 1.00 93.56 200 ALA A N 1
ATOM 1540 C CA . ALA A 1 200 ? -21.046 11.164 12.065 1.00 93.56 200 ALA A CA 1
ATOM 1541 C C . ALA A 1 200 ? -21.198 11.677 10.622 1.00 93.56 200 ALA A C 1
ATOM 1543 O O . ALA A 1 200 ? -20.759 12.786 10.322 1.00 93.56 200 ALA A O 1
ATOM 1544 N N . ALA A 1 201 ? -21.855 10.911 9.744 1.00 92.12 201 ALA A N 1
ATOM 1545 C CA . ALA A 1 201 ? -22.121 11.323 8.366 1.00 92.12 201 ALA A CA 1
ATOM 1546 C C . ALA A 1 201 ? -23.011 12.575 8.288 1.00 92.12 201 ALA A C 1
ATOM 1548 O O . ALA A 1 201 ? -22.697 13.494 7.535 1.00 92.12 201 ALA A O 1
ATOM 1549 N N . VAL A 1 202 ? -24.069 12.648 9.105 1.00 92.81 202 VAL A N 1
ATOM 1550 C CA . VAL A 1 202 ? -24.934 13.837 9.194 1.00 92.81 202 VAL A CA 1
ATOM 1551 C C . VAL A 1 202 ? -24.155 15.050 9.702 1.00 92.81 202 VAL A C 1
ATOM 1553 O O . VAL A 1 202 ? -24.283 16.134 9.146 1.00 92.81 202 VAL A O 1
ATOM 1556 N N . ILE A 1 203 ? -23.324 14.888 10.733 1.00 94.12 203 ILE A N 1
ATOM 1557 C CA . ILE A 1 203 ? -22.521 15.990 11.282 1.00 94.12 203 ILE A CA 1
ATOM 1558 C C . ILE A 1 203 ? -21.528 16.511 10.239 1.00 94.12 203 ILE A C 1
ATOM 1560 O O . ILE A 1 203 ? -21.361 17.721 10.103 1.00 94.12 203 ILE A O 1
ATOM 1564 N N . ILE A 1 204 ? -20.892 15.610 9.489 1.00 93.62 204 ILE A N 1
ATOM 1565 C CA . ILE A 1 204 ? -20.001 15.961 8.380 1.00 93.62 204 ILE A CA 1
ATOM 1566 C C . ILE A 1 204 ? -20.748 16.778 7.326 1.00 93.62 204 ILE A C 1
ATOM 1568 O O . ILE A 1 204 ? -20.264 17.839 6.967 1.00 93.62 204 ILE A O 1
ATOM 1572 N N . ASP A 1 205 ? -21.933 16.347 6.895 1.00 92.12 205 ASP A N 1
ATOM 1573 C CA . ASP A 1 205 ? -22.763 17.088 5.931 1.00 92.12 205 ASP A CA 1
ATOM 1574 C C . ASP A 1 205 ? -23.179 18.478 6.454 1.00 92.12 205 ASP A C 1
ATOM 1576 O O . ASP A 1 205 ? -23.136 19.475 5.738 1.00 92.12 205 ASP A O 1
ATOM 1580 N N . VAL A 1 206 ? -23.523 18.571 7.742 1.00 92.56 206 VAL A N 1
ATOM 1581 C CA . VAL A 1 206 ? -23.931 19.828 8.393 1.00 92.56 206 VAL A CA 1
ATOM 1582 C C . VAL A 1 206 ? -22.777 20.829 8.508 1.00 92.56 206 VAL A C 1
ATOM 1584 O O . VAL A 1 206 ? -22.999 22.042 8.420 1.00 92.56 206 VAL A O 1
ATOM 1587 N N . LEU A 1 207 ? -21.565 20.341 8.778 1.00 91.06 207 LEU A N 1
ATOM 1588 C CA . LEU A 1 207 ? -20.400 21.176 9.072 1.00 91.06 207 LEU A CA 1
ATOM 1589 C C . LEU A 1 207 ? -19.490 21.403 7.859 1.00 91.06 207 LEU A C 1
ATOM 1591 O O . LEU A 1 207 ? -18.767 22.397 7.843 1.00 91.06 207 LEU A O 1
ATOM 1595 N N . LEU A 1 208 ? -19.511 20.507 6.870 1.00 86.75 208 LEU A N 1
ATOM 1596 C CA . LEU A 1 208 ? -18.621 20.488 5.708 1.00 86.75 208 LEU A CA 1
ATOM 1597 C C . LEU A 1 208 ? -19.449 20.451 4.421 1.00 86.75 208 LEU A C 1
ATOM 1599 O O . LEU A 1 208 ? -19.662 19.390 3.835 1.00 86.75 208 LEU A O 1
ATOM 1603 N N . SER A 1 209 ? -19.886 21.619 3.953 1.00 75.50 209 SER A N 1
ATOM 1604 C CA . SER A 1 209 ? -20.676 21.744 2.719 1.00 75.50 209 SER A CA 1
ATOM 1605 C C . SER A 1 209 ? -19.965 21.192 1.479 1.00 75.50 209 SER A C 1
ATOM 1607 O O . SER A 1 209 ? -20.618 20.656 0.590 1.00 75.50 209 SER A O 1
ATOM 1609 N N . ASP A 1 210 ? -18.633 21.281 1.442 1.00 78.62 210 ASP A N 1
ATOM 1610 C CA . ASP A 1 210 ? -17.805 20.804 0.325 1.00 78.62 210 ASP A CA 1
ATOM 1611 C C . ASP A 1 210 ? -17.410 19.319 0.473 1.00 78.62 210 ASP A C 1
ATOM 1613 O O . ASP A 1 210 ? -16.710 18.758 -0.372 1.00 78.62 210 ASP A O 1
ATOM 1617 N N . GLY A 1 211 ? -17.861 18.663 1.549 1.00 82.81 211 GLY A N 1
ATOM 1618 C CA . GLY A 1 211 ? -17.499 17.293 1.890 1.00 82.81 211 GLY A CA 1
ATOM 1619 C C . GLY A 1 211 ? -16.077 17.149 2.445 1.00 82.81 211 GLY A C 1
ATOM 1620 O O . GLY A 1 211 ? -15.405 18.113 2.807 1.00 82.81 211 GLY A O 1
ATOM 1621 N N . LEU A 1 212 ? -15.621 15.899 2.566 1.00 87.56 212 LEU A N 1
ATOM 1622 C CA . LEU A 1 212 ? -14.258 15.600 3.009 1.00 87.56 212 LEU A CA 1
ATOM 1623 C C . LEU A 1 212 ? -13.272 15.694 1.834 1.00 87.56 212 LEU A C 1
ATOM 1625 O O . LEU A 1 212 ? -13.585 15.197 0.749 1.00 87.56 212 LEU A O 1
ATOM 1629 N N . PRO A 1 213 ? -12.061 16.240 2.050 1.00 83.38 213 PRO A N 1
ATOM 1630 C CA . PRO A 1 213 ? -11.061 16.360 0.997 1.00 83.38 213 PRO A CA 1
ATOM 1631 C C . PRO A 1 213 ? -10.640 14.972 0.516 1.00 83.38 213 PRO A C 1
ATOM 1633 O O . PRO A 1 213 ? -10.233 14.131 1.316 1.00 83.38 213 PRO A O 1
ATOM 1636 N N . SER A 1 214 ? -10.739 14.727 -0.789 1.00 86.62 214 SER A N 1
ATOM 1637 C CA . SER A 1 214 ? -10.311 13.468 -1.399 1.00 86.62 214 SER A CA 1
ATOM 1638 C C . SER A 1 214 ? -8.803 13.479 -1.651 1.00 86.62 214 SER A C 1
ATOM 1640 O O . SER A 1 214 ? -8.255 14.469 -2.129 1.00 86.62 214 SER A O 1
ATOM 1642 N N . GLU A 1 215 ? -8.127 12.374 -1.349 1.00 88.06 215 GLU A N 1
ATOM 1643 C CA . GLU A 1 215 ? -6.698 12.179 -1.586 1.00 88.06 215 GLU A CA 1
ATOM 1644 C C . GLU A 1 215 ? -6.481 10.885 -2.383 1.00 88.06 215 GLU A C 1
ATOM 1646 O O . GLU A 1 215 ? -7.265 9.937 -2.284 1.00 88.06 215 GLU A O 1
ATOM 1651 N N . ARG A 1 216 ? -5.409 10.839 -3.182 1.00 92.38 216 ARG A N 1
ATOM 1652 C CA . ARG A 1 216 ? -4.983 9.641 -3.913 1.00 92.38 216 ARG A CA 1
ATOM 1653 C C . ARG A 1 216 ? -3.648 9.126 -3.391 1.00 92.38 216 ARG A C 1
ATOM 1655 O O . ARG A 1 216 ? -2.776 9.912 -3.020 1.00 92.38 216 ARG A O 1
ATOM 1662 N N . THR A 1 217 ? -3.478 7.807 -3.392 1.00 95.69 217 THR A N 1
ATOM 1663 C CA . THR A 1 217 ? -2.227 7.129 -3.026 1.00 95.69 217 THR A CA 1
ATOM 1664 C C . THR A 1 217 ? -1.907 5.989 -3.983 1.00 95.69 217 THR A C 1
ATOM 1666 O O . THR A 1 217 ? -2.817 5.283 -4.428 1.00 95.69 217 THR A O 1
ATOM 1669 N N . LEU A 1 218 ? -0.618 5.783 -4.274 1.00 96.56 218 LEU A N 1
ATOM 1670 C CA . LEU A 1 218 ? -0.169 4.554 -4.914 1.00 96.56 218 LEU A CA 1
ATOM 1671 C C . LEU A 1 218 ? -0.159 3.419 -3.882 1.00 96.56 218 LEU A C 1
ATOM 1673 O O . LEU A 1 218 ? 0.454 3.516 -2.815 1.00 96.56 218 LEU A O 1
ATOM 1677 N N . ALA A 1 219 ? -0.764 2.298 -4.253 1.00 97.94 219 ALA A N 1
ATOM 1678 C CA . ALA A 1 219 ? -0.634 1.024 -3.569 1.00 97.94 219 ALA A CA 1
ATOM 1679 C C . ALA A 1 219 ? -0.038 -0.017 -4.522 1.00 97.94 219 ALA A C 1
ATOM 1681 O O . ALA A 1 219 ? -0.496 -0.168 -5.652 1.00 97.94 219 ALA A O 1
ATOM 1682 N N . LEU A 1 220 ? 0.970 -0.766 -4.064 1.00 97.75 220 LEU A N 1
ATOM 1683 C CA . LEU A 1 220 ? 1.476 -1.927 -4.804 1.00 97.75 220 LEU A CA 1
ATOM 1684 C C . LEU A 1 220 ? 1.248 -3.206 -4.010 1.00 97.75 220 LEU A C 1
ATOM 1686 O O . LEU A 1 220 ? 1.612 -3.276 -2.834 1.00 97.75 220 LEU A O 1
ATOM 1690 N N . ILE A 1 221 ? 0.752 -4.237 -4.690 1.00 98.25 221 ILE A N 1
ATOM 1691 C CA . ILE A 1 221 ? 0.811 -5.629 -4.240 1.00 98.25 221 ILE A CA 1
ATOM 1692 C C . ILE A 1 221 ? 2.058 -6.254 -4.869 1.00 98.25 221 ILE A C 1
ATOM 1694 O O . ILE A 1 221 ? 2.159 -6.386 -6.091 1.00 98.25 221 ILE A O 1
ATOM 1698 N N . LYS A 1 222 ? 3.028 -6.600 -4.021 1.00 97.81 222 LYS A N 1
ATOM 1699 C CA . LYS A 1 222 ? 4.338 -7.134 -4.413 1.00 97.81 222 LYS A CA 1
ATOM 1700 C C . LYS A 1 222 ? 4.244 -8.605 -4.850 1.00 97.81 222 LYS A C 1
ATOM 1702 O O . LYS A 1 222 ? 3.257 -9.271 -4.521 1.00 97.81 222 LYS A O 1
ATOM 1707 N N . PRO A 1 223 ? 5.284 -9.164 -5.505 1.00 97.31 223 PRO A N 1
ATOM 1708 C CA . PRO A 1 223 ? 5.204 -10.503 -6.094 1.00 97.31 223 PRO A CA 1
ATOM 1709 C C . PRO A 1 223 ? 4.825 -11.611 -5.105 1.00 97.31 223 PRO A C 1
ATOM 1711 O O . PRO A 1 223 ? 4.097 -12.532 -5.461 1.00 97.31 223 PRO A O 1
ATOM 1714 N N . ASN A 1 224 ? 5.248 -11.503 -3.840 1.00 96.38 224 ASN A N 1
ATOM 1715 C CA . ASN A 1 224 ? 4.950 -12.509 -2.818 1.00 96.38 224 ASN A CA 1
ATOM 1716 C C . ASN A 1 224 ? 3.468 -12.562 -2.398 1.00 96.38 224 ASN A C 1
ATOM 1718 O O . ASN A 1 224 ? 3.046 -13.580 -1.865 1.00 96.38 224 ASN A O 1
ATOM 1722 N N . ALA A 1 225 ? 2.694 -11.496 -2.617 1.00 97.00 225 ALA A N 1
ATOM 1723 C CA . ALA A 1 225 ? 1.274 -11.423 -2.260 1.00 97.00 225 ALA A CA 1
ATOM 1724 C C . ALA A 1 225 ? 0.342 -11.418 -3.483 1.00 97.00 225 ALA A C 1
ATOM 1726 O O . ALA A 1 225 ? -0.879 -11.420 -3.340 1.00 97.00 225 ALA A O 1
ATOM 1727 N N . PHE A 1 226 ? 0.903 -11.445 -4.696 1.00 96.12 226 PHE A N 1
ATOM 1728 C CA . PHE A 1 226 ? 0.147 -11.343 -5.944 1.00 96.12 226 PHE A CA 1
ATOM 1729 C C . PHE A 1 226 ? -0.875 -12.478 -6.140 1.00 96.12 226 PHE A C 1
ATOM 1731 O O . PHE A 1 226 ? -1.943 -12.271 -6.726 1.00 96.12 226 PHE A O 1
ATOM 1738 N N . ALA A 1 227 ? -0.573 -13.678 -5.638 1.00 95.56 227 ALA A N 1
ATOM 1739 C CA . ALA A 1 227 ? -1.477 -14.825 -5.717 1.00 95.56 227 ALA A CA 1
ATOM 1740 C C . ALA A 1 227 ? -2.805 -14.585 -4.971 1.00 95.56 227 ALA A C 1
ATOM 1742 O O . ALA A 1 227 ? -3.849 -15.035 -5.432 1.00 95.56 227 ALA A O 1
ATOM 1743 N N . ASP A 1 228 ? -2.784 -13.816 -3.878 1.00 97.12 228 ASP A N 1
ATOM 1744 C CA . ASP A 1 228 ? -3.957 -13.503 -3.051 1.00 97.12 228 ASP A CA 1
ATOM 1745 C C . ASP A 1 228 ? -4.594 -12.138 -3.374 1.00 97.12 228 ASP A C 1
ATOM 1747 O O . ASP A 1 228 ? -5.442 -11.653 -2.620 1.00 97.12 228 ASP A O 1
ATOM 1751 N N . ARG A 1 229 ? -4.220 -11.501 -4.493 1.00 96.56 229 ARG A N 1
ATOM 1752 C CA . ARG A 1 229 ? -4.651 -10.133 -4.842 1.00 96.56 229 ARG A CA 1
ATOM 1753 C C . ARG A 1 229 ? -6.168 -9.912 -4.795 1.00 96.56 229 ARG A C 1
ATOM 1755 O O . ARG A 1 229 ? -6.593 -8.874 -4.315 1.00 96.56 229 ARG A O 1
ATOM 1762 N N . GLU A 1 230 ? -6.986 -10.887 -5.191 1.00 96.50 230 GLU A N 1
ATOM 1763 C CA . GLU A 1 230 ? -8.456 -10.755 -5.169 1.00 96.50 230 GLU A CA 1
ATOM 1764 C C . GLU A 1 230 ? -9.004 -10.627 -3.735 1.00 96.50 230 GLU A C 1
ATOM 1766 O O . GLU A 1 230 ? -9.887 -9.813 -3.446 1.00 96.50 230 GLU A O 1
ATOM 1771 N N . LYS A 1 231 ? -8.423 -11.380 -2.790 1.00 96.81 231 LYS A N 1
ATOM 1772 C CA . LYS A 1 231 ? -8.760 -11.265 -1.362 1.00 96.81 231 LYS A CA 1
ATOM 1773 C C . LYS A 1 231 ? -8.311 -9.912 -0.818 1.00 96.81 231 LYS A C 1
ATOM 1775 O O . LYS A 1 231 ? -9.034 -9.284 -0.052 1.00 96.81 231 LYS A O 1
ATOM 1780 N N . ILE A 1 232 ? -7.131 -9.451 -1.231 1.00 96.81 232 ILE A N 1
ATOM 1781 C CA . ILE A 1 232 ? -6.588 -8.145 -0.842 1.00 96.81 232 ILE A CA 1
ATOM 1782 C C . ILE A 1 232 ? -7.484 -7.011 -1.363 1.00 96.81 232 ILE A C 1
ATOM 1784 O O . ILE A 1 232 ? -7.816 -6.112 -0.594 1.00 96.81 232 ILE A O 1
ATOM 1788 N N . LEU A 1 233 ? -7.932 -7.071 -2.621 1.00 96.31 233 LEU A N 1
ATOM 1789 C CA . LEU A 1 233 ? -8.864 -6.102 -3.208 1.00 96.31 233 LEU A CA 1
ATOM 1790 C C . LEU A 1 233 ? -10.188 -6.052 -2.439 1.00 96.31 233 LEU A C 1
ATOM 1792 O O . LEU A 1 233 ? -10.693 -4.967 -2.159 1.00 96.31 233 LEU A O 1
ATOM 1796 N N . SER A 1 234 ? -10.698 -7.208 -2.008 1.00 94.56 234 SER A N 1
ATOM 1797 C CA . SER A 1 234 ? -11.895 -7.277 -1.158 1.00 94.56 234 SER A CA 1
ATOM 1798 C C . SER A 1 234 ? -11.691 -6.547 0.178 1.00 94.56 234 SER A C 1
ATOM 1800 O O . SER A 1 234 ? -12.580 -5.837 0.646 1.00 94.56 234 SER A O 1
ATOM 1802 N N . VAL A 1 235 ? -10.498 -6.654 0.781 1.00 93.44 235 VAL A N 1
ATOM 1803 C CA . VAL A 1 235 ? -10.157 -5.903 2.003 1.00 93.44 235 VAL A CA 1
ATOM 1804 C C . VAL A 1 235 ? -10.042 -4.402 1.720 1.00 93.44 235 VAL A C 1
ATOM 1806 O O . VAL A 1 235 ? -10.575 -3.604 2.485 1.00 93.44 235 VAL A O 1
ATOM 1809 N N . ILE A 1 236 ? -9.404 -4.000 0.618 1.00 95.06 236 ILE A N 1
ATOM 1810 C CA . ILE A 1 236 ? -9.299 -2.589 0.199 1.00 95.06 236 ILE A CA 1
ATOM 1811 C C . ILE A 1 236 ? -10.699 -1.963 0.061 1.00 95.06 236 ILE A C 1
ATOM 1813 O O . ILE A 1 236 ? -10.957 -0.891 0.615 1.00 95.06 236 ILE A O 1
ATOM 1817 N N . GLN A 1 237 ? -11.630 -2.668 -0.586 1.00 92.31 237 GLN A N 1
ATOM 1818 C CA . GLN A 1 237 ? -13.025 -2.240 -0.728 1.00 92.31 237 GLN A CA 1
ATOM 1819 C C . GLN A 1 237 ? -13.761 -2.175 0.618 1.00 92.31 237 GLN A C 1
ATOM 1821 O O . GLN A 1 237 ? -14.485 -1.211 0.880 1.00 92.31 237 GLN A O 1
ATOM 1826 N N . ALA A 1 238 ? -13.554 -3.155 1.506 1.00 90.44 238 ALA A N 1
ATOM 1827 C CA . ALA A 1 238 ? -14.147 -3.152 2.845 1.00 90.44 238 ALA A CA 1
ATOM 1828 C C . ALA A 1 238 ? -13.717 -1.921 3.666 1.00 90.44 238 ALA A C 1
ATOM 1830 O O . ALA A 1 238 ? -14.538 -1.334 4.370 1.00 90.44 238 ALA A O 1
ATOM 1831 N N . TYR A 1 239 ? -12.471 -1.467 3.492 1.00 91.62 239 TYR A N 1
ATOM 1832 C CA . TYR A 1 239 ? -11.929 -0.239 4.090 1.00 91.62 239 TYR A CA 1
ATOM 1833 C C . TYR A 1 239 ? -12.313 1.051 3.343 1.00 91.62 239 TYR A C 1
ATOM 1835 O O . TYR A 1 239 ? -11.779 2.125 3.639 1.00 91.62 239 TYR A O 1
ATOM 1843 N N . LYS A 1 240 ? -13.268 0.972 2.407 1.00 92.75 240 LYS A N 1
ATOM 1844 C CA . LYS A 1 240 ? -13.844 2.107 1.669 1.00 92.75 240 LYS A CA 1
ATOM 1845 C C . LYS A 1 240 ? -12.830 2.890 0.831 1.00 92.75 240 LYS A C 1
ATOM 1847 O O . LYS A 1 240 ? -12.983 4.098 0.666 1.00 92.75 240 LYS A O 1
ATOM 1852 N N . PHE A 1 241 ? -11.800 2.221 0.318 1.00 94.94 241 PHE A N 1
ATOM 1853 C CA . PHE A 1 241 ? -10.985 2.783 -0.756 1.00 94.94 241 PHE A CA 1
ATOM 1854 C C . PHE A 1 241 ? -11.689 2.591 -2.095 1.00 94.94 241 PHE A C 1
ATOM 1856 O O . PHE A 1 241 ? -12.152 1.494 -2.412 1.00 94.94 241 PHE A O 1
ATOM 1863 N N . GLU A 1 242 ? -11.725 3.650 -2.891 1.00 94.31 242 GLU A N 1
ATOM 1864 C CA . GLU A 1 242 ? -12.095 3.583 -4.298 1.00 94.31 242 GLU A CA 1
ATOM 1865 C C . GLU A 1 242 ? -10.849 3.241 -5.125 1.00 94.31 242 GLU A C 1
ATOM 1867 O O . GLU A 1 242 ? -9.793 3.847 -4.942 1.00 94.31 242 GLU A O 1
ATOM 1872 N N . VAL A 1 243 ? -10.949 2.265 -6.028 1.00 95.50 243 VAL A N 1
ATOM 1873 C CA . VAL A 1 243 ? -9.863 1.928 -6.960 1.00 95.50 243 VAL A CA 1
ATOM 1874 C C . VAL A 1 243 ? -10.085 2.717 -8.247 1.00 95.50 243 VAL A C 1
ATOM 1876 O O . VAL A 1 243 ? -10.990 2.399 -9.012 1.00 95.50 243 VAL A O 1
ATOM 1879 N N . ILE A 1 244 ? -9.268 3.745 -8.480 1.00 93.12 244 ILE A N 1
ATOM 1880 C CA . ILE A 1 244 ? -9.392 4.629 -9.651 1.00 93.12 244 ILE A CA 1
ATOM 1881 C C . ILE A 1 244 ? -8.845 3.958 -10.905 1.00 93.12 244 ILE A C 1
ATOM 1883 O O . ILE A 1 244 ? -9.459 3.991 -11.969 1.00 93.12 244 ILE A O 1
ATOM 1887 N N . ILE A 1 245 ? -7.666 3.360 -10.774 1.00 90.06 245 ILE A N 1
ATOM 1888 C CA . ILE A 1 245 ? -7.019 2.597 -11.832 1.00 90.06 245 ILE A CA 1
ATOM 1889 C C . ILE A 1 245 ? -6.187 1.490 -11.198 1.00 90.06 245 ILE A C 1
ATOM 1891 O O . ILE A 1 245 ? -5.643 1.652 -10.101 1.00 90.06 245 ILE A O 1
ATOM 1895 N N . GLN A 1 246 ? -6.110 0.358 -11.889 1.00 93.81 246 GLN A N 1
ATOM 1896 C CA . GLN A 1 246 ? -5.266 -0.760 -11.508 1.00 93.81 246 GLN A CA 1
ATOM 1897 C C . GLN A 1 246 ? -4.639 -1.385 -12.748 1.00 93.81 246 GLN A C 1
ATOM 1899 O O . GLN A 1 246 ? -5.274 -1.424 -13.801 1.00 93.81 246 GLN A O 1
ATOM 1904 N N . ASP A 1 247 ? -3.422 -1.899 -12.611 1.00 89.62 247 ASP A N 1
ATOM 1905 C CA . ASP A 1 247 ? -2.751 -2.636 -13.678 1.00 89.62 247 ASP A CA 1
ATOM 1906 C C . ASP A 1 247 ? -1.870 -3.756 -13.114 1.00 89.62 247 ASP A C 1
ATOM 1908 O O . ASP A 1 247 ? -1.323 -3.657 -12.009 1.00 89.62 247 ASP A O 1
ATOM 1912 N N . VAL A 1 248 ? -1.754 -4.840 -13.879 1.00 93.88 248 VAL A N 1
ATOM 1913 C CA . VAL A 1 248 ? -0.875 -5.971 -13.585 1.00 93.88 248 VAL A CA 1
ATOM 1914 C C . VAL A 1 248 ? 0.312 -5.897 -14.524 1.00 93.88 248 VAL A C 1
ATOM 1916 O O . VAL A 1 248 ? 0.179 -6.046 -15.734 1.00 93.88 248 VAL A O 1
ATOM 1919 N N . LEU A 1 249 ? 1.499 -5.737 -13.954 1.00 90.12 249 LEU A N 1
ATOM 1920 C CA . LEU A 1 249 ? 2.715 -5.553 -14.732 1.00 90.12 249 LEU A CA 1
ATOM 1921 C C . LEU A 1 249 ? 3.893 -6.287 -14.099 1.00 90.12 249 LEU A C 1
ATOM 1923 O O . LEU A 1 249 ? 3.866 -6.684 -12.934 1.00 90.12 249 LEU A O 1
ATOM 1927 N N . ARG A 1 250 ? 4.956 -6.468 -14.880 1.00 89.00 250 ARG A N 1
ATOM 1928 C CA . ARG A 1 250 ? 6.226 -7.012 -14.400 1.00 89.00 250 ARG A CA 1
ATOM 1929 C C . ARG A 1 250 ? 7.308 -5.963 -14.591 1.00 89.00 250 ARG A C 1
ATOM 1931 O O . ARG A 1 250 ? 7.589 -5.556 -15.715 1.00 89.00 250 ARG A O 1
ATOM 1938 N N . LEU A 1 251 ? 7.911 -5.525 -13.491 1.00 74.00 251 LEU A N 1
ATOM 1939 C CA . LEU A 1 251 ? 8.992 -4.550 -13.543 1.00 74.00 251 LEU A CA 1
ATOM 1940 C C . LEU A 1 251 ? 10.287 -5.213 -14.012 1.00 74.00 251 LEU A C 1
ATOM 1942 O O . LEU A 1 251 ? 10.657 -6.283 -13.533 1.00 74.00 251 LEU A O 1
ATOM 1946 N N . SER A 1 252 ? 11.016 -4.545 -14.905 1.00 81.75 252 SER A N 1
ATOM 1947 C CA . SER A 1 252 ? 12.434 -4.845 -15.093 1.00 81.75 252 SER A CA 1
ATOM 1948 C C . SER A 1 252 ? 13.221 -4.377 -13.865 1.00 81.75 252 SER A C 1
ATOM 1950 O O . SER A 1 252 ? 12.807 -3.456 -13.155 1.00 81.75 252 SER A O 1
ATOM 1952 N N . LYS A 1 253 ? 14.404 -4.953 -13.635 1.00 80.00 253 LYS A N 1
ATOM 1953 C CA . LYS A 1 253 ? 15.292 -4.515 -12.548 1.00 80.00 253 LYS A CA 1
ATOM 1954 C C . LYS A 1 253 ? 15.671 -3.034 -12.667 1.00 80.00 253 LYS A C 1
ATOM 1956 O O . LYS A 1 253 ? 15.758 -2.344 -11.656 1.00 80.00 253 LYS A O 1
ATOM 1961 N N . SER A 1 254 ? 15.846 -2.525 -13.892 1.00 75.88 254 SER A N 1
ATOM 1962 C CA . SER A 1 254 ? 16.123 -1.104 -14.142 1.00 75.88 254 SER A CA 1
ATOM 1963 C C . SER A 1 254 ? 14.955 -0.206 -13.740 1.00 75.88 254 SER A C 1
ATOM 1965 O O . SER A 1 254 ? 15.175 0.786 -13.053 1.00 75.88 254 SER A O 1
ATOM 1967 N N . ARG A 1 255 ? 13.722 -0.585 -14.091 1.00 75.75 255 ARG A N 1
ATOM 1968 C CA . ARG A 1 255 ? 12.520 0.189 -13.763 1.00 75.75 255 ARG A CA 1
ATOM 1969 C C . ARG A 1 255 ? 12.184 0.116 -12.272 1.00 75.75 255 ARG A C 1
ATOM 1971 O O . ARG A 1 255 ? 11.807 1.117 -11.679 1.00 75.75 255 ARG A O 1
ATOM 1978 N N . ALA A 1 256 ? 12.415 -1.030 -11.629 1.00 78.50 256 ALA A N 1
ATOM 1979 C CA . ALA A 1 256 ? 12.345 -1.141 -10.172 1.00 78.50 256 ALA A CA 1
ATOM 1980 C C . ALA A 1 256 ? 13.403 -0.260 -9.475 1.00 78.50 256 ALA A C 1
ATOM 1982 O O . ALA A 1 256 ? 13.108 0.377 -8.468 1.00 78.50 256 ALA A O 1
ATOM 1983 N N . ALA A 1 257 ? 14.628 -0.194 -10.009 1.00 79.88 257 ALA A N 1
ATOM 1984 C CA . ALA A 1 257 ? 15.687 0.660 -9.470 1.00 79.88 257 ALA A CA 1
ATOM 1985 C C . ALA A 1 257 ? 15.407 2.158 -9.657 1.00 79.88 257 ALA A C 1
ATOM 1987 O O . ALA A 1 257 ? 15.774 2.948 -8.791 1.00 79.88 257 ALA A O 1
ATOM 1988 N N . GLU A 1 258 ? 14.769 2.541 -10.763 1.00 79.81 258 GLU A N 1
ATOM 1989 C CA . GLU A 1 258 ? 14.293 3.905 -11.001 1.00 79.81 258 GLU A CA 1
ATOM 1990 C C . GLU A 1 258 ? 13.201 4.290 -10.000 1.00 79.81 258 GLU A C 1
ATOM 1992 O O . GLU A 1 258 ? 13.313 5.319 -9.338 1.00 79.81 258 GLU A O 1
ATOM 1997 N N . PHE A 1 259 ? 12.212 3.414 -9.803 1.00 84.00 259 PHE A N 1
ATOM 1998 C CA . PHE A 1 259 ? 11.143 3.628 -8.831 1.00 84.00 259 PHE A CA 1
ATOM 1999 C C . PHE A 1 259 ? 11.677 3.807 -7.399 1.00 84.00 259 PHE A C 1
ATOM 2001 O O . PHE A 1 259 ? 11.282 4.729 -6.694 1.00 84.00 259 PHE A O 1
ATOM 2008 N N . TYR A 1 260 ? 12.639 2.978 -6.979 1.00 81.88 260 TYR A N 1
ATOM 2009 C CA . TYR A 1 260 ? 13.252 3.050 -5.646 1.00 81.88 260 TYR A CA 1
ATOM 2010 C C . TYR A 1 260 ? 14.513 3.931 -5.581 1.00 81.88 260 TYR A C 1
ATOM 2012 O O . TYR A 1 260 ? 15.303 3.795 -4.643 1.00 81.88 260 TYR A O 1
ATOM 2020 N N . ALA A 1 261 ? 14.744 4.828 -6.547 1.00 79.31 261 ALA A N 1
ATOM 2021 C CA . ALA A 1 261 ? 15.995 5.589 -6.655 1.00 79.31 261 ALA A CA 1
ATOM 2022 C C . ALA A 1 261 ? 16.342 6.403 -5.392 1.00 79.31 261 ALA A C 1
ATOM 2024 O O . ALA A 1 261 ? 17.515 6.580 -5.070 1.00 79.31 261 ALA A O 1
ATOM 2025 N N . GLU A 1 262 ? 15.346 6.825 -4.614 1.00 70.06 262 GLU A N 1
ATOM 2026 C CA . GLU A 1 262 ? 15.525 7.495 -3.317 1.00 70.06 262 GLU A CA 1
ATOM 2027 C C . GLU A 1 262 ? 16.195 6.626 -2.235 1.00 70.06 262 GLU A C 1
ATOM 2029 O O . GLU A 1 262 ? 16.709 7.135 -1.242 1.00 70.06 262 GLU A O 1
ATOM 2034 N N . HIS A 1 263 ? 16.232 5.304 -2.409 1.00 66.69 263 HIS A N 1
ATOM 2035 C CA . HIS A 1 263 ? 16.959 4.380 -1.534 1.00 66.69 263 HIS A CA 1
ATOM 2036 C C . HIS A 1 263 ? 18.382 4.080 -2.025 1.00 66.69 263 HIS A C 1
ATOM 2038 O O . HIS A 1 263 ? 19.148 3.425 -1.314 1.00 66.69 263 HIS A O 1
ATOM 2044 N N . LYS A 1 264 ? 18.749 4.579 -3.213 1.00 61.06 264 LYS A N 1
ATOM 2045 C CA . LYS A 1 264 ? 20.082 4.430 -3.807 1.00 61.06 264 LYS A CA 1
ATOM 2046 C C . LYS A 1 264 ? 21.128 5.312 -3.119 1.00 61.06 264 LYS A C 1
ATOM 2048 O O . LYS A 1 264 ? 22.298 4.948 -3.108 1.00 61.06 264 LYS A O 1
ATOM 2053 N N . VAL A 1 265 ? 20.713 6.437 -2.528 1.00 51.50 265 VAL A N 1
ATOM 2054 C CA . VAL A 1 265 ? 21.590 7.415 -1.865 1.00 51.50 265 VAL A CA 1
ATOM 2055 C C . VAL A 1 265 ? 21.029 7.736 -0.481 1.00 51.50 265 VAL A C 1
ATOM 2057 O O . VAL A 1 265 ? 19.887 8.172 -0.352 1.00 51.50 265 VAL A O 1
ATOM 2060 N N . SER A 1 266 ? 21.819 7.534 0.572 1.00 42.00 266 SER A N 1
ATOM 2061 C CA . SER A 1 266 ? 21.497 8.071 1.897 1.00 42.00 266 SER A CA 1
ATOM 2062 C C . SER A 1 266 ? 21.524 9.602 1.807 1.00 42.00 266 SER A C 1
ATOM 2064 O O . SER A 1 266 ? 22.580 10.174 1.558 1.00 42.00 266 SER A O 1
ATOM 2066 N N . HIS A 1 267 ? 20.375 10.276 1.929 1.00 34.16 267 HIS A N 1
ATOM 2067 C CA . HIS A 1 267 ? 20.331 11.740 1.860 1.00 34.16 267 HIS A CA 1
ATOM 2068 C C . HIS A 1 267 ? 21.207 12.373 2.966 1.00 34.16 267 HIS A C 1
ATOM 2070 O O . HIS A 1 267 ? 21.021 12.043 4.139 1.00 34.16 267 HIS A O 1
ATOM 2076 N N . PRO A 1 268 ? 22.103 13.320 2.627 1.00 33.78 268 PRO A N 1
ATOM 2077 C CA . PRO A 1 268 ? 23.014 13.992 3.558 1.00 33.78 268 PRO A CA 1
ATOM 2078 C C . PRO A 1 268 ? 22.369 15.176 4.309 1.00 33.78 268 PRO A C 1
ATOM 2080 O O . PRO A 1 268 ? 23.063 16.098 4.717 1.00 33.78 268 PRO A O 1
ATOM 2083 N N . LEU A 1 269 ? 21.044 15.197 4.499 1.00 30.66 269 LEU A N 1
ATOM 2084 C CA . LEU A 1 269 ? 20.349 16.379 5.042 1.00 30.66 269 LEU A CA 1
ATOM 2085 C C . LEU A 1 269 ? 20.160 16.395 6.569 1.00 30.66 269 LEU A C 1
ATOM 2087 O O . LEU A 1 269 ? 19.628 17.367 7.092 1.00 30.66 269 LEU A O 1
ATOM 2091 N N . VAL A 1 270 ? 20.618 15.376 7.306 1.00 28.16 270 VAL A N 1
ATOM 2092 C CA . VAL A 1 270 ? 20.512 15.352 8.788 1.00 28.16 270 VAL A CA 1
ATOM 2093 C C . VAL A 1 270 ? 21.881 15.352 9.487 1.00 28.16 270 VAL A C 1
ATOM 2095 O O . VAL A 1 270 ? 21.961 15.487 10.703 1.00 28.16 270 VAL A O 1
ATOM 2098 N N . ILE A 1 271 ? 22.989 15.283 8.744 1.00 33.41 271 ILE A N 1
ATOM 2099 C CA . ILE A 1 271 ? 24.349 15.209 9.311 1.00 33.41 271 ILE A CA 1
ATOM 2100 C C . ILE A 1 271 ? 25.158 16.454 8.923 1.00 33.41 271 ILE A C 1
ATOM 2102 O O . ILE A 1 271 ? 26.270 16.346 8.428 1.00 33.41 271 ILE A O 1
ATOM 2106 N N . PHE A 1 272 ? 24.601 17.653 9.102 1.00 31.45 272 PHE A N 1
ATOM 2107 C CA . PHE A 1 272 ? 25.375 18.893 8.919 1.00 31.45 272 PHE A CA 1
ATOM 2108 C C . PHE A 1 272 ? 25.491 19.757 10.177 1.00 31.45 272 PHE A C 1
ATOM 2110 O O . PHE A 1 272 ? 26.153 20.787 10.136 1.00 31.45 272 PHE A O 1
ATOM 2117 N N . VAL A 1 273 ? 24.906 19.345 11.311 1.00 31.89 273 VAL A N 1
ATOM 2118 C CA . VAL A 1 273 ? 24.892 20.193 12.519 1.00 31.89 273 VAL A CA 1
ATOM 2119 C C . VAL A 1 273 ? 25.800 19.693 13.657 1.00 31.89 273 VAL A C 1
ATOM 2121 O O . VAL A 1 273 ? 26.128 20.493 14.522 1.00 31.89 273 VAL A O 1
ATOM 2124 N N . ILE A 1 274 ? 26.265 18.428 13.700 1.00 32.19 274 ILE A N 1
ATOM 2125 C CA . ILE A 1 274 ? 26.986 17.923 14.904 1.00 32.19 274 ILE A CA 1
ATOM 2126 C C . ILE A 1 274 ? 28.200 17.000 14.636 1.00 32.19 274 ILE A C 1
ATOM 2128 O O . ILE A 1 274 ? 28.599 16.270 15.537 1.00 32.19 274 ILE A O 1
ATOM 2132 N N . ARG A 1 275 ? 28.865 16.989 13.468 1.00 28.38 275 ARG A N 1
ATOM 2133 C CA . ARG A 1 275 ? 30.157 16.262 13.360 1.00 28.38 275 ARG A CA 1
ATOM 2134 C C . ARG A 1 275 ? 31.207 16.948 12.477 1.00 28.38 275 ARG A C 1
ATOM 2136 O O . ARG A 1 275 ? 30.853 17.376 11.382 1.00 28.38 275 ARG A O 1
ATOM 2143 N N . PRO A 1 276 ? 32.479 17.040 12.927 1.00 31.98 276 PRO A N 1
ATOM 2144 C CA . PRO A 1 276 ? 33.584 17.499 12.097 1.00 31.98 276 PRO A CA 1
ATOM 2145 C C . PRO A 1 276 ? 33.914 16.511 10.972 1.00 31.98 276 PRO A C 1
ATOM 2147 O O . PRO A 1 276 ? 33.569 15.331 11.011 1.00 31.98 276 PRO A O 1
ATOM 2150 N N . LEU A 1 277 ? 34.601 17.076 9.989 1.00 35.56 277 LEU A N 1
ATOM 2151 C CA . LEU A 1 277 ? 34.978 16.603 8.665 1.00 35.56 277 LEU A CA 1
ATOM 2152 C C . LEU A 1 277 ? 35.875 15.341 8.653 1.00 35.56 277 LEU A C 1
ATOM 2154 O O . LEU A 1 277 ? 37.045 15.435 8.321 1.00 35.56 277 LEU A O 1
ATOM 2158 N N . GLU A 1 278 ? 35.330 14.163 8.957 1.00 38.38 278 GLU A N 1
ATOM 2159 C CA . GLU A 1 278 ? 35.920 12.860 8.597 1.00 38.38 278 GLU A CA 1
ATOM 2160 C C . GLU A 1 278 ? 34.788 11.874 8.260 1.00 38.38 278 GLU A C 1
ATOM 2162 O O . GLU A 1 278 ? 34.156 11.287 9.139 1.00 38.38 278 GLU A O 1
ATOM 2167 N N . SER A 1 279 ? 34.427 11.725 6.982 1.00 31.53 279 SER A N 1
ATOM 2168 C CA . SER A 1 279 ? 33.497 10.672 6.537 1.00 31.53 279 SER A CA 1
ATOM 2169 C C . SER A 1 279 ? 33.770 10.307 5.079 1.00 31.53 279 SER A C 1
ATOM 2171 O O . SER A 1 279 ? 33.735 11.175 4.212 1.00 31.53 279 SER A O 1
ATOM 2173 N N . GLY A 1 280 ? 34.047 9.025 4.830 1.00 38.22 280 GLY A N 1
ATOM 2174 C CA . GLY A 1 280 ? 34.300 8.446 3.508 1.00 38.22 280 GLY A CA 1
ATOM 2175 C C . GLY A 1 280 ? 33.082 8.426 2.559 1.00 38.22 280 GLY A C 1
ATOM 2176 O O . GLY A 1 280 ? 32.086 9.110 2.797 1.00 38.22 280 GLY A O 1
ATOM 2177 N N . PRO A 1 281 ? 33.144 7.656 1.453 1.00 33.72 281 PRO A N 1
ATOM 2178 C CA . PRO A 1 281 ? 32.186 7.747 0.349 1.00 33.72 281 PRO A CA 1
ATOM 2179 C C . PRO A 1 281 ? 30.748 7.381 0.758 1.00 33.72 281 PRO A C 1
ATOM 2181 O O . PRO A 1 281 ? 30.513 6.455 1.534 1.00 33.72 281 PRO A O 1
ATOM 2184 N N . LEU A 1 282 ? 29.770 8.097 0.186 1.00 36.53 282 LEU A N 1
ATOM 2185 C CA . LEU A 1 282 ? 28.328 7.892 0.377 1.00 36.53 282 LEU A CA 1
ATOM 2186 C C . LEU A 1 282 ? 27.899 6.489 -0.101 1.00 36.53 282 LEU A C 1
ATOM 2188 O O . LEU A 1 282 ? 27.565 6.289 -1.268 1.00 36.53 282 LEU A O 1
ATOM 2192 N N . GLN A 1 283 ? 27.887 5.506 0.802 1.00 43.25 283 GLN A N 1
ATOM 2193 C CA . GLN A 1 283 ? 27.367 4.162 0.531 1.00 43.25 283 GLN A CA 1
ATOM 2194 C C . GLN A 1 283 ? 25.830 4.192 0.401 1.00 43.25 283 GLN A C 1
ATOM 2196 O O . GLN A 1 283 ? 25.113 4.712 1.265 1.00 43.25 283 GLN A O 1
ATOM 2201 N N . GLY A 1 284 ? 25.308 3.632 -0.697 1.00 54.00 284 GLY A N 1
ATOM 2202 C CA . GLY A 1 284 ? 23.875 3.373 -0.868 1.00 54.00 284 GLY A CA 1
ATOM 2203 C C . GLY A 1 284 ? 23.357 2.364 0.163 1.00 54.00 284 GLY A C 1
ATOM 2204 O O . GLY A 1 284 ? 24.133 1.618 0.760 1.00 54.00 284 GLY A O 1
ATOM 2205 N N . LYS A 1 285 ? 22.040 2.319 0.406 1.00 59.00 285 LYS A N 1
ATOM 2206 C CA . LYS A 1 285 ? 21.497 1.436 1.452 1.00 59.00 285 LYS A CA 1
ATOM 2207 C C . LYS A 1 285 ? 21.714 -0.046 1.078 1.00 59.00 285 LYS A C 1
ATOM 2209 O O . LYS A 1 285 ? 21.318 -0.444 -0.021 1.00 59.00 285 LYS A O 1
ATOM 2214 N N . PRO A 1 286 ? 22.237 -0.896 1.987 1.00 61.81 286 PRO A N 1
ATOM 2215 C CA . PRO A 1 286 ? 22.644 -2.275 1.674 1.00 61.81 286 PRO A CA 1
ATOM 2216 C C . PRO A 1 286 ? 21.498 -3.182 1.185 1.00 61.81 286 PRO A C 1
ATOM 2218 O O . PRO A 1 286 ? 21.737 -4.179 0.513 1.00 61.81 286 PRO A O 1
ATOM 2221 N N . PHE A 1 287 ? 20.236 -2.826 1.454 1.00 69.31 287 PHE A N 1
ATOM 2222 C CA . PHE A 1 287 ? 19.062 -3.589 1.013 1.00 69.31 287 PHE A CA 1
ATOM 2223 C C . PHE A 1 287 ? 18.562 -3.244 -0.405 1.00 69.31 287 PHE A C 1
ATOM 2225 O O . PHE A 1 287 ? 17.667 -3.924 -0.909 1.00 69.31 287 PHE A O 1
ATOM 2232 N N . PHE A 1 288 ? 19.095 -2.200 -1.058 1.00 74.31 288 PHE A N 1
ATOM 2233 C CA . PHE A 1 288 ? 18.578 -1.695 -2.340 1.00 74.31 288 PHE A CA 1
ATOM 2234 C C . PHE A 1 288 ? 18.664 -2.736 -3.468 1.00 74.31 288 PHE A C 1
ATOM 2236 O O . PHE A 1 288 ? 17.683 -2.969 -4.176 1.00 74.31 288 PHE A O 1
ATOM 2243 N N . GLY A 1 289 ? 19.804 -3.424 -3.592 1.00 80.62 289 GLY A N 1
ATOM 2244 C CA . GLY A 1 289 ? 19.995 -4.472 -4.600 1.00 80.62 289 GLY A CA 1
ATOM 2245 C C . GLY A 1 289 ? 18.956 -5.589 -4.471 1.00 80.62 289 GLY A C 1
ATOM 2246 O O . GLY A 1 289 ? 18.233 -5.870 -5.426 1.00 80.62 289 GLY A O 1
ATOM 2247 N N . GLY A 1 290 ? 18.808 -6.146 -3.264 1.00 83.38 290 GLY A N 1
ATOM 2248 C CA . GLY A 1 290 ? 17.828 -7.200 -2.981 1.00 83.38 290 GLY A CA 1
ATOM 2249 C C . GLY A 1 290 ? 16.374 -6.758 -3.178 1.00 83.38 290 GLY A C 1
ATOM 2250 O O . GLY A 1 290 ? 15.560 -7.539 -3.666 1.00 83.38 290 GLY A O 1
ATOM 2251 N N . LEU A 1 291 ? 16.043 -5.500 -2.868 1.00 82.31 291 LEU A N 1
ATOM 2252 C CA . LEU A 1 291 ? 14.708 -4.944 -3.110 1.00 82.31 291 LEU A CA 1
ATOM 2253 C C . LEU A 1 291 ? 14.374 -4.890 -4.609 1.00 82.31 291 LEU A C 1
ATOM 2255 O O . LEU A 1 291 ? 13.285 -5.306 -5.004 1.00 82.31 291 LEU A O 1
ATOM 2259 N N . THR A 1 292 ? 15.297 -4.404 -5.445 1.00 85.06 292 THR A N 1
ATOM 2260 C CA . THR A 1 292 ? 15.073 -4.303 -6.902 1.00 85.06 292 THR A CA 1
ATOM 2261 C C . THR A 1 292 ? 15.003 -5.670 -7.583 1.00 85.06 292 THR A C 1
ATOM 2263 O O . THR A 1 292 ? 14.170 -5.873 -8.468 1.00 85.06 292 THR A O 1
ATOM 2266 N N . GLU A 1 293 ? 15.815 -6.629 -7.131 1.00 88.94 293 GLU A N 1
ATOM 2267 C CA . GLU A 1 293 ? 15.755 -8.025 -7.577 1.00 88.94 293 GLU A CA 1
ATOM 2268 C C . GLU A 1 293 ? 14.396 -8.642 -7.230 1.00 88.94 293 GLU A C 1
ATOM 2270 O O . GLU A 1 293 ? 13.685 -9.166 -8.085 1.00 88.94 293 GLU A O 1
ATOM 2275 N N . PHE A 1 294 ? 13.966 -8.484 -5.977 1.00 90.44 294 PHE A N 1
ATOM 2276 C CA . PHE A 1 294 ? 12.683 -9.000 -5.527 1.00 90.44 294 PHE A CA 1
ATOM 2277 C C . PHE A 1 294 ? 11.507 -8.405 -6.314 1.00 90.44 294 PHE A C 1
ATOM 2279 O O . PHE A 1 294 ? 10.640 -9.146 -6.772 1.00 90.44 294 PHE A O 1
ATOM 2286 N N . MET A 1 295 ? 11.489 -7.091 -6.529 1.00 91.12 295 MET A N 1
ATOM 2287 C CA . MET A 1 295 ? 10.401 -6.415 -7.248 1.00 91.12 295 MET A CA 1
ATOM 2288 C C . MET A 1 295 ? 10.346 -6.748 -8.746 1.00 91.12 295 MET A C 1
ATOM 2290 O O . MET A 1 295 ? 9.303 -6.546 -9.361 1.00 91.12 295 MET A O 1
ATOM 2294 N N . SER A 1 296 ? 11.427 -7.284 -9.324 1.00 88.25 296 SER A N 1
ATOM 2295 C CA . SER A 1 296 ? 11.478 -7.748 -10.722 1.00 88.25 296 SER A CA 1
ATOM 2296 C C . SER A 1 296 ? 11.316 -9.270 -10.885 1.00 88.25 296 SER A C 1
ATOM 2298 O O . SER A 1 296 ? 11.166 -9.777 -12.003 1.00 88.25 296 SER A O 1
ATOM 2300 N N . SER A 1 297 ? 11.261 -10.007 -9.769 1.00 89.38 297 SER A N 1
ATOM 2301 C CA . SER A 1 297 ? 11.161 -11.473 -9.756 1.00 89.38 297 SER A CA 1
ATOM 2302 C C . SER A 1 297 ? 9.833 -12.028 -10.289 1.00 89.38 297 SER A C 1
ATOM 2304 O O . SER A 1 297 ? 9.788 -13.170 -10.742 1.00 89.38 297 SER A O 1
ATOM 2306 N N . GLY A 1 298 ? 8.757 -11.237 -10.294 1.00 88.19 298 GLY A N 1
ATOM 2307 C CA . GLY A 1 298 ? 7.427 -11.702 -10.684 1.00 88.19 298 GLY A CA 1
ATOM 2308 C C . GLY A 1 298 ? 6.435 -10.568 -10.951 1.00 88.19 298 GLY A C 1
ATOM 2309 O O . GLY A 1 298 ? 6.820 -9.397 -10.923 1.00 88.19 298 GLY A O 1
ATOM 2310 N N . PRO A 1 299 ? 5.167 -10.904 -11.248 1.00 92.69 299 PRO A N 1
ATOM 2311 C CA . PRO A 1 299 ? 4.124 -9.911 -11.474 1.00 92.69 299 PRO A CA 1
ATOM 2312 C C . PRO A 1 299 ? 3.811 -9.129 -10.196 1.00 92.69 299 PRO A C 1
ATOM 2314 O O . PRO A 1 299 ? 3.827 -9.674 -9.091 1.00 92.69 299 PRO A O 1
ATOM 2317 N N . ILE A 1 300 ? 3.487 -7.853 -10.368 1.00 95.31 300 ILE A N 1
ATOM 2318 C CA . ILE A 1 300 ? 2.945 -6.975 -9.334 1.00 95.31 300 ILE A CA 1
ATOM 2319 C C . ILE A 1 300 ? 1.587 -6.441 -9.780 1.00 95.31 300 ILE A C 1
ATOM 2321 O O . ILE A 1 300 ? 1.276 -6.432 -10.971 1.00 95.31 300 ILE A O 1
ATOM 2325 N N . MET A 1 301 ? 0.794 -5.967 -8.825 1.00 97.31 301 MET A N 1
ATOM 2326 C CA . MET A 1 301 ? -0.400 -5.173 -9.114 1.00 97.31 301 MET A CA 1
ATOM 2327 C C . MET A 1 301 ? -0.191 -3.760 -8.578 1.00 97.31 301 MET A C 1
ATOM 2329 O O . MET A 1 301 ? 0.047 -3.590 -7.381 1.00 97.31 301 MET A O 1
ATOM 2333 N N . ALA A 1 302 ? -0.258 -2.771 -9.466 1.00 96.31 302 ALA A N 1
ATOM 2334 C CA . ALA A 1 302 ? -0.233 -1.356 -9.121 1.00 96.31 302 ALA A CA 1
ATOM 2335 C C . ALA A 1 302 ? -1.662 -0.812 -9.082 1.00 96.31 302 ALA A C 1
ATOM 2337 O O . ALA A 1 302 ? -2.469 -1.135 -9.950 1.00 96.31 302 ALA A O 1
ATOM 2338 N N . LEU A 1 303 ? -1.972 -0.010 -8.068 1.00 97.31 303 LEU A N 1
ATOM 2339 C CA . LEU A 1 303 ? -3.300 0.527 -7.780 1.00 97.31 303 LEU A CA 1
ATOM 2340 C C . LEU A 1 303 ? -3.172 2.012 -7.444 1.00 97.31 303 LEU A C 1
ATOM 2342 O O . LEU A 1 303 ? -2.315 2.383 -6.641 1.00 97.31 303 LEU A O 1
ATOM 2346 N N . VAL A 1 304 ? -4.062 2.842 -7.979 1.00 96.25 304 VAL A N 1
ATOM 2347 C CA . VAL A 1 304 ? -4.297 4.192 -7.449 1.00 96.25 304 VAL A CA 1
ATOM 2348 C C . VAL A 1 304 ? -5.571 4.149 -6.628 1.00 96.25 304 VAL A C 1
ATOM 2350 O O . VAL A 1 304 ? -6.665 3.958 -7.164 1.00 96.25 304 VAL A O 1
ATOM 2353 N N . LEU A 1 305 ? -5.413 4.306 -5.318 1.00 96.81 305 LEU A N 1
ATOM 2354 C CA . LEU A 1 305 ? -6.515 4.300 -4.367 1.00 96.81 305 LEU A CA 1
ATOM 2355 C C . LEU A 1 305 ? -6.929 5.733 -4.051 1.00 96.81 305 LEU A C 1
ATOM 2357 O O . LEU A 1 305 ? -6.067 6.584 -3.835 1.00 96.81 305 LEU A O 1
ATOM 2361 N N . GLN A 1 306 ? -8.232 5.987 -3.983 1.00 93.81 306 GLN A N 1
ATOM 2362 C CA . GLN A 1 306 ? -8.804 7.287 -3.653 1.00 93.81 306 GLN A CA 1
ATOM 2363 C C . GLN A 1 306 ? -9.701 7.194 -2.422 1.00 93.81 306 GLN A C 1
ATOM 2365 O O . GLN A 1 306 ? -10.537 6.294 -2.307 1.00 93.81 306 GLN A O 1
ATOM 2370 N N . LYS A 1 307 ? -9.492 8.126 -1.488 1.00 92.56 307 LYS A N 1
ATOM 2371 C CA . LYS A 1 307 ? -10.258 8.281 -0.246 1.00 92.56 307 LYS A CA 1
ATOM 2372 C C . LYS A 1 307 ? -9.837 9.569 0.477 1.00 92.56 307 LYS A C 1
ATOM 2374 O O . LYS A 1 307 ? -8.702 10.007 0.292 1.00 92.56 307 LYS A O 1
ATOM 2379 N N . PRO A 1 308 ? -10.660 10.154 1.366 1.00 90.31 308 PRO A N 1
ATOM 2380 C CA . PRO A 1 308 ? -10.140 11.097 2.347 1.00 90.31 308 PRO A CA 1
ATOM 2381 C C . PRO A 1 308 ? -8.949 10.539 3.131 1.00 90.31 308 PRO A C 1
ATOM 2383 O O . PRO A 1 308 ? -9.011 9.423 3.645 1.00 90.31 308 PRO A O 1
ATOM 2386 N N . SER A 1 309 ? -7.857 11.306 3.164 1.00 89.50 309 SER A N 1
ATOM 2387 C CA . SER A 1 309 ? -6.557 10.921 3.742 1.00 89.50 309 SER A CA 1
ATOM 2388 C C . SER A 1 309 ? -6.046 9.539 3.302 1.00 89.50 309 SER A C 1
ATOM 2390 O O . SER A 1 309 ? -5.487 8.788 4.111 1.00 89.50 309 SER A O 1
ATOM 2392 N N . ALA A 1 310 ? -6.241 9.191 2.023 1.00 92.44 310 ALA A N 1
ATOM 2393 C CA . ALA A 1 310 ? -5.888 7.896 1.452 1.00 92.44 310 ALA A CA 1
ATOM 2394 C C . ALA A 1 310 ? -4.463 7.441 1.787 1.00 92.44 310 ALA A C 1
ATOM 2396 O O . ALA A 1 310 ? -4.272 6.261 2.079 1.00 92.44 310 ALA A O 1
ATOM 2397 N N . ILE A 1 311 ? -3.477 8.345 1.796 1.00 90.44 311 ILE A N 1
ATOM 2398 C CA . ILE A 1 311 ? -2.076 7.999 2.077 1.00 90.44 311 ILE A CA 1
ATOM 2399 C C . ILE A 1 311 ? -1.947 7.463 3.503 1.00 90.44 311 ILE A C 1
ATOM 2401 O O . ILE A 1 311 ? -1.428 6.367 3.732 1.00 90.44 311 ILE A O 1
ATOM 2405 N N . LYS A 1 312 ? -2.464 8.214 4.480 1.00 91.12 312 LYS A N 1
ATOM 2406 C CA . LYS A 1 312 ? -2.400 7.825 5.891 1.00 91.12 312 LYS A CA 1
ATOM 2407 C C . LYS A 1 312 ? -3.244 6.578 6.150 1.00 91.12 312 LYS A C 1
ATOM 2409 O O . LYS A 1 312 ? -2.754 5.651 6.792 1.00 91.12 312 LYS A O 1
ATOM 2414 N N . SER A 1 313 ? -4.456 6.513 5.596 1.00 93.69 313 SER A N 1
ATOM 2415 C CA . SER A 1 313 ? -5.338 5.351 5.731 1.00 93.69 313 SER A CA 1
ATOM 2416 C C . SER A 1 313 ? -4.711 4.085 5.146 1.00 93.69 313 SER A C 1
ATOM 2418 O O . SER A 1 313 ? -4.777 3.026 5.772 1.00 93.69 313 SER A O 1
ATOM 2420 N N . TRP A 1 314 ? -4.054 4.174 3.983 1.00 96.44 314 TRP A N 1
ATOM 2421 C CA . TRP A 1 314 ? -3.401 3.024 3.356 1.00 96.44 314 TRP A CA 1
ATOM 2422 C C . TRP A 1 314 ? -2.210 2.555 4.186 1.00 96.44 314 TRP A C 1
ATOM 2424 O O . TRP A 1 314 ? -2.077 1.361 4.457 1.00 96.44 314 TRP A O 1
ATOM 2434 N N . ARG A 1 315 ? -1.387 3.492 4.677 1.00 93.81 315 ARG A N 1
ATOM 2435 C CA . ARG A 1 315 ? -0.251 3.188 5.557 1.00 93.81 315 ARG A CA 1
ATOM 2436 C C . ARG A 1 315 ? -0.672 2.525 6.867 1.00 93.81 315 ARG A C 1
ATOM 2438 O O . ARG A 1 315 ? -0.017 1.569 7.286 1.00 93.81 315 ARG A O 1
ATOM 2445 N N . THR A 1 316 ? -1.752 2.994 7.488 1.00 91.00 316 THR A N 1
ATOM 2446 C CA . THR A 1 316 ? -2.315 2.365 8.690 1.00 91.00 316 THR A CA 1
ATOM 2447 C C . THR A 1 316 ? -2.817 0.953 8.385 1.00 91.00 316 THR A C 1
ATOM 2449 O O . THR A 1 316 ? -2.493 0.022 9.120 1.00 91.00 316 THR A O 1
ATOM 2452 N N . LEU A 1 317 ? -3.530 0.758 7.268 1.00 93.38 317 LEU A N 1
ATOM 2453 C CA . LEU A 1 317 ? -4.055 -0.550 6.860 1.00 93.38 317 LEU A CA 1
ATOM 2454 C C . LEU A 1 317 ? -2.944 -1.581 6.589 1.00 93.38 317 LEU A C 1
ATOM 2456 O O . LEU A 1 317 ? -3.016 -2.722 7.061 1.00 93.38 317 LEU A O 1
ATOM 2460 N N . ILE A 1 318 ? -1.891 -1.204 5.855 1.00 95.62 318 ILE A N 1
ATOM 2461 C CA . ILE A 1 318 ? -0.771 -2.121 5.586 1.00 95.62 318 ILE A CA 1
ATOM 2462 C C . ILE A 1 318 ? 0.088 -2.367 6.829 1.00 95.62 318 ILE A C 1
ATOM 2464 O O . ILE A 1 318 ? 0.647 -3.452 6.958 1.00 95.62 318 ILE A O 1
ATOM 2468 N N . GLY A 1 319 ? 0.162 -1.415 7.760 1.00 90.19 319 GLY A N 1
ATOM 2469 C CA . GLY A 1 319 ? 0.875 -1.555 9.028 1.00 90.19 319 GLY A CA 1
ATOM 2470 C C . GLY A 1 319 ? 2.406 -1.432 8.927 1.00 90.19 319 GLY A C 1
ATOM 2471 O O . GLY A 1 319 ? 2.948 -1.005 7.897 1.00 90.19 319 GLY A O 1
ATOM 2472 N N . PRO A 1 320 ? 3.137 -1.784 10.004 1.00 87.25 320 PRO A N 1
ATOM 2473 C CA . PRO A 1 320 ? 4.588 -1.598 10.105 1.00 87.25 320 PRO A CA 1
ATOM 2474 C C . PRO A 1 320 ? 5.373 -2.248 8.959 1.00 87.25 320 PRO A C 1
ATOM 2476 O O . PRO A 1 320 ? 5.062 -3.356 8.537 1.00 87.25 320 PRO A O 1
ATOM 2479 N N . THR A 1 321 ? 6.434 -1.588 8.477 1.00 83.56 321 THR A N 1
ATOM 2480 C CA . THR A 1 321 ? 7.218 -2.038 7.304 1.00 83.56 321 THR A CA 1
ATOM 2481 C C . THR A 1 321 ? 7.813 -3.435 7.454 1.00 83.56 321 THR A C 1
ATOM 2483 O O . THR A 1 321 ? 7.908 -4.158 6.464 1.00 83.56 321 THR A O 1
ATOM 2486 N N . ASN A 1 322 ? 8.203 -3.816 8.671 1.00 84.62 322 ASN A N 1
ATOM 2487 C CA . ASN A 1 322 ? 8.705 -5.152 8.967 1.00 84.62 322 ASN A CA 1
ATOM 2488 C C . ASN A 1 322 ? 7.544 -6.069 9.377 1.00 84.62 322 ASN A C 1
ATOM 2490 O O . ASN A 1 322 ? 6.898 -5.828 10.394 1.00 84.62 322 ASN A O 1
ATOM 2494 N N . SER A 1 323 ? 7.335 -7.140 8.613 1.00 87.06 323 SER A N 1
ATOM 2495 C CA . SER A 1 323 ? 6.216 -8.077 8.787 1.00 87.06 323 SER A CA 1
ATOM 2496 C C . SER A 1 323 ? 6.238 -8.843 10.120 1.00 87.06 323 SER A C 1
ATOM 2498 O O . SER A 1 323 ? 5.192 -9.244 10.621 1.00 87.06 323 SER A O 1
ATOM 2500 N N . ILE A 1 324 ? 7.412 -9.035 10.732 1.00 80.88 324 ILE A N 1
ATOM 2501 C CA . ILE A 1 324 ? 7.543 -9.649 12.066 1.00 80.88 324 ILE A CA 1
ATOM 2502 C C . ILE A 1 324 ? 6.994 -8.683 13.119 1.00 80.88 324 ILE A C 1
ATOM 2504 O O . ILE A 1 324 ? 6.066 -9.026 13.843 1.00 80.88 324 ILE A O 1
ATOM 2508 N N . LYS A 1 325 ? 7.463 -7.429 13.102 1.00 79.62 325 LYS A N 1
ATOM 2509 C CA . LYS A 1 325 ? 6.933 -6.375 13.985 1.00 79.62 325 LYS A CA 1
ATOM 2510 C C . LYS A 1 325 ? 5.453 -6.103 13.732 1.00 79.62 325 LYS A C 1
ATOM 2512 O O . LYS A 1 325 ? 4.721 -5.786 14.659 1.00 79.62 325 LYS A O 1
ATOM 2517 N N . ALA A 1 326 ? 5.000 -6.216 12.485 1.00 80.88 326 ALA A N 1
ATOM 2518 C CA . ALA A 1 326 ? 3.590 -6.081 12.152 1.00 80.88 326 ALA A CA 1
ATOM 2519 C C . ALA A 1 326 ? 2.749 -7.165 12.842 1.00 80.88 326 ALA A C 1
ATOM 2521 O O . ALA A 1 326 ? 1.706 -6.836 13.391 1.00 80.88 326 ALA A O 1
ATOM 2522 N N . ARG A 1 327 ? 3.207 -8.425 12.881 1.00 84.69 327 ARG A N 1
ATOM 2523 C CA . ARG A 1 327 ? 2.509 -9.510 13.597 1.00 84.69 327 ARG A CA 1
ATOM 2524 C C . ARG A 1 327 ? 2.428 -9.274 15.103 1.00 84.69 327 ARG A C 1
ATOM 2526 O O . ARG A 1 327 ? 1.404 -9.588 15.695 1.00 84.69 327 ARG A O 1
ATOM 2533 N N . GLU A 1 328 ? 3.467 -8.696 15.695 1.00 77.31 328 GLU A N 1
ATOM 2534 C CA . GLU A 1 328 ? 3.505 -8.376 17.128 1.00 77.31 328 GLU A CA 1
ATOM 2535 C C . GLU A 1 328 ? 2.622 -7.171 17.474 1.00 77.31 328 GLU A C 1
ATOM 2537 O O . GLU A 1 328 ? 1.779 -7.245 18.361 1.00 77.31 328 GLU A O 1
ATOM 2542 N N . LEU A 1 329 ? 2.806 -6.055 16.764 1.00 78.12 329 LEU A N 1
ATOM 2543 C CA . LEU A 1 329 ? 2.202 -4.770 17.121 1.00 78.12 329 LEU A CA 1
ATOM 2544 C C . LEU A 1 329 ? 0.795 -4.590 16.547 1.00 78.12 329 LEU A C 1
ATOM 2546 O O . LEU A 1 329 ? -0.036 -3.923 17.156 1.00 78.12 329 LEU A O 1
ATOM 2550 N N . LYS A 1 330 ? 0.545 -5.114 15.341 1.00 81.75 330 LYS A N 1
ATOM 2551 C CA . LYS A 1 330 ? -0.682 -4.898 14.554 1.00 81.75 330 LYS A CA 1
ATOM 2552 C C . LYS A 1 330 ? -1.054 -6.179 13.784 1.00 81.75 330 LYS A C 1
ATOM 2554 O O . LYS A 1 330 ? -1.019 -6.172 12.547 1.00 81.75 330 LYS A O 1
ATOM 2559 N N . PRO A 1 331 ? -1.432 -7.277 14.471 1.00 81.38 331 PRO A N 1
ATOM 2560 C CA . PRO A 1 331 ? -1.660 -8.595 13.857 1.00 81.38 331 PRO A CA 1
ATOM 2561 C C . PRO A 1 331 ? -2.740 -8.600 12.765 1.00 81.38 331 PRO A C 1
ATOM 2563 O O . PRO A 1 331 ? -2.737 -9.464 11.893 1.00 81.38 331 PRO A O 1
ATOM 2566 N N . GLN A 1 332 ? -3.639 -7.612 12.777 1.00 84.69 332 GLN A N 1
ATOM 2567 C CA . GLN A 1 332 ? -4.689 -7.443 11.769 1.00 84.69 332 GLN A CA 1
ATOM 2568 C C . GLN A 1 332 ? -4.241 -6.650 10.527 1.00 84.69 332 GLN A C 1
ATOM 2570 O O . GLN A 1 332 ? -4.990 -6.556 9.554 1.00 84.69 332 GLN A O 1
ATOM 2575 N N . SER A 1 333 ? -3.034 -6.079 10.511 1.00 91.31 333 SER A N 1
ATOM 2576 C CA . SER A 1 333 ? -2.516 -5.337 9.352 1.00 91.31 333 SER A CA 1
ATOM 2577 C C . SER A 1 333 ? -2.265 -6.246 8.143 1.00 91.31 333 SER A C 1
ATOM 2579 O O . SER A 1 333 ? -2.091 -7.461 8.281 1.00 91.31 333 SER A O 1
ATOM 2581 N N . LEU A 1 334 ? -2.230 -5.679 6.932 1.00 95.62 334 LEU A N 1
ATOM 2582 C CA . LEU A 1 334 ? -1.985 -6.495 5.734 1.00 95.62 334 LEU A CA 1
ATOM 2583 C C . LEU A 1 334 ? -0.568 -7.093 5.733 1.00 95.62 334 LEU A C 1
ATOM 2585 O O . LEU A 1 334 ? -0.391 -8.254 5.363 1.00 95.62 334 LEU A O 1
ATOM 2589 N N . ARG A 1 335 ? 0.445 -6.358 6.213 1.00 96.44 335 ARG A N 1
ATOM 2590 C CA . ARG A 1 335 ? 1.819 -6.880 6.324 1.00 96.44 335 ARG A CA 1
ATOM 2591 C C . ARG A 1 335 ? 1.947 -8.010 7.338 1.00 96.44 335 ARG A C 1
ATOM 2593 O O . ARG A 1 335 ? 2.757 -8.901 7.123 1.00 96.44 335 ARG A O 1
ATOM 2600 N N . ALA A 1 336 ? 1.142 -8.016 8.401 1.00 91.75 336 ALA A N 1
ATOM 2601 C CA . ALA A 1 336 ? 1.115 -9.137 9.338 1.00 91.75 336 ALA A CA 1
ATOM 2602 C C . ALA A 1 336 ? 0.542 -10.416 8.705 1.00 91.75 336 ALA A C 1
ATOM 2604 O O . ALA A 1 336 ? 0.999 -11.514 9.017 1.00 91.75 336 ALA A O 1
ATOM 2605 N N . ARG A 1 337 ? -0.444 -10.261 7.811 1.00 94.56 337 ARG A N 1
ATOM 2606 C CA . ARG A 1 337 ? -1.174 -11.365 7.175 1.00 94.56 337 ARG A CA 1
ATOM 2607 C C . ARG A 1 337 ? -0.463 -11.960 5.954 1.00 94.56 337 ARG A C 1
ATOM 2609 O O . ARG A 1 337 ? -0.447 -13.175 5.811 1.00 94.56 337 ARG A O 1
ATOM 2616 N N . TRP A 1 338 ? 0.126 -11.123 5.095 1.00 96.38 338 TRP A N 1
ATOM 2617 C CA . TRP A 1 338 ? 0.749 -11.553 3.826 1.00 96.38 338 TRP A CA 1
ATOM 2618 C C . TRP A 1 338 ? 2.258 -11.287 3.734 1.00 96.38 338 TRP A C 1
ATOM 2620 O O . TRP A 1 338 ? 2.914 -11.726 2.787 1.00 96.38 338 TRP A O 1
ATOM 2630 N N . GLY A 1 339 ? 2.827 -10.533 4.673 1.00 92.69 339 GLY A N 1
ATOM 2631 C CA . GLY A 1 339 ? 4.251 -10.220 4.685 1.00 92.69 339 GLY A CA 1
ATOM 2632 C C . GLY A 1 339 ? 5.091 -11.337 5.307 1.00 92.69 339 GLY A C 1
ATOM 2633 O O . GLY A 1 339 ? 4.671 -12.008 6.246 1.00 92.69 339 GLY A O 1
ATOM 2634 N N . ILE A 1 340 ? 6.308 -11.516 4.792 1.00 86.69 340 ILE A N 1
ATOM 2635 C CA . ILE A 1 340 ? 7.251 -12.546 5.250 1.00 86.69 340 ILE A CA 1
ATOM 2636 C C . ILE A 1 340 ? 8.308 -11.918 6.168 1.00 86.69 340 ILE A C 1
ATOM 2638 O O . ILE A 1 340 ? 8.457 -12.310 7.324 1.00 86.69 340 ILE A O 1
ATOM 2642 N N . ASP A 1 341 ? 9.009 -10.898 5.668 1.00 83.38 341 ASP A N 1
ATOM 2643 C CA . ASP A 1 341 ? 10.130 -10.237 6.346 1.00 83.38 341 ASP A CA 1
ATOM 2644 C C . ASP A 1 341 ? 10.122 -8.711 6.093 1.00 83.38 341 ASP A C 1
ATOM 2646 O O . ASP A 1 341 ? 9.066 -8.129 5.823 1.00 83.38 341 ASP A O 1
ATOM 2650 N N . GLY A 1 342 ? 11.268 -8.037 6.251 1.00 76.38 342 GLY A N 1
ATOM 2651 C CA . GLY A 1 342 ? 11.409 -6.595 6.016 1.00 76.38 342 GLY A CA 1
ATOM 2652 C C . GLY A 1 342 ? 11.386 -6.168 4.542 1.00 76.38 342 GLY A C 1
ATOM 2653 O O . GLY A 1 342 ? 10.924 -5.069 4.242 1.00 76.38 342 GLY A O 1
ATOM 2654 N N . THR A 1 343 ? 11.837 -7.020 3.619 1.00 79.25 343 THR A N 1
ATOM 2655 C CA . THR A 1 343 ? 11.912 -6.732 2.175 1.00 79.25 343 THR A CA 1
ATOM 2656 C C . THR A 1 343 ? 10.702 -7.310 1.439 1.00 79.25 343 THR A C 1
ATOM 2658 O O . THR A 1 343 ? 10.045 -6.609 0.661 1.00 79.25 343 THR A O 1
ATOM 2661 N N . LYS A 1 344 ? 10.347 -8.564 1.739 1.00 90.31 344 LYS A N 1
ATOM 2662 C CA . LYS A 1 344 ? 9.173 -9.291 1.233 1.00 90.31 344 LYS A CA 1
ATOM 2663 C C . LYS A 1 344 ? 7.948 -9.015 2.101 1.00 90.31 344 LYS A C 1
ATOM 2665 O O . LYS A 1 344 ? 7.288 -9.919 2.606 1.00 90.31 344 LYS A O 1
ATOM 2670 N N . ASN A 1 345 ? 7.647 -7.737 2.292 1.00 92.06 345 ASN A N 1
ATOM 2671 C CA . ASN A 1 345 ? 6.555 -7.278 3.146 1.00 92.06 345 ASN A CA 1
ATOM 2672 C C . ASN A 1 345 ? 5.208 -7.148 2.417 1.00 92.06 345 ASN A C 1
ATOM 2674 O O . ASN A 1 345 ? 4.345 -6.428 2.895 1.00 92.06 345 ASN A O 1
ATOM 2678 N N . ALA A 1 346 ? 5.019 -7.795 1.262 1.00 96.31 346 ALA A N 1
ATOM 2679 C CA . ALA A 1 346 ? 3.773 -7.817 0.482 1.00 96.31 346 ALA A CA 1
ATOM 2680 C C . ALA A 1 346 ? 3.278 -6.488 -0.123 1.00 96.31 346 ALA A C 1
ATOM 2682 O O . ALA A 1 346 ? 2.694 -6.524 -1.203 1.00 96.31 346 ALA A O 1
ATOM 2683 N N . PHE A 1 347 ? 3.530 -5.330 0.495 1.00 97.81 347 PHE A N 1
ATOM 2684 C CA . PHE A 1 347 ? 2.888 -4.066 0.119 1.00 97.81 347 PHE A CA 1
ATOM 2685 C C . PHE A 1 347 ? 3.847 -2.874 0.071 1.00 97.81 347 PHE A C 1
ATOM 2687 O O . PHE A 1 347 ? 4.706 -2.702 0.948 1.00 97.81 347 PHE A O 1
ATOM 2694 N N . HIS A 1 348 ? 3.647 -2.008 -0.923 1.00 95.00 348 HIS A N 1
ATOM 2695 C CA . HIS A 1 348 ? 4.179 -0.638 -0.974 1.00 95.00 348 HIS A CA 1
ATOM 2696 C C . HIS A 1 348 ? 3.032 0.365 -0.827 1.00 95.00 348 HIS A C 1
ATOM 2698 O O . HIS A 1 348 ? 1.915 0.105 -1.277 1.00 95.00 348 HIS A O 1
ATOM 2704 N N . GLY A 1 349 ? 3.318 1.504 -0.210 1.00 92.81 349 GLY A N 1
ATOM 2705 C CA . GLY A 1 349 ? 2.398 2.627 -0.122 1.00 92.81 349 GLY A CA 1
ATOM 2706 C C . GLY A 1 349 ? 3.189 3.919 -0.035 1.00 92.81 349 GLY A C 1
ATOM 2707 O O . GLY A 1 349 ? 4.205 3.943 0.667 1.00 92.81 349 GLY A O 1
ATOM 2708 N N . SER A 1 350 ? 2.722 4.951 -0.732 1.00 89.06 350 SER A N 1
ATOM 2709 C CA . SER A 1 350 ? 3.346 6.274 -0.705 1.00 89.06 350 SER A CA 1
ATOM 2710 C C . SER A 1 350 ? 3.413 6.817 0.722 1.00 89.06 350 SER A C 1
ATOM 2712 O O . SER A 1 350 ? 2.578 6.499 1.575 1.00 89.06 350 SER A O 1
ATOM 2714 N N . ASP A 1 351 ? 4.423 7.634 1.003 1.00 83.38 351 ASP A N 1
ATOM 2715 C CA . ASP A 1 351 ? 4.677 8.154 2.345 1.00 83.38 351 ASP A CA 1
ATOM 2716 C C . ASP A 1 351 ? 4.183 9.587 2.574 1.00 83.38 351 ASP A C 1
ATOM 2718 O O . ASP A 1 351 ? 4.016 9.985 3.728 1.00 83.38 351 ASP A O 1
ATOM 2722 N N . SER A 1 352 ? 3.932 10.322 1.490 1.00 83.19 352 SER A N 1
ATOM 2723 C CA . SER A 1 352 ? 3.596 11.741 1.450 1.00 83.19 352 SER A CA 1
ATOM 2724 C C . SER A 1 352 ? 2.851 12.073 0.156 1.00 83.19 352 SER A C 1
ATOM 2726 O O . SER A 1 352 ? 2.898 11.318 -0.816 1.00 83.19 352 SER A O 1
ATOM 2728 N N . PHE A 1 353 ? 2.175 13.222 0.117 1.00 79.69 353 PHE A N 1
ATOM 2729 C CA . PHE A 1 353 ? 1.489 13.690 -1.092 1.00 79.69 353 PHE A CA 1
ATOM 2730 C C . PHE A 1 353 ? 2.448 13.811 -2.289 1.00 79.69 353 PHE A C 1
ATOM 2732 O O . PHE A 1 353 ? 2.147 13.346 -3.384 1.00 79.69 353 PHE A O 1
ATOM 2739 N N . ALA A 1 354 ? 3.650 14.351 -2.062 1.00 76.94 354 ALA A N 1
ATOM 2740 C CA . ALA A 1 354 ? 4.662 14.511 -3.104 1.00 76.94 354 ALA A CA 1
ATOM 2741 C C . ALA A 1 354 ? 5.170 13.167 -3.659 1.00 76.94 354 ALA A C 1
ATOM 2743 O O . ALA A 1 354 ? 5.340 13.036 -4.874 1.00 76.94 354 ALA A O 1
ATOM 2744 N N . SER A 1 355 ? 5.396 12.159 -2.802 1.00 80.56 355 SER A N 1
ATOM 2745 C CA . SER A 1 355 ? 5.746 10.818 -3.284 1.00 80.56 355 SER A CA 1
ATOM 2746 C C . SER A 1 355 ? 4.572 10.175 -4.009 1.00 80.56 355 SER A C 1
ATOM 2748 O O . SER A 1 355 ? 4.774 9.667 -5.104 1.00 80.56 355 SER A O 1
ATOM 2750 N N . SER A 1 356 ? 3.348 10.301 -3.489 1.00 85.06 356 SER A N 1
ATOM 2751 C CA . SER A 1 356 ? 2.134 9.791 -4.135 1.00 85.06 356 SER A CA 1
ATOM 2752 C C . SER A 1 356 ? 1.962 10.294 -5.569 1.00 85.06 356 SER A C 1
ATOM 2754 O O . SER A 1 356 ? 1.728 9.484 -6.467 1.00 85.06 356 SER A O 1
ATOM 2756 N N . CYS A 1 357 ? 2.146 11.597 -5.816 1.00 79.69 357 CYS A N 1
ATOM 2757 C CA . CYS A 1 357 ? 2.064 12.164 -7.164 1.00 79.69 357 CYS A CA 1
ATOM 2758 C C . CYS A 1 357 ? 3.130 11.574 -8.098 1.00 79.69 357 CYS A C 1
ATOM 2760 O O . CYS A 1 357 ? 2.776 10.986 -9.117 1.00 79.69 357 CYS A O 1
ATOM 2762 N N . ARG A 1 358 ? 4.419 11.635 -7.720 1.00 82.31 358 ARG A N 1
ATOM 2763 C CA . ARG A 1 358 ? 5.513 11.066 -8.536 1.00 82.31 358 ARG A CA 1
ATOM 2764 C C . ARG A 1 358 ? 5.312 9.581 -8.824 1.00 82.31 358 ARG A C 1
ATOM 2766 O O . ARG A 1 358 ? 5.536 9.125 -9.939 1.00 82.31 358 ARG A O 1
ATOM 2773 N N . GLU A 1 359 ? 4.963 8.819 -7.793 1.00 89.44 359 GLU A N 1
ATOM 2774 C CA . GLU A 1 359 ? 4.795 7.373 -7.870 1.00 89.44 359 GLU A CA 1
ATOM 2775 C C . GLU A 1 359 ? 3.590 7.004 -8.746 1.00 89.44 359 GLU A C 1
ATOM 2777 O O . GLU A 1 359 ? 3.671 6.074 -9.547 1.00 89.44 359 GLU A O 1
ATOM 2782 N N . THR A 1 360 ? 2.494 7.758 -8.645 1.00 85.75 360 THR A N 1
ATOM 2783 C CA . THR A 1 360 ? 1.323 7.590 -9.512 1.00 85.75 360 THR A CA 1
ATOM 2784 C C . THR A 1 360 ? 1.661 7.922 -10.963 1.00 85.75 360 THR A C 1
ATOM 2786 O O . THR A 1 360 ? 1.341 7.124 -11.838 1.00 85.75 360 THR A O 1
ATOM 2789 N N . ASP A 1 361 ? 2.367 9.025 -11.227 1.00 81.88 361 ASP A N 1
ATOM 2790 C CA . ASP A 1 361 ? 2.789 9.417 -12.580 1.00 81.88 361 ASP A CA 1
ATOM 2791 C C . ASP A 1 361 ? 3.756 8.402 -13.207 1.00 81.88 361 ASP A C 1
ATOM 2793 O O . ASP A 1 361 ? 3.707 8.146 -14.410 1.00 81.88 361 ASP A O 1
ATOM 2797 N N . PHE A 1 362 ? 4.604 7.768 -12.393 1.00 81.94 362 PHE A N 1
ATOM 2798 C CA . PHE A 1 362 ? 5.541 6.739 -12.843 1.00 81.94 362 PHE A CA 1
ATOM 2799 C C . PHE A 1 362 ? 4.842 5.491 -13.413 1.00 81.94 362 PHE A C 1
ATOM 2801 O O . PHE A 1 362 ? 5.308 4.900 -14.397 1.00 81.94 362 PHE A O 1
ATOM 2808 N N . PHE A 1 363 ? 3.738 5.067 -12.788 1.00 82.38 363 PHE A N 1
ATOM 2809 C CA . PHE A 1 363 ? 2.962 3.900 -13.224 1.00 82.38 363 PHE A CA 1
ATOM 2810 C C . PHE A 1 363 ? 1.828 4.260 -14.191 1.00 82.38 363 PHE A C 1
ATOM 2812 O O . PHE A 1 363 ? 1.548 3.488 -15.105 1.00 82.38 363 PHE A O 1
ATOM 2819 N N . PHE A 1 364 ? 1.204 5.427 -14.022 1.00 84.38 364 PHE A N 1
ATOM 2820 C CA . PHE A 1 364 ? -0.012 5.847 -14.720 1.00 84.38 364 PHE A CA 1
ATOM 2821 C C . PHE A 1 364 ? 0.094 7.293 -15.247 1.00 84.38 364 PHE A C 1
ATOM 2823 O O . PHE A 1 364 ? -0.718 8.143 -14.875 1.00 84.38 364 PHE A O 1
ATOM 2830 N N . PRO A 1 365 ? 1.037 7.596 -16.160 1.00 77.62 365 PRO A N 1
ATOM 2831 C CA . PRO A 1 365 ? 1.272 8.963 -16.646 1.00 77.62 365 PRO A CA 1
ATOM 2832 C C . PRO A 1 365 ? 0.052 9.577 -17.353 1.00 77.62 365 PRO A C 1
ATOM 2834 O O . PRO A 1 365 ? -0.112 10.792 -17.397 1.00 77.62 365 PRO A O 1
ATOM 2837 N N . SER A 1 366 ? -0.843 8.744 -17.891 1.00 72.69 366 SER A N 1
ATOM 2838 C CA . SER A 1 366 ? -2.079 9.190 -18.543 1.00 72.69 366 SER A CA 1
ATOM 2839 C C . SER A 1 366 ? -3.181 9.617 -17.565 1.00 72.69 366 SER A C 1
ATOM 2841 O O . SER A 1 366 ? -4.139 10.252 -17.996 1.00 72.69 366 SER A O 1
ATOM 2843 N N . LEU A 1 367 ? -3.082 9.279 -16.272 1.00 72.19 367 LEU A N 1
ATOM 2844 C CA . LEU A 1 367 ? -4.124 9.579 -15.282 1.00 72.19 367 LEU A CA 1
ATOM 2845 C C . LEU A 1 367 ? -4.197 11.075 -14.947 1.00 72.19 367 LEU A C 1
ATOM 2847 O O . LEU A 1 367 ? -5.288 11.608 -14.748 1.00 72.19 367 LEU A O 1
ATOM 2851 N N . ASN A 1 368 ? -3.039 11.736 -14.902 1.00 61.12 368 ASN A N 1
ATOM 2852 C CA . ASN A 1 368 ? -2.903 13.153 -14.565 1.00 61.12 368 ASN A CA 1
ATOM 2853 C C . ASN A 1 368 ? -2.649 14.035 -15.799 1.00 61.12 368 ASN A C 1
ATOM 2855 O O . ASN A 1 368 ? -2.367 15.224 -15.660 1.00 61.12 368 ASN A O 1
ATOM 2859 N N . ALA A 1 369 ? -2.759 13.478 -17.011 1.00 53.53 369 ALA A N 1
ATOM 2860 C CA . ALA A 1 369 ? -2.659 14.265 -18.232 1.00 53.53 369 ALA A CA 1
ATOM 2861 C C . ALA A 1 369 ? -3.784 15.324 -18.249 1.00 53.53 369 ALA A C 1
ATOM 2863 O O . ALA A 1 369 ? -4.956 14.962 -18.084 1.00 53.53 369 ALA A O 1
ATOM 2864 N N . PRO A 1 370 ? -3.467 16.622 -18.424 1.00 49.16 370 PRO A N 1
ATOM 2865 C CA . PRO A 1 370 ? -4.478 17.670 -18.423 1.00 49.16 370 PRO A CA 1
ATOM 2866 C C . PRO A 1 370 ? -5.519 17.395 -19.511 1.00 49.16 370 PRO A C 1
ATOM 2868 O O . PRO A 1 370 ? -5.183 17.122 -20.665 1.00 49.16 370 PRO A O 1
ATOM 2871 N N . ARG A 1 371 ? -6.804 17.461 -19.143 1.00 45.69 371 ARG A N 1
ATOM 2872 C CA . ARG A 1 371 ? -7.892 17.421 -20.125 1.00 45.69 371 ARG A CA 1
ATOM 2873 C C . ARG A 1 371 ? -7.840 18.724 -20.918 1.00 45.69 371 ARG A C 1
ATOM 2875 O O . ARG A 1 371 ? -7.954 19.796 -20.334 1.00 45.69 371 ARG A O 1
ATOM 2882 N N . LEU A 1 372 ? -7.670 18.625 -22.233 1.00 46.84 372 LEU A N 1
ATOM 2883 C CA . LEU A 1 372 ? -7.599 19.751 -23.174 1.00 46.84 372 LEU A CA 1
ATOM 2884 C C . LEU A 1 372 ? -8.974 20.424 -23.373 1.00 46.84 372 LEU A C 1
ATOM 2886 O O . LEU A 1 372 ? -9.445 20.545 -24.500 1.00 46.84 372 LEU A O 1
ATOM 2890 N N . ASN A 1 373 ? -9.653 20.808 -22.291 1.00 46.28 373 ASN A N 1
ATOM 2891 C CA . ASN A 1 373 ? -11.028 21.305 -22.354 1.00 46.28 373 ASN A CA 1
ATOM 2892 C C . ASN A 1 373 ? -11.139 22.827 -22.180 1.00 46.28 373 ASN A C 1
ATOM 2894 O O . ASN A 1 373 ? -12.162 23.380 -22.570 1.00 46.28 373 ASN A O 1
ATOM 2898 N N . ASP A 1 374 ? -10.104 23.501 -21.669 1.00 49.97 374 ASP A N 1
ATOM 2899 C CA . ASP A 1 374 ? -10.049 24.965 -21.605 1.00 49.97 374 ASP A CA 1
ATOM 2900 C C . ASP A 1 374 ? -8.670 25.485 -22.074 1.00 49.97 374 ASP A C 1
ATOM 2902 O O . ASP A 1 374 ? -7.661 25.322 -21.374 1.00 49.97 374 ASP A O 1
ATOM 2906 N N . PRO A 1 375 ? -8.597 26.090 -23.275 1.00 51.97 375 PRO A N 1
ATOM 2907 C CA . PRO A 1 375 ? -7.373 26.680 -23.808 1.00 51.97 375 PRO A CA 1
ATOM 2908 C C . PRO A 1 375 ? -6.774 27.785 -22.925 1.00 51.97 375 PRO A C 1
ATOM 2910 O O . PRO A 1 375 ? -5.551 27.939 -22.905 1.00 51.97 375 PRO A O 1
ATOM 2913 N N . GLU A 1 376 ? -7.591 28.550 -22.191 1.00 54.94 376 GLU A N 1
ATOM 2914 C CA . GLU A 1 376 ? -7.109 29.655 -21.351 1.00 54.94 376 GLU A CA 1
ATOM 2915 C C . GLU A 1 376 ? -6.499 29.156 -20.037 1.00 54.94 376 GLU A C 1
ATOM 2917 O O . GLU A 1 376 ? -5.483 29.687 -19.573 1.00 54.94 376 GLU A O 1
ATOM 2922 N N . GLU A 1 377 ? -7.079 28.106 -19.453 1.00 53.97 377 GLU A N 1
ATOM 2923 C CA . GLU A 1 377 ? -6.564 27.469 -18.240 1.00 53.97 377 GLU A CA 1
ATOM 2924 C C . GLU A 1 377 ? -5.261 26.704 -18.527 1.00 53.97 377 GLU A C 1
ATOM 2926 O O . GLU A 1 377 ? -4.282 26.840 -17.788 1.00 53.97 377 GLU A O 1
ATOM 2931 N N . TYR A 1 378 ? -5.193 26.002 -19.668 1.00 52.41 378 TYR A N 1
ATOM 2932 C CA . TYR A 1 378 ? -3.961 25.372 -20.151 1.00 52.41 378 TYR A CA 1
ATOM 2933 C C . TYR A 1 378 ? -2.858 26.400 -20.420 1.00 52.41 378 TYR A C 1
ATOM 2935 O O . TYR A 1 378 ? -1.709 26.168 -20.043 1.00 52.41 378 TYR A O 1
ATOM 2943 N N . ALA A 1 379 ? -3.184 27.548 -21.025 1.00 53.81 379 ALA A N 1
ATOM 2944 C CA . ALA A 1 379 ? -2.215 28.613 -21.267 1.00 53.81 379 ALA A CA 1
ATOM 2945 C C . ALA A 1 379 ? -1.670 29.190 -19.952 1.00 53.81 379 ALA A C 1
ATOM 2947 O O . ALA A 1 379 ? -0.457 29.316 -19.804 1.00 53.81 379 ALA A O 1
ATOM 2948 N N . LYS A 1 380 ? -2.528 29.470 -18.963 1.00 55.84 380 LYS A N 1
ATOM 2949 C CA . LYS A 1 380 ? -2.097 29.969 -17.643 1.00 55.84 380 LYS A CA 1
ATOM 2950 C C . LYS A 1 380 ? -1.254 28.955 -16.864 1.00 55.84 380 LYS A C 1
ATOM 2952 O O . LYS A 1 380 ? -0.264 29.348 -16.251 1.00 55.84 380 LYS A O 1
ATOM 2957 N N . ALA A 1 381 ? -1.621 27.673 -16.893 1.00 52.44 381 ALA A N 1
ATOM 2958 C CA . ALA A 1 381 ? -0.883 26.612 -16.207 1.00 52.44 381 ALA A CA 1
ATOM 2959 C C . ALA A 1 381 ? 0.452 26.281 -16.900 1.00 52.44 381 ALA A C 1
ATOM 2961 O O . ALA A 1 381 ? 1.457 26.062 -16.226 1.00 52.44 381 ALA A O 1
ATOM 2962 N N . SER A 1 382 ? 0.479 26.300 -18.236 1.00 51.41 382 SER A N 1
ATOM 2963 C CA . SER A 1 382 ? 1.682 26.022 -19.030 1.00 51.41 382 SER A CA 1
ATOM 2964 C C . SER A 1 382 ? 2.657 27.199 -19.021 1.00 51.41 382 SER A C 1
ATOM 2966 O O . SER A 1 382 ? 3.857 26.983 -18.948 1.00 51.41 382 SER A O 1
ATOM 2968 N N . LEU A 1 383 ? 2.196 28.455 -19.003 1.00 50.94 383 LEU A N 1
ATOM 2969 C CA . LEU A 1 383 ? 3.089 29.628 -18.965 1.00 50.94 383 LEU A CA 1
ATOM 2970 C C . LEU A 1 383 ? 4.018 29.666 -17.742 1.00 50.94 383 LEU A C 1
ATOM 2972 O O . LEU A 1 383 ? 5.112 30.216 -17.841 1.00 50.94 383 LEU A O 1
ATOM 2976 N N . ASN A 1 384 ? 3.632 29.028 -16.634 1.00 49.06 384 ASN A N 1
ATOM 2977 C CA . ASN A 1 384 ? 4.458 28.932 -15.427 1.00 49.06 384 ASN A CA 1
ATOM 2978 C C . ASN A 1 384 ? 5.338 27.667 -15.365 1.00 49.06 384 ASN A C 1
ATOM 2980 O O . ASN A 1 384 ? 6.225 27.601 -14.517 1.00 49.06 384 ASN A O 1
ATOM 2984 N N . SER A 1 385 ? 5.105 26.671 -16.229 1.00 48.22 385 SER A N 1
ATOM 2985 C CA . SER A 1 385 ? 5.821 25.381 -16.246 1.00 48.22 385 SER A CA 1
ATOM 2986 C C . SER A 1 385 ? 6.506 25.058 -17.576 1.00 48.22 385 SER A C 1
ATOM 2988 O O . SER A 1 385 ? 7.112 23.996 -17.710 1.00 48.22 385 SER A O 1
ATOM 2990 N N . LEU A 1 386 ? 6.415 25.951 -18.566 1.00 50.16 386 LEU A N 1
ATOM 2991 C CA . LEU A 1 386 ? 7.027 25.774 -19.875 1.00 50.16 386 LEU A CA 1
ATOM 2992 C C . LEU A 1 386 ? 8.546 25.703 -19.716 1.00 50.16 386 LEU A C 1
ATOM 2994 O O . LEU A 1 386 ? 9.222 26.721 -19.552 1.00 50.16 386 LEU A O 1
ATOM 2998 N N . ASP A 1 387 ? 9.063 24.477 -19.788 1.00 54.53 387 ASP A N 1
ATOM 2999 C CA . ASP A 1 387 ? 10.488 24.193 -19.832 1.00 54.53 387 ASP A CA 1
ATOM 3000 C C . ASP A 1 387 ? 11.154 25.079 -20.889 1.00 54.53 387 ASP A C 1
ATOM 3002 O O . ASP A 1 387 ? 10.674 25.205 -22.021 1.00 54.53 387 ASP A O 1
ATOM 3006 N N . VAL A 1 388 ? 12.297 25.667 -20.529 1.00 51.78 388 VAL A N 1
ATOM 3007 C CA . VAL A 1 388 ? 13.100 26.565 -21.383 1.00 51.78 388 VAL A CA 1
ATOM 3008 C C . VAL A 1 388 ? 13.353 25.947 -22.771 1.00 51.78 388 VAL A C 1
ATOM 3010 O O . VAL A 1 388 ? 13.427 26.660 -23.771 1.00 51.78 388 VAL A O 1
ATOM 3013 N N . SER A 1 389 ? 13.385 24.611 -22.848 1.00 61.53 389 SER A N 1
ATOM 3014 C CA . SER A 1 389 ? 13.506 23.832 -24.082 1.00 61.53 389 SER A CA 1
ATOM 3015 C C . SER A 1 389 ? 12.330 23.983 -25.055 1.00 61.53 389 SER A C 1
ATOM 3017 O O . SER A 1 389 ? 12.565 23.962 -26.260 1.00 61.53 389 SER A O 1
ATOM 3019 N N . LEU A 1 390 ? 11.076 24.077 -24.596 1.00 65.94 390 LEU A N 1
ATOM 3020 C CA . LEU A 1 390 ? 9.915 24.118 -25.498 1.00 65.94 390 LEU A CA 1
ATOM 3021 C C . LEU A 1 390 ? 9.718 25.522 -26.089 1.00 65.94 390 LEU A C 1
ATOM 3023 O O . LEU A 1 390 ? 9.459 25.651 -27.286 1.00 65.94 390 LEU A O 1
ATOM 3027 N N . ASN A 1 391 ? 9.916 26.569 -25.279 1.00 70.44 391 ASN A N 1
ATOM 3028 C CA . ASN A 1 391 ? 9.836 27.961 -25.735 1.00 70.44 391 ASN A CA 1
ATOM 3029 C C . ASN A 1 391 ? 10.874 28.273 -26.820 1.00 70.44 391 ASN A C 1
ATOM 3031 O O . ASN A 1 391 ? 10.535 28.849 -27.852 1.00 70.44 391 ASN A O 1
ATOM 3035 N N . ASP A 1 392 ? 12.121 27.845 -26.620 1.00 74.12 392 ASP A N 1
ATOM 3036 C CA . ASP A 1 392 ? 13.207 28.087 -27.572 1.00 74.12 392 ASP A CA 1
ATOM 3037 C C . ASP A 1 392 ? 12.939 27.418 -28.935 1.00 74.12 392 ASP A C 1
ATOM 3039 O O . ASP A 1 392 ? 13.109 28.026 -29.995 1.00 74.12 392 ASP A O 1
ATOM 3043 N N . VAL A 1 393 ? 12.429 26.184 -28.927 1.00 81.19 393 VAL A N 1
ATOM 3044 C CA . VAL A 1 393 ? 12.137 25.420 -30.151 1.00 81.19 393 VAL A CA 1
ATOM 3045 C C . VAL A 1 393 ? 10.922 25.984 -30.881 1.00 81.19 393 VAL A C 1
ATOM 3047 O O . VAL A 1 393 ? 10.983 26.190 -32.093 1.00 81.19 393 VAL A O 1
ATOM 3050 N N . LEU A 1 394 ? 9.840 26.309 -30.166 1.00 82.69 394 LEU A N 1
ATOM 3051 C CA . LEU A 1 394 ? 8.653 26.925 -30.765 1.00 82.69 394 LEU A CA 1
ATOM 3052 C C . LEU A 1 394 ? 8.965 28.298 -31.360 1.00 82.69 394 LEU A C 1
ATOM 3054 O O . LEU A 1 394 ? 8.554 28.584 -32.485 1.00 82.69 394 LEU A O 1
ATOM 3058 N N . GLN A 1 395 ? 9.734 29.131 -30.657 1.00 84.19 395 GLN A N 1
ATOM 3059 C CA . GLN A 1 395 ? 10.129 30.445 -31.157 1.00 84.19 395 GLN A CA 1
ATOM 3060 C C . GLN A 1 395 ? 10.978 30.327 -32.432 1.00 84.19 395 GLN A C 1
ATOM 3062 O O . GLN A 1 395 ? 10.739 31.049 -33.408 1.00 84.19 395 GLN A O 1
ATOM 3067 N N . LYS A 1 396 ? 11.936 29.391 -32.467 1.00 83.75 396 LYS A N 1
ATOM 3068 C CA . LYS A 1 396 ? 12.748 29.109 -33.661 1.00 83.75 396 LYS A CA 1
ATOM 3069 C C . LYS A 1 396 ? 11.891 28.593 -34.818 1.00 83.75 396 LYS A C 1
ATOM 3071 O O . LYS A 1 396 ? 12.036 29.095 -35.936 1.00 83.75 396 LYS A O 1
ATOM 3076 N N . GLY A 1 397 ? 10.962 27.677 -34.548 1.00 89.06 397 GLY A N 1
ATOM 3077 C CA . GLY A 1 397 ? 10.046 27.120 -35.543 1.00 89.06 397 GLY A CA 1
ATOM 3078 C C . GLY A 1 397 ? 9.123 28.171 -36.148 1.00 89.06 397 GLY A C 1
ATOM 3079 O O . GLY A 1 397 ? 9.064 28.307 -37.368 1.00 89.06 397 GLY A O 1
ATOM 3080 N N . LEU A 1 398 ? 8.486 28.999 -35.315 1.00 88.38 398 LEU A N 1
ATOM 3081 C CA . LEU A 1 398 ? 7.622 30.097 -35.762 1.00 88.38 398 LEU A CA 1
ATOM 3082 C C . LEU A 1 398 ? 8.399 31.153 -36.558 1.00 88.38 398 LEU A C 1
ATOM 3084 O O . LEU A 1 398 ? 7.928 31.636 -37.586 1.00 88.38 398 LEU A O 1
ATOM 3088 N N . THR A 1 399 ? 9.628 31.466 -36.144 1.00 87.31 399 THR A N 1
ATOM 3089 C CA . THR A 1 399 ? 10.502 32.385 -36.890 1.00 87.31 399 THR A CA 1
ATOM 3090 C C . THR A 1 399 ? 10.828 31.839 -38.282 1.00 87.31 399 THR A C 1
ATOM 3092 O O . THR A 1 399 ? 10.848 32.592 -39.259 1.00 87.31 399 THR A O 1
ATOM 3095 N N . LYS A 1 400 ? 11.078 30.529 -38.399 1.00 87.12 400 LYS A N 1
ATOM 3096 C CA . LYS A 1 400 ? 11.346 29.874 -39.685 1.00 87.12 400 LYS A CA 1
ATOM 3097 C C . LYS A 1 400 ? 10.078 29.762 -40.542 1.00 87.12 400 LYS A C 1
ATOM 3099 O O . LYS A 1 400 ? 10.157 30.038 -41.738 1.00 87.12 400 LYS A O 1
ATOM 3104 N N . LEU A 1 401 ? 8.920 29.500 -39.935 1.00 87.25 401 LEU A N 1
ATOM 3105 C CA . LEU A 1 401 ? 7.615 29.495 -40.600 1.00 87.25 401 LEU A CA 1
ATOM 3106 C C . LEU A 1 401 ? 7.299 30.860 -41.231 1.00 87.25 401 LEU A C 1
ATOM 3108 O O . LEU A 1 401 ? 6.977 30.935 -42.415 1.00 87.25 401 LEU A O 1
ATOM 3112 N N . CYS A 1 402 ? 7.478 31.955 -40.484 1.00 85.62 402 CYS A N 1
ATOM 3113 C CA . CYS A 1 402 ? 7.264 33.321 -40.981 1.00 85.62 402 CYS A CA 1
ATOM 3114 C C . CYS A 1 402 ? 8.180 33.693 -42.159 1.00 85.62 402 CYS A C 1
ATOM 3116 O O . CYS A 1 402 ? 7.842 34.573 -42.953 1.00 85.62 402 CYS A O 1
ATOM 3118 N N . ARG A 1 403 ? 9.342 33.037 -42.286 1.00 85.50 403 ARG A N 1
ATOM 3119 C CA . ARG A 1 403 ? 10.246 33.197 -43.436 1.00 85.50 403 ARG A CA 1
ATOM 3120 C C . ARG A 1 403 ? 9.829 32.334 -44.625 1.00 85.50 403 ARG A C 1
ATOM 3122 O O . ARG A 1 403 ? 9.925 32.810 -45.749 1.00 85.50 403 ARG A O 1
ATOM 3129 N N . ALA A 1 404 ? 9.360 31.111 -44.380 1.00 84.31 404 ALA A N 1
ATOM 3130 C CA . ALA A 1 404 ? 8.901 30.190 -45.419 1.00 84.31 404 ALA A CA 1
ATOM 3131 C C . ALA A 1 404 ? 7.544 30.598 -46.030 1.00 84.31 404 ALA A C 1
ATOM 3133 O O . ALA A 1 404 ? 7.295 30.314 -47.196 1.00 84.31 404 ALA A O 1
ATOM 3134 N N . LYS A 1 405 ? 6.690 31.287 -45.256 1.00 86.50 405 LYS A N 1
ATOM 3135 C CA . LYS A 1 405 ? 5.358 31.798 -45.646 1.00 86.50 405 LYS A CA 1
ATOM 3136 C C . LYS A 1 405 ? 4.431 30.792 -46.368 1.00 86.50 405 LYS A C 1
ATOM 3138 O O . LYS A 1 405 ? 3.785 31.175 -47.346 1.00 86.50 405 LYS A O 1
ATOM 3143 N N . PRO A 1 406 ? 4.315 29.532 -45.914 1.00 81.44 406 PRO A N 1
ATOM 3144 C CA . PRO A 1 406 ? 3.251 28.647 -46.391 1.00 81.44 406 PRO A CA 1
ATOM 3145 C C . PRO A 1 406 ? 1.866 29.229 -46.049 1.00 81.44 406 PRO A C 1
ATOM 3147 O O . PRO A 1 406 ? 1.723 29.997 -45.094 1.00 81.44 406 PRO A O 1
ATOM 3150 N N . VAL A 1 407 ? 0.845 28.891 -46.839 1.00 84.88 407 VAL A N 1
ATOM 3151 C CA . VAL A 1 407 ? -0.480 29.532 -46.776 1.00 84.88 407 VAL A CA 1
ATOM 3152 C C . VAL A 1 407 ? -1.522 28.554 -46.236 1.00 84.88 407 VAL A C 1
ATOM 3154 O O . VAL A 1 407 ? -1.554 27.393 -46.624 1.00 84.88 407 VAL A O 1
ATOM 3157 N N . GLY A 1 408 ? -2.413 29.026 -45.363 1.00 81.38 408 GLY A N 1
ATOM 3158 C CA . GLY A 1 408 ? -3.517 28.210 -44.852 1.00 81.38 408 GLY A CA 1
ATOM 3159 C C . GLY A 1 408 ? -3.042 27.042 -43.981 1.00 81.38 408 GLY A C 1
ATOM 3160 O O . GLY A 1 408 ? -2.194 27.221 -43.107 1.00 81.38 408 GLY A O 1
ATOM 3161 N N . LEU A 1 409 ? -3.609 25.852 -44.194 1.00 83.50 409 LEU A N 1
ATOM 3162 C CA . LEU A 1 409 ? -3.316 24.658 -43.387 1.00 83.50 409 LEU A CA 1
ATOM 3163 C C . LEU A 1 409 ? -1.878 24.147 -43.566 1.00 83.50 409 LEU A C 1
ATOM 3165 O O . LEU A 1 409 ? -1.318 23.588 -42.621 1.00 83.50 409 LEU A O 1
ATOM 3169 N N . ASP A 1 410 ? -1.245 24.435 -44.705 1.00 78.69 410 ASP A N 1
ATOM 3170 C CA . ASP A 1 410 ? 0.145 24.055 -44.984 1.00 78.69 410 ASP A CA 1
ATOM 3171 C C . ASP A 1 410 ? 1.117 24.685 -43.981 1.00 78.69 410 ASP A C 1
ATOM 3173 O O . ASP A 1 410 ? 2.167 24.120 -43.685 1.00 78.69 410 ASP A O 1
ATOM 3177 N N . ALA A 1 411 ? 0.767 25.839 -43.404 1.00 84.31 411 ALA A N 1
ATOM 3178 C CA . ALA A 1 411 ? 1.573 26.469 -42.366 1.00 84.31 411 ALA A CA 1
ATOM 3179 C C . ALA A 1 411 ? 1.607 25.657 -41.068 1.00 84.31 411 ALA A C 1
ATOM 3181 O O . ALA A 1 411 ? 2.645 25.579 -40.409 1.00 84.31 411 ALA A O 1
ATOM 3182 N N . ILE A 1 412 ? 0.486 25.025 -40.720 1.00 84.00 412 ILE A N 1
ATOM 3183 C CA . ILE A 1 412 ? 0.374 24.185 -39.528 1.00 84.00 412 ILE A CA 1
ATOM 3184 C C . ILE A 1 412 ? 1.138 22.881 -39.752 1.00 84.00 412 ILE A C 1
ATOM 3186 O O . ILE A 1 412 ? 1.925 22.477 -38.898 1.00 84.00 412 ILE A O 1
ATOM 3190 N N . GLU A 1 413 ? 0.956 22.253 -40.914 1.00 81.94 413 GLU A N 1
ATOM 3191 C CA . GLU A 1 413 ? 1.654 21.015 -41.270 1.00 81.94 413 GLU A CA 1
ATOM 3192 C C . GLU A 1 413 ? 3.174 21.221 -41.344 1.00 81.94 413 GLU A C 1
ATOM 3194 O O . GLU A 1 413 ? 3.942 20.417 -40.812 1.00 81.94 413 GLU A O 1
ATOM 3199 N N . TRP A 1 414 ? 3.612 22.337 -41.936 1.00 90.69 414 TRP A N 1
ATOM 3200 C CA . TRP A 1 414 ? 5.020 22.718 -42.007 1.00 90.69 414 TRP A CA 1
ATOM 3201 C C . TRP A 1 414 ? 5.624 22.910 -40.617 1.00 90.69 414 TRP A C 1
ATOM 3203 O O . TRP A 1 414 ? 6.674 22.342 -40.317 1.00 90.69 414 TRP A O 1
ATOM 3213 N N . LEU A 1 415 ? 4.950 23.672 -39.746 1.00 87.75 415 LEU A N 1
ATOM 3214 C CA . LEU A 1 415 ? 5.440 23.904 -38.389 1.00 87.75 415 LEU A CA 1
ATOM 3215 C C . LEU A 1 415 ? 5.473 22.600 -37.588 1.00 87.75 415 LEU A C 1
ATOM 3217 O O . LEU A 1 415 ? 6.447 22.347 -36.887 1.00 87.75 415 LEU A O 1
ATOM 3221 N N . GLY A 1 416 ? 4.452 21.751 -37.730 1.00 82.94 416 GLY A N 1
ATOM 3222 C CA . GLY A 1 416 ? 4.393 20.440 -37.088 1.00 82.94 416 GLY A CA 1
ATOM 3223 C C . GLY A 1 416 ? 5.568 19.541 -37.475 1.00 82.94 416 GLY A C 1
ATOM 3224 O O . GLY A 1 416 ? 6.242 19.014 -36.591 1.00 82.94 416 GLY A O 1
ATOM 3225 N N . ARG A 1 417 ? 5.868 19.416 -38.777 1.00 83.31 417 ARG A N 1
ATOM 3226 C CA . ARG A 1 417 ? 7.050 18.674 -39.255 1.00 83.31 417 ARG A CA 1
ATOM 3227 C C . ARG A 1 417 ? 8.343 19.256 -38.695 1.00 83.31 417 ARG A C 1
ATOM 3229 O O . ARG A 1 417 ? 9.139 18.523 -38.114 1.00 83.31 417 ARG A O 1
ATOM 3236 N N . TRP A 1 418 ? 8.503 20.576 -38.786 1.00 86.69 418 TRP A N 1
ATOM 3237 C CA . TRP A 1 418 ? 9.702 21.258 -38.310 1.00 86.69 418 TRP A CA 1
ATOM 3238 C C . TRP A 1 418 ? 9.945 21.016 -36.814 1.00 86.69 418 TRP A C 1
ATOM 3240 O O . TRP A 1 418 ? 11.072 20.737 -36.409 1.00 86.69 418 TRP A O 1
ATOM 3250 N N . LEU A 1 419 ? 8.894 21.075 -35.987 1.00 84.81 419 LEU A N 1
ATOM 3251 C CA . LEU A 1 419 ? 8.990 20.819 -34.547 1.00 84.81 419 LEU A CA 1
ATOM 3252 C C . LEU A 1 419 ? 9.354 19.367 -34.232 1.00 84.81 419 LEU A C 1
ATOM 3254 O O . LEU A 1 419 ? 10.099 19.137 -33.286 1.00 84.81 419 LEU A O 1
ATOM 3258 N N . ILE A 1 420 ? 8.852 18.397 -35.001 1.00 78.56 420 ILE A N 1
ATOM 3259 C CA . ILE A 1 420 ? 9.205 16.979 -34.836 1.00 78.56 420 ILE A CA 1
ATOM 3260 C C . ILE A 1 420 ? 10.687 16.755 -35.153 1.00 78.56 420 ILE A C 1
ATOM 3262 O O . ILE A 1 420 ? 11.372 16.079 -34.389 1.00 78.56 420 ILE A O 1
ATOM 3266 N N . GLU A 1 421 ? 11.174 17.341 -36.246 1.00 78.81 421 GLU A N 1
ATOM 3267 C CA . GLU A 1 421 ? 12.564 17.220 -36.709 1.00 78.81 421 GLU A CA 1
ATOM 3268 C C . GLU A 1 421 ? 13.558 17.950 -35.797 1.00 78.81 421 GLU A C 1
ATOM 3270 O O . GLU A 1 421 ? 14.693 17.517 -35.639 1.00 78.81 421 GLU A O 1
ATOM 3275 N N . ASN A 1 422 ? 13.131 19.045 -35.165 1.00 76.50 422 ASN A N 1
ATOM 3276 C CA . ASN A 1 422 ? 13.982 19.897 -34.331 1.00 76.50 422 ASN A CA 1
ATOM 3277 C C . ASN A 1 422 ? 13.645 19.772 -32.838 1.00 76.50 422 ASN A C 1
ATOM 3279 O O . ASN A 1 422 ? 13.911 20.690 -32.060 1.00 76.50 422 ASN A O 1
ATOM 3283 N N . ASN A 1 423 ? 13.047 18.650 -32.429 1.00 71.94 423 ASN A N 1
ATOM 3284 C CA . ASN A 1 423 ? 12.699 18.391 -31.040 1.00 71.94 423 ASN A CA 1
ATOM 3285 C C . ASN A 1 423 ? 13.966 18.043 -30.227 1.00 71.94 423 ASN A C 1
ATOM 3287 O O . ASN A 1 423 ? 14.550 16.985 -30.449 1.00 71.94 423 ASN A O 1
ATOM 3291 N N . PRO A 1 424 ? 14.382 18.838 -29.226 1.00 63.22 424 PRO A N 1
ATOM 3292 C CA . PRO A 1 424 ? 15.571 18.553 -28.417 1.00 63.22 424 PRO A CA 1
ATOM 3293 C C . PRO A 1 424 ? 15.449 17.273 -27.583 1.00 63.22 424 PRO A C 1
ATOM 3295 O O . PRO A 1 424 ? 16.460 16.672 -27.230 1.00 63.22 424 PRO A O 1
ATOM 3298 N N . ALA A 1 425 ? 14.220 16.831 -27.292 1.00 54.12 425 ALA A N 1
ATOM 3299 C CA . ALA A 1 425 ? 13.950 15.549 -26.645 1.00 54.12 425 ALA A CA 1
ATOM 3300 C C . ALA A 1 425 ? 14.027 14.354 -27.625 1.00 54.12 425 ALA A C 1
ATOM 3302 O O . ALA A 1 425 ? 13.949 13.202 -27.197 1.00 54.12 425 ALA A O 1
ATOM 3303 N N . ARG A 1 426 ? 14.184 14.617 -28.932 1.00 54.41 426 ARG A N 1
ATOM 3304 C CA . ARG A 1 426 ? 14.415 13.646 -30.017 1.00 54.41 426 ARG A CA 1
ATOM 3305 C C . ARG A 1 426 ? 15.412 14.209 -31.058 1.00 54.41 426 ARG A C 1
ATOM 3307 O O . ARG A 1 426 ? 14.990 14.580 -32.150 1.00 54.41 426 ARG A O 1
ATOM 3314 N N . PRO A 1 427 ? 16.719 14.297 -30.755 1.00 48.69 427 PRO A N 1
ATOM 3315 C CA . PRO A 1 427 ? 17.690 14.885 -31.680 1.00 48.69 427 PRO A CA 1
ATOM 3316 C C . PRO A 1 427 ? 17.909 14.025 -32.941 1.00 48.69 427 PRO A C 1
ATOM 3318 O O . PRO A 1 427 ? 18.046 12.805 -32.842 1.00 48.69 427 PRO A O 1
ATOM 3321 N N . SER A 1 428 ? 17.999 14.673 -34.110 1.00 47.78 428 SER A N 1
ATOM 3322 C CA . SER A 1 428 ? 18.458 14.097 -35.387 1.00 47.78 428 SER A CA 1
ATOM 3323 C C . SER A 1 428 ? 19.940 14.427 -35.648 1.00 47.78 428 SER A C 1
ATOM 3325 O O . SER A 1 428 ? 20.435 15.455 -35.186 1.00 47.78 428 SER A O 1
ATOM 3327 N N . VAL A 1 429 ? 20.670 13.569 -36.373 1.00 41.09 429 VAL A N 1
ATOM 3328 C CA . VAL A 1 429 ? 22.129 13.694 -36.590 1.00 41.09 429 VAL A CA 1
ATOM 3329 C C . VAL A 1 429 ? 22.449 13.995 -38.060 1.00 41.09 429 VAL A C 1
ATOM 3331 O O . VAL A 1 429 ? 22.075 13.220 -38.931 1.00 41.09 429 VAL A O 1
ATOM 3334 N N . GLU A 1 430 ? 23.201 15.072 -38.315 1.00 39.28 430 GLU A N 1
ATOM 3335 C CA . GLU A 1 430 ? 24.001 15.280 -39.537 1.00 39.28 430 GLU A CA 1
ATOM 3336 C C . GLU A 1 430 ? 25.502 15.277 -39.174 1.00 39.28 430 GLU A C 1
ATOM 3338 O O . GLU A 1 430 ? 25.900 15.767 -38.109 1.00 39.28 430 GLU A O 1
ATOM 3343 N N . GLN A 1 431 ? 26.346 14.710 -40.043 1.00 31.20 431 GLN A N 1
ATOM 3344 C CA . GLN A 1 431 ? 27.786 14.508 -39.814 1.00 31.20 431 GLN A CA 1
ATOM 3345 C C . GLN A 1 431 ? 28.671 15.482 -40.616 1.00 31.20 431 GLN A C 1
ATOM 3347 O O . GLN A 1 431 ? 28.437 15.665 -41.810 1.00 31.20 431 GLN A O 1
ATOM 3352 N N . PRO A 1 432 ? 29.770 16.004 -40.029 1.00 30.73 432 PRO A N 1
ATOM 3353 C CA . PRO A 1 432 ? 30.931 16.470 -40.785 1.00 30.73 432 PRO A CA 1
ATOM 3354 C C . PRO A 1 432 ? 32.202 15.634 -40.521 1.00 30.73 432 PRO A C 1
ATOM 3356 O O . PRO A 1 432 ? 32.359 15.011 -39.470 1.00 30.73 432 PRO A O 1
ATOM 3359 N N . ALA A 1 433 ? 33.097 15.640 -41.515 1.00 30.00 433 ALA A N 1
ATOM 3360 C CA . ALA A 1 433 ? 34.175 14.671 -41.739 1.00 30.00 433 ALA A CA 1
ATOM 3361 C C . ALA A 1 433 ? 35.363 14.730 -40.739 1.00 30.00 433 ALA A C 1
ATOM 3363 O O . ALA A 1 433 ? 35.706 15.824 -40.281 1.00 30.00 433 ALA A O 1
ATOM 3364 N N . PRO A 1 434 ? 36.052 13.601 -40.445 1.00 30.00 434 PRO A N 1
ATOM 3365 C CA . PRO A 1 434 ? 37.104 13.548 -39.428 1.00 30.00 434 PRO A CA 1
ATOM 3366 C C . PRO A 1 434 ? 38.541 13.437 -39.982 1.00 30.00 434 PRO A C 1
ATOM 3368 O O . PRO A 1 434 ? 38.819 12.644 -40.882 1.00 30.00 434 PRO A O 1
ATOM 3371 N N . ALA A 1 435 ? 39.466 14.177 -39.356 1.00 27.09 435 ALA A N 1
ATOM 3372 C CA . ALA A 1 435 ? 40.922 14.076 -39.521 1.00 27.09 435 ALA A CA 1
ATOM 3373 C C . ALA A 1 435 ? 41.564 13.107 -38.496 1.00 27.09 435 ALA A C 1
ATOM 3375 O O . ALA A 1 435 ? 41.012 12.880 -37.421 1.00 27.09 435 ALA A O 1
ATOM 3376 N N . GLU A 1 436 ? 42.722 12.541 -38.850 1.00 27.91 436 GLU A N 1
ATOM 3377 C CA . GLU A 1 436 ? 43.475 11.479 -38.152 1.00 27.91 436 GLU A CA 1
ATOM 3378 C C . GLU A 1 436 ? 44.500 11.986 -37.133 1.00 27.91 436 GLU A C 1
ATOM 3380 O O . GLU A 1 436 ? 45.300 12.856 -37.471 1.00 27.91 436 GLU A O 1
ATOM 3385 N N . ILE A 1 437 ? 44.561 11.369 -35.941 1.00 25.25 437 ILE A N 1
ATOM 3386 C CA . ILE A 1 437 ? 45.723 11.425 -35.032 1.00 25.25 437 ILE A CA 1
ATOM 3387 C C . ILE A 1 437 ? 45.929 10.050 -34.361 1.00 25.25 437 ILE A C 1
ATOM 3389 O O . ILE A 1 437 ? 44.973 9.395 -33.953 1.00 25.25 437 ILE A O 1
ATOM 3393 N N . THR A 1 438 ? 47.191 9.617 -34.296 1.00 26.31 438 THR A N 1
ATOM 3394 C CA . THR A 1 438 ? 47.719 8.326 -33.816 1.00 26.31 438 THR A CA 1
ATOM 3395 C C . THR A 1 438 ? 48.085 8.316 -32.324 1.00 26.31 438 THR A C 1
ATOM 3397 O O . THR A 1 438 ? 48.492 9.338 -31.779 1.00 26.31 438 THR A O 1
ATOM 3400 N N . ALA A 1 439 ? 47.976 7.136 -31.701 1.00 29.28 439 ALA A N 1
ATOM 3401 C CA . ALA A 1 439 ? 48.107 6.858 -30.266 1.00 29.28 439 ALA A CA 1
ATOM 3402 C C . ALA A 1 439 ? 49.528 6.990 -29.674 1.00 29.28 439 ALA A C 1
ATOM 3404 O O . ALA A 1 439 ? 50.515 6.662 -30.334 1.00 29.28 439 ALA A O 1
ATOM 3405 N N . THR A 1 440 ? 49.599 7.349 -28.386 1.00 27.58 440 THR A N 1
ATOM 3406 C CA . THR A 1 440 ? 50.802 7.243 -27.537 1.00 27.58 440 THR A CA 1
ATOM 3407 C C . THR A 1 440 ? 50.485 6.572 -26.192 1.00 27.58 440 THR A C 1
ATOM 3409 O O . THR A 1 440 ? 49.376 6.680 -25.675 1.00 27.58 440 THR A O 1
ATOM 3412 N N . GLU A 1 441 ? 51.487 5.851 -25.684 1.00 29.61 441 GLU A N 1
ATOM 3413 C CA . GLU A 1 441 ? 51.524 4.882 -24.576 1.00 29.61 441 GLU A CA 1
ATOM 3414 C C . GLU A 1 441 ? 51.133 5.430 -23.185 1.00 29.61 441 GLU A C 1
ATOM 3416 O O . GLU A 1 441 ? 51.440 6.572 -22.845 1.00 29.61 441 GLU A O 1
ATOM 3421 N N . ILE A 1 442 ? 50.515 4.581 -22.349 1.00 26.70 442 ILE A N 1
ATOM 3422 C CA . ILE A 1 442 ? 50.196 4.863 -20.937 1.00 26.70 442 ILE A CA 1
ATOM 3423 C C . ILE A 1 442 ? 51.249 4.199 -20.035 1.00 26.70 442 ILE A C 1
ATOM 3425 O O . ILE A 1 442 ? 51.434 2.983 -20.080 1.00 26.70 442 ILE A O 1
ATOM 3429 N N . VAL A 1 443 ? 51.906 5.007 -19.199 1.00 25.09 443 VAL A N 1
ATOM 3430 C CA . VAL A 1 443 ? 52.811 4.594 -18.112 1.00 25.09 443 VAL A CA 1
ATOM 3431 C C . VAL A 1 443 ? 52.015 4.506 -16.804 1.00 25.09 443 VAL A C 1
ATOM 3433 O O . VAL A 1 443 ? 51.169 5.361 -16.547 1.00 25.09 443 VAL A O 1
ATOM 3436 N N . VAL A 1 444 ? 52.286 3.489 -15.981 1.00 25.59 444 VAL A N 1
ATOM 3437 C CA . VAL A 1 444 ? 51.686 3.290 -14.648 1.00 25.59 444 VAL A CA 1
ATOM 3438 C C . VAL A 1 444 ? 52.788 3.406 -13.593 1.00 25.59 444 VAL A C 1
ATOM 3440 O O . VAL A 1 444 ? 53.797 2.712 -13.699 1.00 25.59 444 VAL A O 1
ATOM 3443 N N . GLU A 1 445 ? 52.589 4.264 -12.591 1.00 25.19 445 GLU A N 1
ATOM 3444 C CA . GLU A 1 445 ? 53.365 4.272 -11.343 1.00 25.19 445 GLU A CA 1
ATOM 3445 C C . GLU A 1 445 ? 52.585 3.516 -10.253 1.00 25.19 445 GLU A C 1
ATOM 3447 O O . GLU A 1 445 ? 51.373 3.695 -10.106 1.00 25.19 445 GLU A O 1
ATOM 3452 N N . GLU A 1 446 ? 53.285 2.640 -9.529 1.00 37.19 446 GLU A N 1
ATOM 3453 C CA . GLU A 1 446 ? 52.796 1.882 -8.372 1.00 37.19 446 GLU A CA 1
ATOM 3454 C C . GLU A 1 446 ? 53.074 2.657 -7.079 1.00 37.19 446 GLU A C 1
ATOM 3456 O O . GLU A 1 446 ? 54.181 3.157 -6.915 1.00 37.19 446 GLU A O 1
ATOM 3461 N N . ASP A 1 447 ? 52.115 2.682 -6.144 1.00 26.70 447 ASP A N 1
ATOM 3462 C CA . ASP A 1 447 ? 52.407 2.737 -4.704 1.00 26.70 447 ASP A CA 1
ATOM 3463 C C . ASP A 1 447 ? 51.179 2.336 -3.850 1.00 26.70 447 ASP A C 1
ATOM 3465 O O . ASP A 1 447 ? 50.108 2.935 -3.957 1.00 26.70 447 ASP A O 1
ATOM 3469 N N . GLY A 1 448 ? 51.374 1.349 -2.957 1.00 27.45 448 GLY A N 1
ATOM 3470 C CA . GLY A 1 448 ? 50.842 1.375 -1.579 1.00 27.45 448 GLY A CA 1
ATOM 3471 C C . GLY A 1 448 ? 49.554 0.614 -1.194 1.00 27.45 448 GLY A C 1
ATOM 3472 O O . GLY A 1 448 ? 48.521 1.239 -1.001 1.00 27.45 448 GLY A O 1
ATOM 3473 N N . GLU A 1 449 ? 49.682 -0.706 -1.000 1.00 29.91 449 GLU A N 1
ATOM 3474 C CA . GLU A 1 449 ? 49.023 -1.663 -0.062 1.00 29.91 449 GLU A CA 1
ATOM 3475 C C . GLU A 1 449 ? 47.562 -1.524 0.478 1.00 29.91 449 GLU A C 1
ATOM 3477 O O . GLU A 1 449 ? 47.219 -0.639 1.255 1.00 29.91 449 GLU A O 1
ATOM 3482 N N . GLU A 1 450 ? 46.793 -2.582 0.145 1.00 36.44 450 GLU A N 1
ATOM 3483 C CA . GLU A 1 450 ? 45.860 -3.435 0.934 1.00 36.44 450 GLU A CA 1
ATOM 3484 C C . GLU A 1 450 ? 44.606 -2.866 1.650 1.00 36.44 450 GLU A C 1
ATOM 3486 O O . GLU A 1 450 ? 44.644 -2.494 2.816 1.00 36.44 450 GLU A O 1
ATOM 3491 N N . ASP A 1 451 ? 43.441 -2.978 0.978 1.00 25.16 451 ASP A N 1
ATOM 3492 C CA . ASP A 1 451 ? 42.219 -3.659 1.479 1.00 25.16 451 ASP A CA 1
ATOM 3493 C C . ASP A 1 451 ? 41.161 -3.757 0.342 1.00 25.16 451 ASP A C 1
ATOM 3495 O O . ASP A 1 451 ? 40.363 -2.849 0.091 1.00 25.16 451 ASP A O 1
ATOM 3499 N N . ASP A 1 452 ? 41.166 -4.861 -0.416 1.00 25.83 452 ASP A N 1
ATOM 3500 C CA . ASP A 1 452 ? 40.379 -5.004 -1.654 1.00 25.83 452 ASP A CA 1
ATOM 3501 C C . ASP A 1 452 ? 38.906 -5.416 -1.405 1.00 25.83 452 ASP A C 1
ATOM 3503 O O . ASP A 1 452 ? 38.546 -6.601 -1.410 1.00 25.83 452 ASP A O 1
ATOM 3507 N N . VAL A 1 453 ? 38.012 -4.426 -1.313 1.00 27.19 453 VAL A N 1
ATOM 3508 C CA . VAL A 1 453 ? 36.588 -4.579 -1.666 1.00 27.19 453 VAL A CA 1
ATOM 3509 C C . VAL A 1 453 ? 36.393 -4.087 -3.102 1.00 27.19 453 VAL A C 1
ATOM 3511 O O . VAL A 1 453 ? 36.495 -2.893 -3.385 1.00 27.19 453 VAL A O 1
ATOM 3514 N N . ARG A 1 454 ? 36.086 -5.010 -4.025 1.00 26.08 454 ARG A N 1
ATOM 3515 C CA . ARG A 1 454 ? 35.881 -4.722 -5.458 1.00 26.08 454 ARG A CA 1
ATOM 3516 C C . ARG A 1 454 ? 34.798 -3.671 -5.680 1.00 26.08 454 ARG A C 1
ATOM 3518 O O . ARG A 1 454 ? 33.604 -3.973 -5.677 1.00 26.08 454 ARG A O 1
ATOM 3525 N N . THR A 1 455 ? 35.219 -2.451 -5.980 1.00 24.86 455 THR A N 1
ATOM 3526 C CA . THR A 1 455 ? 34.339 -1.443 -6.566 1.00 24.86 455 THR A CA 1
ATOM 3527 C C . THR A 1 455 ? 34.329 -1.678 -8.076 1.00 24.86 455 THR A C 1
ATOM 3529 O O . THR A 1 455 ? 35.259 -1.298 -8.781 1.00 24.86 455 THR A O 1
ATOM 3532 N N . LEU A 1 456 ? 33.301 -2.368 -8.582 1.00 25.06 456 LEU A N 1
ATOM 3533 C CA . LEU A 1 456 ? 33.061 -2.468 -10.025 1.00 25.06 456 LEU A CA 1
ATOM 3534 C C . LEU A 1 456 ? 32.858 -1.049 -10.574 1.00 25.06 456 LEU A C 1
ATOM 3536 O O . LEU A 1 456 ? 31.929 -0.349 -10.162 1.00 25.06 456 LEU A O 1
ATOM 3540 N N . ALA A 1 457 ? 33.756 -0.632 -11.466 1.00 28.27 457 ALA A N 1
ATOM 3541 C CA . ALA A 1 457 ? 33.770 0.693 -12.067 1.00 28.27 457 ALA A CA 1
ATOM 3542 C C . ALA A 1 457 ? 32.421 1.057 -12.715 1.00 28.27 457 ALA A C 1
ATOM 3544 O O . ALA A 1 457 ? 31.637 0.202 -13.140 1.00 28.27 457 ALA A O 1
ATOM 3545 N N . ALA A 1 458 ? 32.156 2.363 -12.744 1.00 31.33 458 ALA A N 1
ATOM 3546 C CA . ALA A 1 458 ? 30.916 2.977 -13.186 1.00 31.33 458 ALA A CA 1
ATOM 3547 C C . ALA A 1 458 ? 30.422 2.440 -14.542 1.00 31.33 458 ALA A C 1
ATOM 3549 O O . ALA A 1 458 ? 31.183 2.254 -15.488 1.00 31.33 458 ALA A O 1
ATOM 3550 N N . ARG A 1 459 ? 29.101 2.231 -14.641 1.00 36.06 459 ARG A N 1
ATO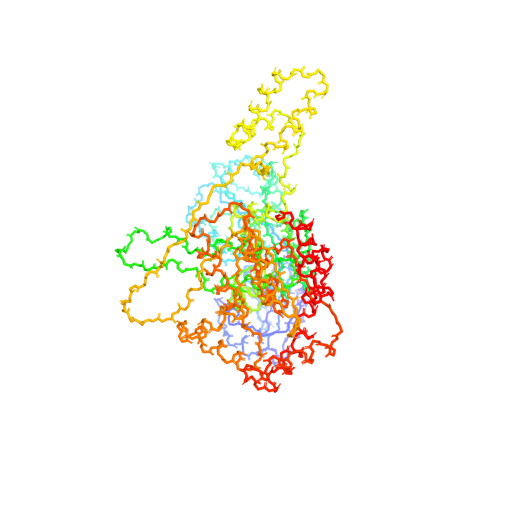M 3551 C CA . ARG A 1 459 ? 28.410 1.885 -15.891 1.00 36.06 459 ARG A CA 1
ATOM 3552 C C . ARG A 1 459 ? 28.743 2.909 -16.978 1.00 36.06 459 ARG A C 1
ATOM 3554 O O . ARG A 1 459 ? 28.305 4.056 -16.889 1.00 36.06 459 ARG A O 1
ATOM 3561 N N . VAL A 1 460 ? 29.420 2.468 -18.030 1.00 40.53 460 VAL A N 1
ATOM 3562 C CA . VAL A 1 460 ? 29.591 3.234 -19.263 1.00 40.53 460 VAL A CA 1
ATOM 3563 C C . VAL A 1 460 ? 28.250 3.229 -20.011 1.00 40.53 460 VAL A C 1
ATOM 3565 O O . VAL A 1 460 ? 27.935 2.290 -20.732 1.00 40.53 460 VAL A O 1
ATOM 3568 N N . LYS A 1 461 ? 27.415 4.263 -19.831 1.00 40.31 461 LYS A N 1
ATOM 3569 C CA . LYS A 1 461 ? 26.244 4.486 -20.702 1.00 40.31 461 LYS A CA 1
ATOM 3570 C C . LYS A 1 461 ? 26.742 4.973 -22.067 1.00 40.31 461 LYS A C 1
ATOM 3572 O O . LYS A 1 461 ? 26.866 6.175 -22.284 1.00 40.31 461 LYS A O 1
ATOM 3577 N N . CYS A 1 462 ? 27.020 4.050 -22.982 1.00 44.97 462 CYS A N 1
ATOM 3578 C CA . CYS A 1 462 ? 27.495 4.371 -24.327 1.00 44.97 462 CYS A CA 1
ATOM 3579 C C . CYS A 1 462 ? 26.402 4.240 -25.388 1.00 44.97 462 CYS A C 1
ATOM 3581 O O . CYS A 1 462 ? 26.503 3.458 -26.321 1.00 44.97 462 CYS A O 1
ATOM 3583 N N . SER A 1 463 ? 25.399 5.119 -25.343 1.00 44.59 463 SER A N 1
ATOM 3584 C CA . SER A 1 463 ? 24.473 5.319 -26.473 1.00 44.59 463 SER A CA 1
ATOM 3585 C C . SER A 1 463 ? 25.124 6.027 -27.682 1.00 44.59 463 SER A C 1
ATOM 3587 O O . SER A 1 463 ? 24.421 6.623 -28.492 1.00 44.59 463 SER A O 1
ATOM 3589 N N . LYS A 1 464 ? 26.462 6.048 -27.762 1.00 52.59 464 LYS A N 1
ATOM 3590 C CA . LYS A 1 464 ? 27.274 6.776 -28.754 1.00 52.59 464 LYS A CA 1
ATOM 3591 C C . LYS A 1 464 ? 28.343 5.903 -29.431 1.00 52.59 464 LYS A C 1
ATOM 3593 O O . LYS A 1 464 ? 29.106 6.428 -30.233 1.00 52.59 464 LYS A O 1
ATOM 3598 N N . VAL A 1 465 ? 28.424 4.608 -29.105 1.00 66.69 465 VAL A N 1
ATOM 3599 C CA . VAL A 1 465 ? 29.467 3.701 -29.612 1.00 66.69 465 VAL A CA 1
ATOM 3600 C C . VAL A 1 465 ? 28.820 2.619 -30.455 1.00 66.69 465 VAL A C 1
ATOM 3602 O O . VAL A 1 465 ? 27.939 1.899 -29.988 1.00 66.69 465 VAL A O 1
ATOM 3605 N N . ARG A 1 466 ? 29.243 2.516 -31.712 1.00 77.94 466 ARG A N 1
ATOM 3606 C CA . ARG A 1 466 ? 28.745 1.502 -32.636 1.00 77.94 466 ARG A CA 1
ATOM 3607 C C . ARG A 1 466 ? 29.505 0.205 -32.378 1.00 77.94 466 ARG A C 1
ATOM 3609 O O . ARG A 1 466 ? 30.724 0.189 -32.459 1.00 77.94 466 ARG A O 1
ATOM 3616 N N . ILE A 1 467 ? 28.813 -0.879 -32.047 1.00 85.00 467 ILE A N 1
ATOM 3617 C CA . ILE A 1 467 ? 29.465 -2.165 -31.761 1.00 85.00 467 ILE A CA 1
ATOM 3618 C C . ILE A 1 467 ? 29.160 -3.162 -32.873 1.00 85.00 467 ILE A C 1
ATOM 3620 O O . ILE A 1 467 ? 27.996 -3.361 -33.218 1.00 85.00 467 ILE A O 1
ATOM 3624 N N . ILE A 1 468 ? 30.195 -3.828 -33.380 1.00 87.00 468 ILE A N 1
ATOM 3625 C CA . ILE A 1 468 ? 30.068 -5.010 -34.233 1.00 87.00 468 ILE A CA 1
ATOM 3626 C C . ILE A 1 468 ? 30.529 -6.204 -33.404 1.00 87.00 468 ILE A C 1
ATOM 3628 O O . ILE A 1 468 ? 31.698 -6.293 -33.037 1.00 87.00 468 ILE A O 1
ATOM 3632 N N . ALA A 1 469 ? 29.608 -7.103 -33.074 1.00 90.12 469 ALA A N 1
ATOM 3633 C CA . ALA A 1 469 ? 29.916 -8.302 -32.301 1.00 90.12 469 ALA A CA 1
ATOM 3634 C C . ALA A 1 469 ? 30.042 -9.506 -33.236 1.00 90.12 469 ALA A C 1
ATOM 3636 O O . ALA A 1 469 ? 29.235 -9.669 -34.149 1.00 90.12 469 ALA A O 1
ATOM 3637 N N . VAL A 1 470 ? 31.057 -10.340 -33.018 1.00 89.50 470 VAL A N 1
ATOM 3638 C CA . VAL A 1 470 ? 31.369 -11.488 -33.875 1.00 89.50 470 VAL A CA 1
ATOM 3639 C C . VAL A 1 470 ? 31.439 -12.754 -33.041 1.00 89.50 470 VAL A C 1
ATOM 3641 O O . VAL A 1 470 ? 32.185 -12.822 -32.061 1.00 89.50 470 VAL A O 1
ATOM 3644 N N . LEU A 1 471 ? 30.709 -13.782 -33.467 1.00 91.06 471 LEU A N 1
ATOM 3645 C CA . LEU A 1 471 ? 30.683 -15.079 -32.809 1.00 91.06 471 LEU A CA 1
ATOM 3646 C C . LEU A 1 471 ? 30.760 -16.219 -33.831 1.00 91.06 471 LEU A C 1
ATOM 3648 O O . LEU A 1 471 ? 30.151 -16.177 -34.898 1.00 91.06 471 LEU A O 1
ATOM 3652 N N . GLY A 1 472 ? 31.499 -17.266 -33.478 1.00 87.94 472 GLY A N 1
ATOM 3653 C CA . GLY A 1 472 ? 31.661 -18.462 -34.293 1.00 87.94 472 GLY A CA 1
ATOM 3654 C C . GLY A 1 472 ? 32.275 -19.606 -33.489 1.00 87.94 472 GLY A C 1
ATOM 3655 O O . GLY A 1 472 ? 32.847 -19.359 -32.421 1.00 87.94 472 GLY A O 1
ATOM 3656 N N . PRO A 1 473 ? 32.153 -20.855 -33.968 1.00 85.56 473 PRO A N 1
ATOM 3657 C CA . PRO A 1 473 ? 32.775 -22.006 -33.323 1.00 85.56 473 PRO A CA 1
ATOM 3658 C C . PRO A 1 473 ? 34.306 -21.914 -33.387 1.00 85.56 473 PRO A C 1
ATOM 3660 O O . PRO A 1 473 ? 34.871 -21.255 -34.260 1.00 85.56 473 PRO A O 1
ATOM 3663 N N . GLU A 1 474 ? 35.011 -22.596 -32.486 1.00 83.75 474 GLU A N 1
ATOM 3664 C CA . GLU A 1 474 ? 36.472 -22.739 -32.592 1.00 83.75 474 GLU A CA 1
ATOM 3665 C C . GLU A 1 474 ? 36.831 -23.378 -33.955 1.00 83.75 474 GLU A C 1
ATOM 3667 O O . GLU A 1 474 ? 36.083 -24.211 -34.465 1.00 83.75 474 GLU A O 1
ATOM 3672 N N . GLY A 1 475 ? 37.917 -22.939 -34.601 1.00 78.12 475 GLY A N 1
ATOM 3673 C CA . GLY A 1 475 ? 38.256 -23.334 -35.979 1.00 78.12 475 GLY A CA 1
ATOM 3674 C C . GLY A 1 475 ? 37.544 -22.541 -37.092 1.00 78.12 475 GLY A C 1
ATOM 3675 O O . GLY A 1 475 ? 37.822 -22.758 -38.271 1.00 78.12 475 GLY A O 1
ATOM 3676 N N . SER A 1 476 ? 36.658 -21.592 -36.755 1.00 78.62 476 SER A N 1
ATOM 3677 C CA . SER A 1 476 ? 36.016 -20.678 -37.726 1.00 78.62 476 SER A CA 1
ATOM 3678 C C . SER A 1 476 ? 36.858 -19.457 -38.112 1.00 78.62 476 SER A C 1
ATOM 3680 O O . SER A 1 476 ? 36.431 -18.658 -38.939 1.00 78.62 476 SER A O 1
ATOM 3682 N N . ARG A 1 477 ? 38.063 -19.312 -37.538 1.00 79.00 477 ARG A N 1
ATOM 3683 C CA . ARG A 1 477 ? 39.009 -18.211 -37.811 1.00 79.00 477 ARG A CA 1
ATOM 3684 C C . ARG A 1 477 ? 38.456 -16.805 -37.531 1.00 79.00 477 ARG A C 1
ATOM 3686 O O . ARG A 1 477 ? 38.920 -15.832 -38.127 1.00 79.00 477 ARG A O 1
ATOM 3693 N N . VAL A 1 478 ? 37.514 -16.680 -36.592 1.00 84.62 478 VAL A N 1
ATOM 3694 C CA . VAL A 1 478 ? 36.967 -15.388 -36.130 1.00 84.62 478 VAL A CA 1
ATOM 3695 C C . VAL A 1 478 ? 38.079 -14.405 -35.756 1.00 84.62 478 VAL A C 1
ATOM 3697 O O . VAL A 1 478 ? 38.055 -13.257 -36.193 1.00 84.62 478 VAL A O 1
ATOM 3700 N N . GLU A 1 479 ? 39.089 -14.843 -35.003 1.00 86.06 479 GLU A N 1
ATOM 3701 C CA . GLU A 1 479 ? 40.179 -13.964 -34.553 1.00 86.06 479 GLU A CA 1
ATOM 3702 C C . GLU A 1 479 ? 41.049 -13.459 -35.715 1.00 86.06 479 GLU A C 1
ATOM 3704 O O . GLU A 1 479 ? 41.320 -12.264 -35.805 1.00 86.06 479 GLU A O 1
ATOM 3709 N N . GLU A 1 480 ? 41.436 -14.334 -36.646 1.00 83.06 480 GLU A N 1
ATOM 3710 C CA . GLU A 1 480 ? 42.241 -13.943 -37.812 1.00 83.06 480 GLU A CA 1
ATOM 3711 C C . GLU A 1 480 ? 41.452 -13.006 -38.742 1.00 83.06 480 GLU A C 1
ATOM 3713 O O . GLU A 1 480 ? 41.962 -11.970 -39.168 1.00 83.06 480 GLU A O 1
ATOM 3718 N N . THR A 1 481 ? 40.173 -13.309 -38.982 1.00 77.75 481 THR A N 1
ATOM 3719 C CA . THR A 1 481 ? 39.302 -12.500 -39.850 1.00 77.75 481 THR A CA 1
ATOM 3720 C C . THR A 1 481 ? 39.050 -11.115 -39.257 1.00 77.75 481 THR A C 1
ATOM 3722 O O . THR A 1 481 ? 39.196 -10.103 -39.941 1.00 77.75 481 THR A O 1
ATOM 3725 N N . THR A 1 482 ? 38.730 -11.039 -37.963 1.00 83.94 482 THR A N 1
ATOM 3726 C CA . THR A 1 482 ? 38.492 -9.756 -37.282 1.00 83.94 482 THR A CA 1
ATOM 3727 C C . THR A 1 482 ? 39.761 -8.915 -37.184 1.00 83.94 482 THR A C 1
ATOM 3729 O O . THR A 1 482 ? 39.697 -7.693 -37.307 1.00 83.94 482 THR A O 1
ATOM 3732 N N . LYS A 1 483 ? 40.934 -9.543 -37.036 1.00 86.38 483 LYS A N 1
ATOM 3733 C CA . LYS A 1 483 ? 42.233 -8.858 -37.061 1.00 86.38 483 LYS A CA 1
ATOM 3734 C C . LYS A 1 483 ? 42.544 -8.243 -38.425 1.00 86.38 483 LYS A C 1
ATOM 3736 O O . LYS A 1 483 ? 43.036 -7.116 -38.484 1.00 86.38 483 LYS A O 1
ATOM 3741 N N . GLN A 1 484 ? 42.263 -8.957 -39.515 1.00 81.31 484 GLN A N 1
ATOM 3742 C CA . GLN A 1 484 ? 42.433 -8.423 -40.868 1.00 81.31 484 GLN A CA 1
ATOM 3743 C C . GLN A 1 484 ? 41.426 -7.305 -41.169 1.00 81.31 484 GLN A C 1
ATOM 3745 O O . GLN A 1 484 ? 41.819 -6.271 -41.710 1.00 81.31 484 GLN A O 1
ATOM 3750 N N . LEU A 1 485 ? 40.168 -7.461 -40.740 1.00 76.25 485 LEU A N 1
ATOM 3751 C CA . LEU A 1 485 ? 39.119 -6.447 -40.884 1.00 76.25 485 LEU A CA 1
ATOM 3752 C C . LEU A 1 485 ? 39.489 -5.136 -40.175 1.00 76.25 485 LEU A C 1
ATOM 3754 O O . LEU A 1 485 ? 39.441 -4.067 -40.783 1.00 76.25 485 LEU A O 1
ATOM 3758 N N . ALA A 1 486 ? 39.937 -5.231 -38.920 1.00 83.06 486 ALA A N 1
ATOM 3759 C CA . ALA A 1 486 ? 40.387 -4.092 -38.125 1.00 83.06 486 ALA A CA 1
ATOM 3760 C C . ALA A 1 486 ? 41.541 -3.332 -38.798 1.00 83.06 486 ALA A C 1
ATOM 3762 O O . ALA A 1 486 ? 41.501 -2.109 -38.905 1.00 83.06 486 ALA A O 1
ATOM 3763 N N . ARG A 1 487 ? 42.538 -4.058 -39.329 1.00 82.06 487 ARG A N 1
ATOM 3764 C CA . ARG A 1 487 ? 43.676 -3.464 -40.053 1.00 82.06 487 ARG A CA 1
ATOM 3765 C C . ARG A 1 487 ? 43.267 -2.791 -41.361 1.00 82.06 487 ARG A C 1
ATOM 3767 O O . ARG A 1 487 ? 43.785 -1.722 -41.660 1.00 82.06 487 ARG A O 1
ATOM 3774 N N . LYS A 1 488 ? 42.375 -3.410 -42.140 1.00 77.12 488 LYS A N 1
ATOM 3775 C CA . LYS A 1 488 ? 41.952 -2.897 -43.454 1.00 77.12 488 LYS A CA 1
ATOM 3776 C C . LYS A 1 488 ? 41.084 -1.637 -43.332 1.00 77.12 488 LYS A C 1
ATOM 3778 O O . LYS A 1 488 ? 41.229 -0.745 -44.158 1.00 77.12 488 LYS A O 1
ATOM 3783 N N . HIS A 1 489 ? 40.228 -1.554 -42.308 1.00 73.94 489 HIS A N 1
ATOM 3784 C CA . HIS A 1 489 ? 39.282 -0.441 -42.118 1.00 73.94 489 HIS A CA 1
ATOM 3785 C C . HIS A 1 489 ? 39.680 0.559 -41.024 1.00 73.94 489 HIS A C 1
ATOM 3787 O O . HIS A 1 489 ? 38.961 1.528 -40.800 1.00 73.94 489 HIS A O 1
ATOM 3793 N N . GLY A 1 490 ? 40.802 0.345 -40.331 1.00 75.38 490 GLY A N 1
ATOM 3794 C CA . GLY A 1 490 ? 41.228 1.223 -39.236 1.00 75.38 490 GLY A CA 1
ATOM 3795 C C . GLY A 1 490 ? 40.233 1.252 -38.069 1.00 75.38 490 GLY A C 1
ATOM 3796 O O . GLY A 1 490 ? 40.010 2.303 -37.474 1.00 75.38 490 GLY A O 1
ATOM 3797 N N . VAL A 1 491 ? 39.606 0.108 -37.781 1.00 78.94 491 VAL A N 1
ATOM 3798 C CA . VAL A 1 491 ? 38.568 -0.068 -36.751 1.00 78.94 491 VAL A CA 1
ATOM 3799 C C . VAL A 1 491 ? 39.195 -0.688 -35.505 1.00 78.94 491 VAL A C 1
ATOM 3801 O O . VAL A 1 491 ? 40.023 -1.592 -35.619 1.00 78.94 491 VAL A O 1
ATOM 3804 N N . GLU A 1 492 ? 38.782 -0.246 -34.317 1.00 86.88 492 GLU A N 1
ATOM 3805 C CA . GLU A 1 492 ? 39.278 -0.817 -33.063 1.00 86.88 492 GLU A CA 1
ATOM 3806 C C . GLU A 1 492 ? 38.786 -2.255 -32.882 1.00 86.88 492 GLU A C 1
ATOM 3808 O O . GLU A 1 492 ? 37.592 -2.533 -33.021 1.00 86.88 492 GLU A O 1
ATOM 3813 N N . ARG A 1 493 ? 39.693 -3.176 -32.536 1.00 90.44 493 ARG A N 1
ATOM 3814 C CA . ARG A 1 493 ? 39.359 -4.577 -32.243 1.00 90.44 493 ARG A CA 1
ATOM 3815 C C . ARG A 1 493 ? 39.642 -4.891 -30.787 1.00 90.44 493 ARG A C 1
ATOM 3817 O O . ARG A 1 493 ? 40.795 -4.941 -30.375 1.00 90.44 493 ARG A O 1
ATOM 3824 N N . ILE A 1 494 ? 38.594 -5.281 -30.070 1.00 91.44 494 ILE A N 1
ATOM 3825 C CA . ILE A 1 494 ? 38.714 -5.896 -28.749 1.00 91.44 494 ILE A CA 1
ATOM 3826 C C . ILE A 1 494 ? 38.542 -7.407 -28.923 1.00 91.44 494 ILE A C 1
ATOM 3828 O O . ILE A 1 494 ? 37.457 -7.906 -29.239 1.00 91.44 494 ILE A O 1
ATOM 3832 N N . SER A 1 495 ? 39.630 -8.152 -28.734 1.00 91.81 495 SER A N 1
ATOM 3833 C CA . SER A 1 495 ? 39.593 -9.615 -28.695 1.00 91.81 495 SER A CA 1
ATOM 3834 C C . SER A 1 495 ? 39.309 -10.100 -27.291 1.00 91.81 495 SER A C 1
ATOM 3836 O O . SER A 1 495 ? 40.113 -9.902 -26.384 1.00 91.81 495 SER A O 1
ATOM 3838 N N . ILE A 1 496 ? 38.157 -10.749 -27.101 1.00 90.94 496 ILE A N 1
ATOM 3839 C CA . ILE A 1 496 ? 37.804 -11.309 -25.798 1.00 90.94 496 ILE A CA 1
ATOM 3840 C C . ILE A 1 496 ? 38.819 -12.374 -25.358 1.00 90.94 496 ILE A C 1
ATOM 3842 O O . ILE A 1 496 ? 39.267 -12.301 -24.216 1.00 90.94 496 ILE A O 1
ATOM 3846 N N . PRO A 1 497 ? 39.252 -13.329 -26.205 1.00 86.50 497 PRO A N 1
ATOM 3847 C CA . PRO A 1 497 ? 40.295 -14.275 -25.822 1.00 86.50 497 PRO A CA 1
ATOM 3848 C C . PRO A 1 497 ? 41.605 -13.600 -25.393 1.00 86.50 497 PRO A C 1
ATOM 3850 O O . PRO A 1 497 ? 42.152 -13.977 -24.356 1.00 86.50 497 PRO A O 1
ATOM 3853 N N . GLU A 1 498 ? 42.088 -12.596 -26.135 1.00 88.31 498 GLU A N 1
ATOM 3854 C CA . GLU A 1 498 ? 43.322 -11.864 -25.799 1.00 88.31 498 GLU A CA 1
ATOM 3855 C C . GLU A 1 498 ? 43.148 -11.048 -24.503 1.00 88.31 498 GLU A C 1
ATOM 3857 O O . GLU A 1 498 ? 43.995 -11.120 -23.611 1.00 88.31 498 GLU A O 1
ATOM 3862 N N . MET A 1 499 ? 42.013 -10.357 -24.344 1.00 90.19 499 MET A N 1
ATOM 3863 C CA . MET A 1 499 ? 41.659 -9.580 -23.150 1.00 90.19 499 MET A CA 1
ATOM 3864 C C . MET A 1 499 ? 41.600 -10.460 -21.899 1.00 90.19 499 MET A C 1
ATOM 3866 O O . MET A 1 499 ? 42.171 -10.109 -20.867 1.00 90.19 499 MET A O 1
ATOM 3870 N N . LEU A 1 500 ? 40.936 -11.617 -21.977 1.00 85.31 500 LEU A N 1
ATOM 3871 C CA . LEU A 1 500 ? 40.828 -12.537 -20.846 1.00 85.31 500 LEU A CA 1
ATOM 3872 C C . LEU A 1 500 ? 42.178 -13.173 -20.498 1.00 85.31 500 LEU A C 1
ATOM 3874 O O . LEU A 1 500 ? 42.493 -13.321 -19.321 1.00 85.31 500 LEU A O 1
ATOM 3878 N N . GLN A 1 501 ? 42.989 -13.542 -21.493 1.00 83.31 501 GLN A N 1
ATOM 3879 C CA . GLN A 1 501 ? 44.330 -14.079 -21.244 1.00 83.31 501 GLN A CA 1
ATOM 3880 C C . GLN A 1 501 ? 45.272 -13.030 -20.647 1.00 83.31 501 GLN A C 1
ATOM 3882 O O . GLN A 1 501 ? 46.069 -13.368 -19.773 1.00 83.31 501 GLN A O 1
ATOM 3887 N N . GLY A 1 502 ? 45.176 -11.777 -21.100 1.00 81.62 502 GLY A N 1
ATOM 3888 C CA . GLY A 1 502 ? 45.893 -10.645 -20.521 1.00 81.62 502 GLY A CA 1
ATOM 3889 C C . GLY A 1 502 ? 45.489 -10.437 -19.066 1.00 81.62 502 GLY A C 1
ATOM 3890 O O . GLY A 1 502 ? 46.329 -10.551 -18.180 1.00 81.62 502 GLY A O 1
ATOM 3891 N N . ALA A 1 503 ? 44.190 -10.271 -18.803 1.00 77.81 503 ALA A N 1
ATOM 3892 C CA . ALA A 1 503 ? 43.662 -10.074 -17.455 1.00 77.81 503 ALA A CA 1
ATOM 3893 C C . ALA A 1 503 ? 43.978 -11.244 -16.505 1.00 77.81 503 ALA A C 1
ATOM 3895 O O . ALA A 1 503 ? 44.285 -11.019 -15.339 1.00 77.81 503 ALA A O 1
ATOM 3896 N N . ALA A 1 504 ? 43.979 -12.489 -16.988 1.00 76.19 504 ALA A N 1
ATOM 3897 C CA . ALA A 1 504 ? 44.364 -13.650 -16.183 1.00 76.19 504 ALA A CA 1
ATOM 3898 C C . ALA A 1 504 ? 45.847 -13.642 -15.763 1.00 76.19 504 ALA A C 1
ATOM 3900 O O . ALA A 1 504 ? 46.207 -14.332 -14.815 1.00 76.19 504 ALA A O 1
ATOM 3901 N N . LYS A 1 505 ? 46.705 -12.887 -16.461 1.00 76.25 505 LYS A N 1
ATOM 3902 C CA . LYS A 1 505 ? 48.140 -12.766 -16.162 1.00 76.25 505 LYS A CA 1
ATOM 3903 C C . LYS A 1 505 ? 48.490 -11.485 -15.409 1.00 76.25 505 LYS A C 1
ATOM 3905 O O . LYS A 1 505 ? 49.399 -11.517 -14.589 1.00 76.25 505 LYS A O 1
ATOM 3910 N N . THR A 1 506 ? 47.820 -10.375 -15.720 1.00 71.06 506 THR A N 1
ATOM 3911 C CA . THR A 1 506 ? 48.234 -9.031 -15.288 1.00 71.06 506 THR A CA 1
ATOM 3912 C C . THR A 1 506 ? 47.266 -8.354 -14.320 1.00 71.06 506 THR A C 1
ATOM 3914 O O . THR A 1 506 ? 47.645 -7.364 -13.705 1.00 71.06 506 THR A O 1
ATOM 3917 N N . ALA A 1 507 ? 46.031 -8.847 -14.157 1.00 71.81 507 ALA A N 1
ATOM 3918 C CA . ALA A 1 507 ? 45.075 -8.248 -13.225 1.00 71.81 507 ALA A CA 1
ATOM 3919 C C . ALA A 1 507 ? 45.319 -8.704 -11.776 1.00 71.81 507 ALA A C 1
ATOM 3921 O O . ALA A 1 507 ? 45.884 -9.774 -11.526 1.00 71.81 507 ALA A O 1
ATOM 3922 N N . ALA A 1 508 ? 44.805 -7.922 -10.820 1.00 71.25 508 ALA A N 1
ATOM 3923 C CA . ALA A 1 508 ? 44.807 -8.267 -9.399 1.00 71.25 508 ALA A CA 1
ATOM 3924 C C . ALA A 1 508 ? 44.297 -9.701 -9.166 1.00 71.25 508 ALA A C 1
ATOM 3926 O O . ALA A 1 508 ? 43.364 -10.139 -9.848 1.00 71.25 508 ALA A O 1
ATOM 3927 N N . LYS A 1 509 ? 44.873 -10.415 -8.183 1.00 69.19 509 LYS A N 1
ATOM 3928 C CA . LYS A 1 509 ? 44.585 -11.839 -7.874 1.00 69.19 509 LYS A CA 1
ATOM 3929 C C . LYS A 1 509 ? 43.097 -12.168 -7.864 1.00 69.19 509 LYS A C 1
ATOM 3931 O O . LYS A 1 509 ? 42.645 -13.180 -8.385 1.00 69.19 509 LYS A O 1
ATOM 3936 N N . GLN A 1 510 ? 42.323 -11.241 -7.327 1.00 65.50 510 GLN A N 1
ATOM 3937 C CA . GLN A 1 510 ? 40.878 -11.301 -7.255 1.00 65.50 510 GLN A CA 1
ATOM 3938 C C . GLN A 1 510 ? 40.181 -11.494 -8.620 1.00 65.50 510 GLN A C 1
ATOM 3940 O O . GLN A 1 510 ? 39.190 -12.219 -8.724 1.00 65.50 510 GLN A O 1
ATOM 3945 N N . VAL A 1 511 ? 40.671 -10.856 -9.678 1.00 66.38 511 VAL A N 1
ATOM 3946 C CA . VAL A 1 511 ? 40.137 -10.988 -11.040 1.00 66.38 511 VAL A CA 1
ATOM 3947 C C . VAL A 1 511 ? 40.843 -12.117 -11.793 1.00 66.38 511 VAL A C 1
ATOM 3949 O O . VAL A 1 511 ? 40.183 -12.854 -12.527 1.00 66.38 511 VAL A O 1
ATOM 3952 N N . SER A 1 512 ? 42.153 -12.284 -11.597 1.00 75.81 512 SER A N 1
ATOM 3953 C CA . SER A 1 512 ? 42.957 -13.260 -12.336 1.00 75.81 512 SER A CA 1
ATOM 3954 C C . SER A 1 512 ? 42.722 -14.713 -11.908 1.00 75.81 512 SER A C 1
ATOM 3956 O O . SER A 1 512 ? 42.650 -15.567 -12.787 1.00 75.81 512 SER A O 1
ATOM 3958 N N . GLU A 1 513 ? 42.505 -15.019 -10.622 1.00 78.19 513 GLU A N 1
ATOM 3959 C CA . GLU A 1 513 ? 42.293 -16.400 -10.144 1.00 78.19 513 GLU A CA 1
ATOM 3960 C C . GLU A 1 513 ? 40.988 -17.040 -10.667 1.00 78.19 513 GLU A C 1
ATOM 3962 O O . GLU A 1 513 ? 41.070 -18.094 -11.309 1.00 78.19 513 GLU A O 1
ATOM 3967 N N . PRO A 1 514 ? 39.791 -16.425 -10.512 1.00 74.06 514 PRO A N 1
ATOM 3968 C CA . PRO A 1 514 ? 38.550 -17.008 -11.036 1.00 74.06 514 PRO A CA 1
ATOM 3969 C C . PRO A 1 514 ? 38.557 -17.111 -12.564 1.00 74.06 514 PRO A C 1
ATOM 3971 O O . PRO A 1 514 ? 37.939 -18.005 -13.148 1.00 74.06 514 PRO A O 1
ATOM 3974 N N . LEU A 1 515 ? 39.259 -16.186 -13.226 1.00 79.25 515 LEU A N 1
ATOM 3975 C CA . LEU A 1 515 ? 39.380 -16.171 -14.674 1.00 79.25 515 LEU A CA 1
ATOM 3976 C C . LEU A 1 515 ? 40.322 -17.272 -15.174 1.00 79.25 515 LEU A C 1
ATOM 3978 O O . LEU A 1 515 ? 39.963 -17.996 -16.101 1.00 79.25 515 LEU A O 1
ATOM 3982 N N . ALA A 1 516 ? 41.484 -17.450 -14.543 1.00 81.06 516 ALA A N 1
ATOM 3983 C CA . ALA A 1 516 ? 42.420 -18.526 -14.856 1.00 81.06 516 ALA A CA 1
ATOM 3984 C C . ALA A 1 516 ? 41.778 -19.905 -14.644 1.00 81.06 516 ALA A C 1
ATOM 3986 O O . ALA A 1 516 ? 41.912 -20.782 -15.502 1.00 81.06 516 ALA A O 1
ATOM 3987 N N . GLU A 1 517 ? 41.009 -20.077 -13.564 1.00 82.25 517 GLU A N 1
ATOM 3988 C CA . GLU A 1 517 ? 40.251 -21.303 -13.305 1.00 82.25 517 GLU A CA 1
ATOM 3989 C C . GLU A 1 517 ? 39.209 -21.564 -14.404 1.00 82.25 517 GLU A C 1
ATOM 3991 O O . GLU A 1 517 ? 39.142 -22.663 -14.959 1.00 82.25 517 GLU A O 1
ATOM 3996 N N . ALA A 1 518 ? 38.405 -20.555 -14.765 1.00 79.38 518 ALA A N 1
ATOM 3997 C CA . ALA A 1 518 ? 37.406 -20.683 -15.825 1.00 79.38 518 ALA A CA 1
ATOM 3998 C C . ALA A 1 518 ? 38.042 -21.041 -17.180 1.00 79.38 518 ALA A C 1
ATOM 4000 O O . ALA A 1 518 ? 37.558 -21.949 -17.861 1.00 79.38 518 ALA A O 1
ATOM 4001 N N . LEU A 1 519 ? 39.153 -20.390 -17.541 1.00 81.81 519 LEU A N 1
ATOM 4002 C CA . LEU A 1 519 ? 39.880 -20.633 -18.789 1.00 81.81 519 LEU A CA 1
ATOM 4003 C C . LEU A 1 519 ? 40.504 -22.036 -18.837 1.00 81.81 519 LEU A C 1
ATOM 4005 O O . LEU A 1 519 ? 40.367 -22.725 -19.852 1.00 81.81 519 LEU A O 1
ATOM 4009 N N . ALA A 1 520 ? 41.127 -22.491 -17.744 1.00 80.88 520 ALA A N 1
ATOM 4010 C CA . ALA A 1 520 ? 41.679 -23.844 -17.625 1.00 80.88 520 ALA A CA 1
ATOM 4011 C C . ALA A 1 520 ? 40.578 -24.923 -17.668 1.00 80.88 520 ALA A C 1
ATOM 4013 O O . ALA A 1 520 ? 40.746 -25.997 -18.255 1.00 80.88 520 ALA A O 1
ATOM 4014 N N . ALA A 1 521 ? 39.409 -24.615 -17.100 1.00 78.56 521 ALA A N 1
ATOM 4015 C CA . ALA A 1 521 ? 38.230 -25.472 -17.134 1.00 78.56 521 ALA A CA 1
ATOM 4016 C C . ALA A 1 521 ? 37.487 -25.454 -18.487 1.00 78.56 521 ALA A C 1
ATOM 4018 O O . ALA A 1 521 ? 36.565 -26.250 -18.677 1.00 78.56 521 ALA A O 1
ATOM 4019 N N . GLY A 1 522 ? 37.866 -24.585 -19.432 1.00 74.19 522 GLY A N 1
ATOM 4020 C CA . GLY A 1 522 ? 37.150 -24.411 -20.699 1.00 74.19 522 GLY A CA 1
ATOM 4021 C C . GLY A 1 522 ? 35.755 -23.788 -20.540 1.00 74.19 522 GLY A C 1
ATOM 4022 O O . GLY A 1 522 ? 34.951 -23.847 -21.470 1.00 74.19 522 GLY A O 1
ATOM 4023 N N . ARG A 1 523 ? 35.454 -23.178 -19.387 1.00 81.12 523 ARG A N 1
ATOM 4024 C CA . ARG A 1 523 ? 34.182 -22.495 -19.096 1.00 81.12 523 ARG A CA 1
ATOM 4025 C C . ARG A 1 523 ? 34.192 -21.068 -19.646 1.00 81.12 523 ARG A C 1
ATOM 4027 O O . ARG A 1 523 ? 35.256 -20.506 -19.914 1.00 81.12 523 ARG A O 1
ATOM 4034 N N . SER A 1 524 ? 33.014 -20.486 -19.855 1.00 78.50 524 SER A N 1
ATOM 4035 C CA . SER A 1 524 ? 32.906 -19.049 -20.120 1.00 78.50 524 SER A CA 1
ATOM 4036 C C . SER A 1 524 ? 33.364 -18.265 -18.889 1.00 78.50 524 SER A C 1
ATOM 4038 O O . SER A 1 524 ? 33.150 -18.705 -17.757 1.00 78.50 524 SER A O 1
ATOM 4040 N N . ALA A 1 525 ? 33.957 -17.089 -19.088 1.00 81.00 525 ALA A N 1
ATOM 4041 C CA . ALA A 1 525 ? 34.242 -16.202 -17.964 1.00 81.00 525 ALA A CA 1
ATOM 4042 C C . ALA A 1 525 ? 32.929 -15.771 -17.271 1.00 81.00 525 ALA A C 1
ATOM 4044 O O . ALA A 1 525 ? 31.923 -15.571 -17.966 1.00 81.00 525 ALA A O 1
ATOM 4045 N N . PRO A 1 526 ? 32.924 -15.597 -15.933 1.00 81.62 526 PRO A N 1
ATOM 4046 C CA . PRO A 1 526 ? 31.761 -15.092 -15.208 1.00 81.62 526 PRO A CA 1
ATOM 4047 C C . PRO A 1 526 ? 31.252 -13.767 -15.788 1.00 81.62 526 PRO A C 1
ATOM 4049 O O . PRO A 1 526 ? 32.046 -12.864 -16.062 1.00 81.62 526 PRO A O 1
ATOM 4052 N N . THR A 1 527 ? 29.933 -13.642 -15.955 1.00 75.25 527 THR A N 1
ATOM 4053 C CA . THR A 1 527 ? 29.291 -12.522 -16.666 1.00 75.25 527 THR A CA 1
ATOM 4054 C C . THR A 1 527 ? 29.653 -11.153 -16.087 1.00 75.25 527 THR A C 1
ATOM 4056 O O . THR A 1 527 ? 29.982 -10.243 -16.845 1.00 75.25 527 THR A O 1
ATOM 4059 N N . ASP A 1 528 ? 29.696 -11.016 -14.760 1.00 67.19 528 ASP A N 1
ATOM 4060 C CA . ASP A 1 528 ? 30.047 -9.750 -14.100 1.00 67.19 528 ASP A CA 1
ATOM 4061 C C . ASP A 1 528 ? 31.511 -9.342 -14.347 1.00 67.19 528 ASP A C 1
ATOM 4063 O O . ASP A 1 528 ? 31.803 -8.166 -14.566 1.00 67.19 528 ASP A O 1
ATOM 4067 N N . LEU A 1 529 ? 32.434 -10.314 -14.366 1.00 78.19 529 LEU A N 1
ATOM 4068 C CA . LEU A 1 529 ? 33.853 -10.075 -14.655 1.00 78.19 529 LEU A CA 1
ATOM 4069 C C . LEU A 1 529 ? 34.078 -9.750 -16.133 1.00 78.19 529 LEU A C 1
ATOM 4071 O O . LEU A 1 529 ? 34.839 -8.841 -16.451 1.00 78.19 529 LEU A O 1
ATOM 4075 N N . MET A 1 530 ? 33.388 -10.455 -17.032 1.00 82.25 530 MET A N 1
ATOM 4076 C CA . MET A 1 530 ? 33.396 -10.149 -18.463 1.00 82.25 530 MET A CA 1
ATOM 4077 C C . MET A 1 530 ? 32.916 -8.717 -18.715 1.00 82.25 530 MET A C 1
ATOM 4079 O O . MET A 1 530 ? 33.586 -7.956 -19.407 1.00 82.25 530 MET A O 1
ATOM 4083 N N . GLN A 1 531 ? 31.788 -8.330 -18.113 1.00 78.06 531 GLN A N 1
ATOM 4084 C CA . GLN A 1 531 ? 31.231 -6.989 -18.269 1.00 78.06 531 GLN A CA 1
ATOM 4085 C C . GLN A 1 531 ? 32.161 -5.910 -17.703 1.00 78.06 531 GLN A C 1
ATOM 4087 O O . GLN A 1 531 ? 32.290 -4.844 -18.301 1.00 78.06 531 GLN A O 1
ATOM 4092 N N . TYR A 1 532 ? 32.816 -6.178 -16.572 1.00 75.69 532 TYR A N 1
ATOM 4093 C CA . TYR A 1 532 ? 33.810 -5.283 -15.982 1.00 75.69 532 TYR A CA 1
ATOM 4094 C C . TYR A 1 532 ? 35.001 -5.041 -16.913 1.00 75.69 532 TYR A C 1
ATOM 4096 O O . TYR A 1 532 ? 35.308 -3.892 -17.228 1.00 75.69 532 TYR A O 1
ATOM 4104 N N . LEU A 1 533 ? 35.636 -6.115 -17.394 1.00 80.44 533 LEU A N 1
ATOM 4105 C CA . LEU A 1 533 ? 36.794 -6.021 -18.286 1.00 80.44 533 LEU A CA 1
ATOM 4106 C C . LEU A 1 533 ? 36.433 -5.321 -19.599 1.00 80.44 533 LEU A C 1
ATOM 4108 O O . LEU A 1 533 ? 37.179 -4.468 -20.072 1.00 80.44 533 LEU A O 1
ATOM 4112 N N . LEU A 1 534 ? 35.254 -5.625 -20.142 1.00 83.06 534 LEU A N 1
ATOM 4113 C CA . LEU A 1 534 ? 34.769 -5.027 -21.378 1.00 83.06 534 LEU A CA 1
ATOM 4114 C C . LEU A 1 534 ? 34.446 -3.533 -21.223 1.00 83.06 534 LEU A C 1
ATOM 4116 O O . LEU A 1 534 ? 34.782 -2.749 -22.106 1.00 83.06 534 LEU A O 1
ATOM 4120 N N . ASN A 1 535 ? 33.855 -3.117 -20.096 1.00 77.94 535 ASN A N 1
ATOM 4121 C CA . ASN A 1 535 ? 33.633 -1.697 -19.796 1.00 77.94 535 ASN A CA 1
ATOM 4122 C C . ASN A 1 535 ? 34.953 -0.928 -19.701 1.00 77.94 535 ASN A C 1
ATOM 4124 O O . ASN A 1 535 ? 35.036 0.184 -20.212 1.00 77.94 535 ASN A O 1
ATOM 4128 N N . ASN A 1 536 ? 35.973 -1.518 -19.074 1.00 76.19 536 ASN A N 1
ATOM 4129 C CA . ASN A 1 536 ? 37.287 -0.893 -18.956 1.00 76.19 536 ASN A CA 1
ATOM 4130 C C . ASN A 1 536 ? 37.983 -0.791 -20.318 1.00 76.19 536 ASN A C 1
ATOM 4132 O O . ASN A 1 536 ? 38.523 0.261 -20.637 1.00 76.19 536 ASN A O 1
ATOM 4136 N N . ALA A 1 537 ? 37.934 -1.846 -21.139 1.00 80.00 537 ALA A N 1
ATOM 4137 C CA . ALA A 1 537 ? 38.532 -1.845 -22.474 1.00 80.00 537 ALA A CA 1
ATOM 4138 C C . ALA A 1 537 ? 37.866 -0.817 -23.405 1.00 80.00 537 ALA A C 1
ATOM 4140 O O . ALA A 1 537 ? 38.548 -0.051 -24.080 1.00 80.00 537 ALA A O 1
ATOM 4141 N N . ILE A 1 538 ? 36.530 -0.749 -23.397 1.00 81.38 538 ILE A N 1
ATOM 4142 C CA . ILE A 1 538 ? 35.781 0.247 -24.175 1.00 81.38 538 ILE A CA 1
ATOM 4143 C C . ILE A 1 538 ? 36.018 1.656 -23.622 1.00 81.38 538 ILE A C 1
ATOM 4145 O O . ILE A 1 538 ? 36.202 2.580 -24.403 1.00 81.38 538 ILE A O 1
ATOM 4149 N N . GLY A 1 539 ? 36.044 1.830 -22.298 1.00 76.69 539 GLY A N 1
ATOM 4150 C CA . GLY A 1 539 ? 36.356 3.111 -21.660 1.00 76.69 539 GLY A CA 1
ATOM 4151 C C . GLY A 1 539 ? 37.732 3.635 -22.068 1.00 76.69 539 GLY A C 1
ATOM 4152 O O . GLY A 1 539 ? 37.824 4.743 -22.581 1.00 76.69 539 GLY A O 1
ATOM 4153 N N . ALA A 1 540 ? 38.763 2.792 -21.962 1.00 75.06 540 ALA A N 1
ATOM 4154 C CA . ALA A 1 540 ? 40.125 3.129 -22.365 1.00 75.06 540 ALA A CA 1
ATOM 4155 C C . ALA A 1 540 ? 40.214 3.532 -23.844 1.00 75.06 540 ALA A C 1
ATOM 4157 O O . ALA A 1 540 ? 40.908 4.486 -24.176 1.00 75.06 540 ALA A O 1
ATOM 4158 N N . TYR A 1 541 ? 39.477 2.853 -24.731 1.00 74.38 541 TYR A N 1
ATOM 4159 C CA . TYR A 1 541 ? 39.379 3.267 -26.130 1.00 74.38 541 TYR A CA 1
ATOM 4160 C C . TYR A 1 541 ? 38.705 4.635 -26.281 1.00 74.38 541 TYR A C 1
ATOM 4162 O O . TYR A 1 541 ? 39.202 5.482 -27.017 1.00 74.38 541 TYR A O 1
ATOM 4170 N N . LEU A 1 542 ? 37.598 4.892 -25.582 1.00 74.50 542 LEU A N 1
ATOM 4171 C CA . LEU A 1 542 ? 36.887 6.172 -25.670 1.00 74.50 542 LEU A CA 1
ATOM 4172 C C . LEU A 1 542 ? 37.712 7.348 -25.149 1.00 74.50 542 LEU A C 1
ATOM 4174 O O . LEU A 1 542 ? 37.614 8.443 -25.705 1.00 74.50 542 LEU A O 1
ATOM 4178 N N . ASP A 1 543 ? 38.561 7.111 -24.152 1.00 73.19 543 ASP A N 1
ATOM 4179 C CA . ASP A 1 543 ? 39.485 8.109 -23.614 1.00 73.19 543 ASP A CA 1
ATOM 4180 C C . ASP A 1 543 ? 40.556 8.533 -24.641 1.00 73.19 543 ASP A C 1
ATOM 4182 O O . ASP A 1 543 ? 41.106 9.630 -24.541 1.00 73.19 543 ASP A O 1
ATOM 4186 N N . THR A 1 544 ? 40.792 7.734 -25.695 1.00 70.69 544 THR A N 1
ATOM 4187 C CA . THR A 1 544 ? 41.659 8.120 -26.829 1.00 70.69 544 THR A CA 1
ATOM 4188 C C . THR A 1 544 ? 41.018 9.137 -27.784 1.00 70.69 544 THR A C 1
ATOM 4190 O O . THR A 1 544 ? 41.664 9.570 -28.735 1.00 70.69 544 THR A O 1
ATOM 4193 N N . ASN A 1 545 ? 39.767 9.553 -27.532 1.00 63.94 545 ASN A N 1
ATOM 4194 C CA . ASN A 1 545 ? 38.945 10.378 -28.425 1.00 63.94 545 ASN A CA 1
ATOM 4195 C C . ASN A 1 545 ? 38.851 9.804 -29.855 1.00 63.94 545 ASN A C 1
ATOM 4197 O O . ASN A 1 545 ? 39.257 10.459 -30.822 1.00 63.94 545 ASN A O 1
ATOM 4201 N N . PRO A 1 546 ? 38.300 8.588 -30.013 1.00 64.75 546 PRO A N 1
ATOM 4202 C CA . PRO A 1 546 ? 38.206 7.931 -31.308 1.00 64.75 546 PRO A CA 1
ATOM 4203 C C . PRO A 1 546 ? 37.292 8.697 -32.269 1.00 64.75 546 PRO A C 1
ATOM 4205 O O . PRO A 1 546 ? 36.414 9.462 -31.852 1.00 64.75 546 PRO A O 1
ATOM 4208 N N . ARG A 1 547 ? 37.478 8.485 -33.582 1.00 62.00 547 ARG A N 1
ATOM 4209 C CA . ARG A 1 547 ? 36.640 9.145 -34.593 1.00 62.00 547 ARG A CA 1
ATOM 4210 C C . ARG A 1 547 ? 35.166 8.835 -34.334 1.00 62.00 547 ARG A C 1
ATOM 4212 O O . ARG A 1 547 ? 34.778 7.711 -34.013 1.00 62.00 547 ARG A O 1
ATOM 4219 N N . LYS A 1 548 ? 34.340 9.868 -34.481 1.00 57.97 548 LYS A N 1
ATOM 4220 C CA . LYS A 1 548 ? 32.895 9.796 -34.268 1.00 57.97 548 LYS A CA 1
ATOM 4221 C C . LYS A 1 548 ? 32.308 8.704 -35.174 1.00 57.97 548 LYS A C 1
ATOM 4223 O O . LYS A 1 548 ? 32.518 8.750 -36.378 1.00 57.97 548 LYS A O 1
ATOM 4228 N N . GLU A 1 549 ? 31.596 7.749 -34.572 1.00 61.06 549 GLU A N 1
ATOM 4229 C CA . GLU A 1 549 ? 30.953 6.590 -35.226 1.00 61.06 549 GLU A CA 1
ATOM 4230 C C . GLU A 1 549 ? 31.868 5.461 -35.727 1.00 61.06 549 GLU A C 1
ATOM 4232 O O . GLU A 1 549 ? 31.354 4.477 -36.263 1.00 61.06 549 GLU A O 1
ATOM 4237 N N . SER A 1 550 ? 33.183 5.519 -35.474 1.00 69.38 550 SER A N 1
ATOM 4238 C CA . SER A 1 550 ? 34.046 4.353 -35.685 1.00 69.38 550 SER A CA 1
ATOM 4239 C C . SER A 1 550 ? 33.537 3.176 -34.851 1.00 69.38 550 SER A C 1
ATOM 4241 O O . SER A 1 550 ? 33.391 3.313 -33.630 1.00 69.38 550 SER A O 1
ATOM 4243 N N . PRO A 1 551 ? 33.218 2.030 -35.480 1.00 77.38 551 PRO A N 1
ATOM 4244 C CA . PRO A 1 551 ? 32.737 0.898 -34.722 1.00 77.38 551 PRO A CA 1
ATOM 4245 C C . PRO A 1 551 ? 33.843 0.312 -33.839 1.00 77.38 551 PRO A C 1
ATOM 4247 O O . PRO A 1 551 ? 35.029 0.480 -34.101 1.00 77.38 551 PRO A O 1
ATOM 4250 N N . ILE A 1 552 ? 33.450 -0.406 -32.793 1.00 86.62 552 ILE A N 1
ATOM 4251 C CA . ILE A 1 552 ? 34.341 -1.310 -32.067 1.00 86.62 552 ILE A CA 1
ATOM 4252 C C . ILE A 1 552 ? 33.964 -2.730 -32.461 1.00 86.62 552 ILE A C 1
ATOM 4254 O O . ILE A 1 552 ? 32.803 -3.137 -32.347 1.00 86.62 552 ILE A O 1
ATOM 4258 N N . LEU A 1 553 ? 34.955 -3.483 -32.918 1.00 87.94 553 LEU A N 1
ATOM 4259 C CA . LEU A 1 553 ? 34.824 -4.876 -33.302 1.00 87.94 553 LEU A CA 1
ATOM 4260 C C . LEU A 1 553 ? 35.118 -5.774 -32.095 1.00 87.94 553 LEU A C 1
ATOM 4262 O O . LEU A 1 553 ? 36.268 -5.919 -31.678 1.00 87.94 553 LEU A O 1
ATOM 4266 N N . LEU A 1 554 ? 34.076 -6.390 -31.538 1.00 92.38 554 LEU A N 1
ATOM 4267 C CA . LEU A 1 554 ? 34.189 -7.371 -30.459 1.00 92.38 554 LEU A CA 1
ATOM 4268 C C . LEU A 1 554 ? 34.293 -8.773 -31.055 1.00 92.38 554 LEU A C 1
ATOM 4270 O O . LEU A 1 554 ? 33.337 -9.270 -31.653 1.00 92.38 554 LEU A O 1
ATOM 4274 N N . SER A 1 555 ? 35.443 -9.423 -30.882 1.00 90.94 555 SER A N 1
ATOM 4275 C CA . SER A 1 555 ? 35.670 -10.780 -31.400 1.00 90.94 555 SER A CA 1
ATOM 4276 C C . SER A 1 555 ? 35.423 -11.857 -30.343 1.00 90.94 555 SER A C 1
ATOM 4278 O O . SER A 1 555 ? 35.782 -11.705 -29.174 1.00 90.94 555 SER A O 1
ATOM 4280 N N . SER A 1 556 ? 34.779 -12.947 -30.773 1.00 89.88 556 SER A N 1
ATOM 4281 C CA . SER A 1 556 ? 34.385 -14.095 -29.946 1.00 89.88 556 SER A CA 1
ATOM 4282 C C . SER A 1 556 ? 33.445 -13.734 -28.780 1.00 89.88 556 SER A C 1
ATOM 4284 O O . SER A 1 556 ? 33.616 -14.217 -27.654 1.00 89.88 556 SER A O 1
ATOM 4286 N N . PHE A 1 557 ? 32.442 -12.887 -29.056 1.00 91.88 557 PHE A N 1
ATOM 4287 C CA . PHE A 1 557 ? 31.491 -12.345 -28.077 1.00 91.88 557 PHE A CA 1
ATOM 4288 C C . PHE A 1 557 ? 30.093 -12.097 -28.672 1.00 91.88 557 PHE A C 1
ATOM 4290 O O . PHE A 1 557 ? 30.008 -11.669 -29.823 1.00 91.88 557 PHE A O 1
ATOM 4297 N N . PRO A 1 558 ? 29.002 -12.238 -27.890 1.00 92.81 558 PRO A N 1
ATOM 4298 C CA . PRO A 1 558 ? 28.899 -12.839 -26.552 1.00 92.81 558 PRO A CA 1
ATOM 4299 C C . PRO A 1 558 ? 29.060 -14.363 -26.566 1.00 92.81 558 PRO A C 1
ATOM 4301 O O . PRO A 1 558 ? 28.695 -15.007 -27.540 1.00 92.81 558 PRO A O 1
ATOM 4304 N N . GLN A 1 559 ? 29.573 -14.963 -25.487 1.00 88.88 559 GLN A N 1
ATOM 4305 C CA . GLN A 1 559 ? 29.793 -16.421 -25.432 1.00 88.88 559 GLN A CA 1
ATOM 4306 C C . GLN A 1 559 ? 28.575 -17.208 -24.934 1.00 88.88 559 GLN A C 1
ATOM 4308 O O . GLN A 1 559 ? 28.464 -18.397 -25.223 1.00 88.88 559 GLN A O 1
ATOM 4313 N N . ASN A 1 560 ? 27.675 -16.553 -24.197 1.00 87.88 560 ASN A N 1
ATOM 4314 C CA . ASN A 1 560 ? 26.425 -17.119 -23.694 1.00 87.88 560 ASN A CA 1
ATOM 4315 C C . ASN A 1 560 ? 25.333 -16.035 -23.596 1.00 87.88 560 ASN A C 1
ATOM 4317 O O . ASN A 1 560 ? 25.595 -14.841 -23.776 1.00 87.88 560 ASN A O 1
ATOM 4321 N N . LEU A 1 561 ? 24.090 -16.453 -23.335 1.00 82.75 561 LEU A N 1
ATOM 4322 C CA . LEU A 1 561 ? 22.934 -15.553 -23.351 1.00 82.75 561 LEU A CA 1
ATOM 4323 C C . LEU A 1 561 ? 22.974 -14.509 -22.225 1.00 82.75 561 LEU A C 1
ATOM 4325 O O . LEU A 1 561 ? 22.592 -13.364 -22.453 1.00 82.75 561 LEU A O 1
ATOM 4329 N N . ASP A 1 562 ? 23.484 -14.862 -21.046 1.00 77.81 562 ASP A N 1
ATOM 4330 C CA . ASP A 1 562 ? 23.603 -13.922 -19.927 1.00 77.81 562 ASP A CA 1
ATOM 4331 C C . ASP A 1 562 ? 24.586 -12.792 -20.244 1.00 77.81 562 ASP A C 1
ATOM 4333 O O . ASP A 1 562 ? 24.307 -11.630 -19.945 1.00 77.81 562 ASP A O 1
ATOM 4337 N N . GLN A 1 563 ? 25.699 -13.105 -20.915 1.00 86.69 563 GLN A N 1
ATOM 4338 C CA . GLN A 1 563 ? 26.624 -12.101 -21.439 1.00 86.69 563 GLN A CA 1
ATOM 4339 C C . GLN A 1 563 ? 25.953 -11.215 -22.492 1.00 86.69 563 GLN A C 1
ATOM 4341 O O . GLN A 1 563 ? 26.105 -10.000 -22.422 1.00 86.69 563 GLN A O 1
ATOM 4346 N N . ALA A 1 564 ? 25.180 -11.787 -23.423 1.00 82.62 564 ALA A N 1
ATOM 4347 C CA . ALA A 1 564 ? 24.464 -11.019 -24.446 1.00 82.62 564 ALA A CA 1
ATOM 4348 C C . ALA A 1 564 ? 23.456 -10.033 -23.828 1.00 82.62 564 ALA A C 1
ATOM 4350 O O . ALA A 1 564 ? 23.462 -8.847 -24.149 1.00 82.62 564 ALA A O 1
ATOM 4351 N N . LEU A 1 565 ? 22.637 -10.502 -22.881 1.00 75.50 565 LEU A N 1
ATOM 4352 C CA . LEU A 1 565 ? 21.627 -9.682 -22.207 1.00 75.50 565 LEU A CA 1
ATOM 4353 C C . LEU A 1 565 ? 22.255 -8.609 -21.306 1.00 75.50 565 LEU A C 1
ATOM 4355 O O . LEU A 1 565 ? 21.780 -7.472 -21.269 1.00 75.50 565 LEU A O 1
ATOM 4359 N N . THR A 1 566 ? 23.332 -8.953 -20.593 1.00 74.44 566 THR A N 1
ATOM 4360 C CA . THR A 1 566 ? 24.065 -8.011 -19.732 1.00 74.44 566 THR A CA 1
ATOM 4361 C C . THR A 1 566 ? 24.763 -6.941 -20.568 1.00 74.44 566 THR A C 1
ATOM 4363 O O . THR A 1 566 ? 24.669 -5.758 -20.240 1.00 74.44 566 THR A O 1
ATOM 4366 N N . PHE A 1 567 ? 25.369 -7.330 -21.693 1.00 78.75 567 PHE A N 1
ATOM 4367 C CA . PHE A 1 567 ? 25.984 -6.413 -22.647 1.00 78.75 567 PHE A CA 1
ATOM 4368 C C . PHE A 1 567 ? 24.975 -5.412 -23.213 1.00 78.75 567 PHE A C 1
ATOM 4370 O O . PHE A 1 567 ? 25.199 -4.203 -23.128 1.00 78.75 567 PHE A O 1
ATOM 4377 N N . SER A 1 568 ? 23.823 -5.895 -23.687 1.00 74.31 568 SER A N 1
ATOM 4378 C CA . SER A 1 568 ? 22.740 -5.042 -24.182 1.00 74.31 568 SER A CA 1
ATOM 4379 C C . SER A 1 568 ? 22.207 -4.077 -23.118 1.00 74.31 568 SER A C 1
ATOM 4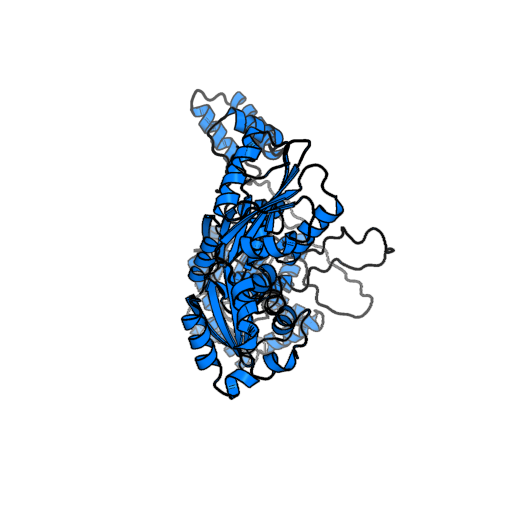381 O O . SER A 1 568 ? 21.847 -2.943 -23.431 1.00 74.31 568 SER A O 1
ATOM 4383 N N . ALA A 1 569 ? 22.179 -4.496 -21.849 1.00 62.69 569 ALA A N 1
ATOM 4384 C CA . ALA A 1 569 ? 21.724 -3.666 -20.737 1.00 62.69 569 ALA A CA 1
ATOM 4385 C C . ALA A 1 569 ? 22.764 -2.632 -20.260 1.00 62.69 569 ALA A C 1
ATOM 4387 O O . ALA A 1 569 ? 22.377 -1.590 -19.720 1.00 62.69 569 ALA A O 1
ATOM 4388 N N . CYS A 1 570 ? 24.062 -2.920 -20.409 1.00 62.34 570 CYS A N 1
ATOM 4389 C CA . CYS A 1 570 ? 25.150 -2.068 -19.924 1.00 62.34 570 CYS A CA 1
ATOM 4390 C C . CYS A 1 570 ? 25.716 -1.137 -21.000 1.00 62.34 570 CYS A C 1
ATOM 4392 O O . CYS A 1 570 ? 25.866 0.052 -20.730 1.00 62.34 570 CYS A O 1
ATOM 4394 N N . ILE A 1 571 ? 26.027 -1.667 -22.184 1.00 69.38 571 ILE A N 1
ATOM 4395 C CA . ILE A 1 571 ? 26.705 -0.949 -23.274 1.00 69.38 571 ILE A CA 1
ATOM 4396 C C . ILE A 1 571 ? 25.706 -0.593 -24.379 1.00 69.38 571 ILE A C 1
ATOM 4398 O O . ILE A 1 571 ? 25.713 0.535 -24.867 1.00 69.38 571 ILE A O 1
ATOM 4402 N N . GLY A 1 572 ? 24.800 -1.515 -24.709 1.00 70.56 572 GLY A N 1
ATOM 4403 C CA . GLY A 1 572 ? 23.815 -1.367 -25.777 1.00 70.56 572 GLY A CA 1
ATOM 4404 C C . GLY A 1 572 ? 23.825 -2.570 -26.715 1.00 70.56 572 GLY A C 1
ATOM 4405 O O . GLY A 1 572 ? 24.715 -3.414 -26.664 1.00 70.56 572 GLY A O 1
ATOM 4406 N N . GLU A 1 573 ? 22.806 -2.680 -27.559 1.00 78.50 573 GLU A N 1
ATOM 4407 C CA . GLU A 1 573 ? 22.728 -3.751 -28.554 1.00 78.50 573 GLU A CA 1
ATOM 4408 C C . GLU A 1 573 ? 23.838 -3.607 -29.611 1.00 78.50 573 GLU A C 1
ATOM 4410 O O . GLU A 1 573 ? 24.086 -2.482 -30.058 1.00 78.50 573 GLU A O 1
ATOM 4415 N N . PRO A 1 574 ? 24.466 -4.708 -30.072 1.00 82.62 574 PRO A N 1
ATOM 4416 C CA . PRO A 1 574 ? 25.362 -4.629 -31.215 1.00 82.62 574 PRO A CA 1
ATOM 4417 C C . PRO A 1 574 ? 24.591 -4.105 -32.430 1.00 82.62 574 PRO A C 1
ATOM 4419 O O . PRO A 1 574 ? 23.457 -4.518 -32.696 1.00 82.62 574 PRO A O 1
ATOM 4422 N N . ALA A 1 575 ? 25.210 -3.177 -33.156 1.00 78.06 575 ALA A N 1
ATOM 4423 C CA . ALA A 1 575 ? 24.662 -2.630 -34.389 1.00 78.06 575 ALA A CA 1
ATOM 4424 C C . ALA A 1 575 ? 24.569 -3.723 -35.459 1.00 78.06 575 ALA A C 1
ATOM 4426 O O . ALA A 1 575 ? 23.571 -3.810 -36.168 1.00 78.06 575 ALA A O 1
ATOM 4427 N N . VAL A 1 576 ? 25.584 -4.590 -35.516 1.00 80.81 576 VAL A N 1
ATOM 4428 C CA . VAL A 1 576 ? 25.614 -5.782 -36.366 1.00 80.81 576 VAL A CA 1
ATOM 4429 C C . VAL A 1 576 ? 26.176 -6.954 -35.570 1.00 80.81 576 VAL A C 1
ATOM 4431 O O . VAL A 1 576 ? 27.166 -6.809 -34.848 1.00 80.81 576 VAL A O 1
ATOM 4434 N N . PHE A 1 577 ? 25.543 -8.118 -35.709 1.00 86.50 577 PHE A N 1
ATOM 4435 C CA . PHE A 1 577 ? 26.022 -9.377 -35.154 1.00 86.50 577 PHE A CA 1
ATOM 4436 C C . PHE A 1 577 ? 26.474 -10.312 -36.282 1.00 86.50 577 PHE A C 1
ATOM 4438 O O . PHE A 1 577 ? 25.668 -10.726 -37.115 1.00 86.50 577 PHE A O 1
ATOM 4445 N N . LEU A 1 578 ? 27.761 -10.646 -36.331 1.00 85.81 578 LEU A N 1
ATOM 4446 C CA . LEU A 1 578 ? 28.332 -11.540 -37.338 1.00 85.81 578 LEU A CA 1
ATOM 4447 C C . LEU A 1 578 ? 28.400 -12.967 -36.790 1.00 85.81 578 LEU A C 1
ATOM 4449 O O . LEU A 1 578 ? 29.028 -13.212 -35.761 1.00 85.81 578 LEU A O 1
ATOM 4453 N N . SER A 1 579 ? 27.762 -13.901 -37.493 1.00 87.56 579 SER A N 1
ATOM 4454 C CA . SER A 1 579 ? 27.705 -15.321 -37.134 1.00 87.56 579 SER A CA 1
ATOM 4455 C C . SER A 1 579 ? 28.466 -16.147 -38.167 1.00 87.56 579 SER A C 1
ATOM 4457 O O . SER A 1 579 ? 28.079 -16.156 -39.335 1.00 87.56 579 SER A O 1
ATOM 4459 N N . PHE A 1 580 ? 29.527 -16.845 -37.760 1.00 83.62 580 PHE A N 1
ATOM 4460 C CA . PHE A 1 580 ? 30.210 -17.821 -38.618 1.00 83.62 580 PHE A CA 1
ATOM 4461 C C . PHE A 1 580 ? 29.496 -19.173 -38.525 1.00 83.62 580 PHE A C 1
ATOM 4463 O O . PHE A 1 580 ? 29.464 -19.794 -37.461 1.00 83.62 580 PHE A O 1
ATOM 4470 N N . GLU A 1 581 ? 28.929 -19.630 -39.642 1.00 79.56 581 GLU A N 1
ATOM 4471 C CA . GLU A 1 581 ? 28.143 -20.864 -39.744 1.00 79.56 581 GLU A CA 1
ATOM 4472 C C . GLU A 1 581 ? 28.681 -21.750 -40.870 1.00 79.56 581 GLU A C 1
ATOM 4474 O O . GLU A 1 581 ? 29.163 -21.266 -41.883 1.00 79.56 581 GLU A O 1
ATOM 4479 N N . GLY A 1 582 ? 28.599 -23.064 -40.701 1.00 76.12 582 GLY A N 1
ATOM 4480 C CA . GLY A 1 582 ? 29.172 -24.049 -41.618 1.00 76.12 582 GLY A CA 1
ATOM 4481 C C . GLY A 1 582 ? 29.020 -25.457 -41.051 1.00 76.12 582 GLY A C 1
ATOM 4482 O O . GLY A 1 582 ? 28.424 -25.630 -39.982 1.00 76.12 582 GLY A O 1
ATOM 4483 N N . GLU A 1 583 ? 29.555 -26.452 -41.749 1.00 78.44 583 GLU A N 1
ATOM 4484 C CA . GLU A 1 583 ? 29.449 -27.848 -41.326 1.00 78.44 583 GLU A CA 1
ATOM 4485 C C . GLU A 1 583 ? 30.257 -28.108 -40.045 1.00 78.44 583 GLU A C 1
ATOM 4487 O O . GLU A 1 583 ? 31.416 -27.706 -39.910 1.00 78.44 583 GLU A O 1
ATOM 4492 N N . ALA A 1 584 ? 29.636 -28.786 -39.074 1.00 76.31 584 ALA A N 1
ATOM 4493 C CA . ALA A 1 584 ? 30.217 -28.978 -37.744 1.00 76.31 584 ALA A CA 1
ATOM 4494 C C . ALA A 1 584 ? 31.556 -29.735 -37.800 1.00 76.31 584 ALA A C 1
ATOM 4496 O O . ALA A 1 584 ? 32.526 -29.315 -37.168 1.00 76.31 584 ALA A O 1
ATOM 4497 N N . GLU A 1 585 ? 31.633 -30.793 -38.611 1.00 79.44 585 GLU A N 1
ATOM 4498 C CA . GLU A 1 585 ? 32.830 -31.634 -38.766 1.00 79.44 585 GLU A CA 1
ATOM 4499 C C . GLU A 1 585 ? 34.048 -30.833 -39.254 1.00 79.44 585 GLU A C 1
ATOM 4501 O O . GLU A 1 585 ? 35.180 -31.060 -38.817 1.00 79.44 585 GLU A O 1
ATOM 4506 N N . GLU A 1 586 ? 33.822 -29.831 -40.104 1.00 77.88 586 GLU A N 1
ATOM 4507 C CA . GLU A 1 586 ? 34.884 -28.989 -40.646 1.00 77.88 586 GLU A CA 1
ATOM 4508 C C . GLU A 1 586 ? 35.464 -28.040 -39.591 1.00 77.88 586 GLU A C 1
ATOM 4510 O O . GLU A 1 586 ? 36.665 -27.738 -39.611 1.00 77.88 586 GLU A O 1
ATOM 4515 N N . PHE A 1 587 ? 34.635 -27.502 -38.686 1.00 80.25 587 PHE A N 1
ATOM 4516 C CA . PHE A 1 587 ? 35.100 -26.658 -37.575 1.00 80.25 587 PHE A CA 1
ATOM 4517 C C . PHE A 1 587 ? 35.843 -27.485 -36.539 1.00 80.25 587 PHE A C 1
ATOM 4519 O O . PHE A 1 587 ? 36.922 -27.084 -36.106 1.00 80.25 587 PHE A O 1
ATOM 4526 N N . GLU A 1 588 ? 35.339 -28.676 -36.220 1.00 83.81 588 GLU A N 1
ATOM 4527 C CA . GLU A 1 588 ? 36.009 -29.582 -35.292 1.00 83.81 588 GLU A CA 1
ATOM 4528 C C . GLU A 1 588 ? 37.392 -30.010 -35.797 1.00 83.81 588 GLU A C 1
ATOM 4530 O O . GLU A 1 588 ? 38.361 -29.974 -35.034 1.00 83.81 588 GLU A O 1
ATOM 4535 N N . SER A 1 589 ? 37.517 -30.369 -37.080 1.00 82.75 589 SER A N 1
ATOM 4536 C CA . SER A 1 589 ? 38.806 -30.749 -37.669 1.00 82.75 589 SER A CA 1
ATOM 4537 C C . SER A 1 589 ? 39.812 -29.593 -37.632 1.00 82.75 589 SER A C 1
ATOM 4539 O O . SER A 1 589 ? 40.965 -29.786 -37.239 1.00 82.75 589 SER A O 1
ATOM 4541 N N . ALA A 1 590 ? 39.380 -28.378 -37.989 1.00 82.62 590 ALA A N 1
ATOM 4542 C CA . ALA A 1 590 ? 40.234 -27.190 -37.960 1.00 82.62 590 ALA A CA 1
ATOM 4543 C C . ALA A 1 590 ? 40.649 -26.800 -36.531 1.00 82.62 590 ALA A C 1
ATOM 4545 O O . ALA A 1 590 ? 41.829 -26.551 -36.287 1.00 82.62 590 ALA A O 1
ATOM 4546 N N . ALA A 1 591 ? 39.718 -26.830 -35.573 1.00 83.62 591 ALA A N 1
ATOM 4547 C CA . ALA A 1 591 ? 39.996 -26.553 -34.165 1.00 83.62 591 ALA A CA 1
ATOM 4548 C C . ALA A 1 591 ? 41.034 -27.528 -33.584 1.00 83.62 591 ALA A C 1
ATOM 4550 O O . ALA A 1 591 ? 41.940 -27.119 -32.856 1.00 83.62 591 ALA A O 1
ATOM 4551 N N . ARG A 1 592 ? 40.952 -28.820 -33.938 1.00 84.56 592 ARG A N 1
ATOM 4552 C CA . ARG A 1 592 ? 41.927 -29.837 -33.507 1.00 84.56 592 ARG A CA 1
ATOM 4553 C C . ARG A 1 592 ? 43.308 -29.625 -34.129 1.00 84.56 592 ARG A C 1
ATOM 4555 O O . ARG A 1 592 ? 44.311 -29.817 -33.442 1.00 84.56 592 ARG A O 1
ATOM 4562 N N . GLU A 1 593 ? 43.392 -29.230 -35.400 1.00 84.38 593 GLU A N 1
ATOM 4563 C CA . GLU A 1 593 ? 44.675 -28.883 -36.027 1.00 84.38 593 GLU A CA 1
ATOM 4564 C C . GLU A 1 593 ? 45.323 -27.641 -35.399 1.00 84.38 593 GLU A C 1
ATOM 4566 O O . GLU A 1 593 ? 46.524 -27.645 -35.116 1.00 84.38 593 GLU A O 1
ATOM 4571 N N . GLU A 1 594 ? 44.543 -26.585 -35.158 1.00 81.12 594 GLU A N 1
ATOM 4572 C CA . GLU A 1 594 ? 45.012 -25.352 -34.515 1.00 81.12 594 GLU A CA 1
ATOM 4573 C C . GLU A 1 594 ? 45.488 -25.621 -33.082 1.00 81.12 594 GLU A C 1
ATOM 4575 O O . GLU A 1 594 ? 46.576 -25.191 -32.692 1.00 81.12 594 GLU A O 1
ATOM 4580 N N . ALA A 1 595 ? 44.740 -26.425 -32.325 1.00 81.81 595 ALA A N 1
ATOM 4581 C CA . ALA A 1 595 ? 45.112 -26.828 -30.975 1.00 81.81 595 ALA A CA 1
ATOM 4582 C C . ALA A 1 595 ? 46.409 -27.645 -30.926 1.00 81.81 595 ALA A C 1
ATOM 4584 O O . ALA A 1 595 ? 47.235 -27.412 -30.040 1.00 81.81 595 ALA A O 1
ATOM 4585 N N . LYS A 1 596 ? 46.629 -28.552 -31.891 1.00 82.88 596 LYS A N 1
ATOM 4586 C CA . LYS A 1 596 ? 47.891 -29.301 -32.021 1.00 82.88 596 LYS A CA 1
ATOM 4587 C C . LYS A 1 596 ? 49.078 -28.369 -32.258 1.00 82.88 596 LYS A C 1
ATOM 4589 O O . LYS A 1 596 ? 50.119 -28.554 -31.635 1.00 82.88 596 LYS A O 1
ATOM 4594 N N . LYS A 1 597 ? 48.919 -27.347 -33.108 1.00 80.81 597 LYS A N 1
ATOM 4595 C CA . LYS A 1 597 ? 49.960 -26.334 -33.367 1.00 80.81 597 LYS A CA 1
ATOM 4596 C C . LYS A 1 597 ? 50.231 -25.449 -32.144 1.00 80.81 597 LYS A C 1
ATOM 4598 O O . LYS A 1 597 ? 51.376 -25.078 -31.912 1.00 80.81 597 LYS A O 1
ATOM 4603 N N . ALA A 1 598 ? 49.200 -25.141 -31.357 1.00 74.00 598 ALA A N 1
ATOM 4604 C CA . ALA A 1 598 ? 49.285 -24.294 -30.165 1.00 74.00 598 ALA A CA 1
ATOM 4605 C C . ALA A 1 598 ? 49.603 -25.052 -28.858 1.00 74.00 598 ALA A C 1
ATOM 4607 O O . ALA A 1 598 ? 49.655 -24.434 -27.796 1.00 74.00 598 ALA A O 1
ATOM 4608 N N . GLY A 1 599 ? 49.769 -26.381 -28.896 1.00 77.56 599 GLY A N 1
ATOM 4609 C CA . GLY A 1 599 ? 50.019 -27.203 -27.704 1.00 77.56 599 GLY A CA 1
ATOM 4610 C C . GLY A 1 599 ? 48.849 -27.256 -26.709 1.00 77.56 599 GLY A C 1
ATOM 4611 O O . GLY A 1 599 ? 49.059 -27.475 -25.518 1.00 77.56 599 GLY A O 1
ATOM 4612 N N . THR A 1 600 ? 47.614 -27.030 -27.165 1.00 78.44 600 THR A N 1
ATOM 4613 C CA . THR A 1 600 ? 46.420 -27.031 -26.304 1.00 78.44 600 THR A CA 1
ATOM 4614 C C . THR A 1 600 ? 45.911 -28.465 -26.075 1.00 78.44 600 THR A C 1
ATOM 4616 O O . THR A 1 600 ? 45.795 -29.216 -27.044 1.00 78.44 600 THR A O 1
ATOM 4619 N N . PRO A 1 601 ? 45.559 -28.870 -24.833 1.00 81.75 601 PRO A N 1
ATOM 4620 C CA . PRO A 1 601 ? 45.038 -30.212 -24.562 1.00 81.75 601 PRO A CA 1
ATOM 4621 C C . PRO A 1 601 ? 43.746 -30.522 -25.331 1.00 81.75 601 PRO A C 1
ATOM 4623 O O . PRO A 1 601 ? 42.804 -29.729 -25.307 1.00 81.75 601 PRO A O 1
ATOM 4626 N N . GLU A 1 602 ? 43.660 -31.711 -25.936 1.00 77.31 602 GLU A N 1
ATOM 4627 C CA . GLU A 1 602 ? 42.520 -32.131 -26.772 1.00 77.31 602 GLU A CA 1
ATOM 4628 C C . GLU A 1 602 ? 41.182 -32.088 -26.012 1.00 77.31 602 GLU A C 1
ATOM 4630 O O . GLU A 1 602 ? 40.194 -31.550 -26.511 1.00 77.31 602 GLU A O 1
ATOM 4635 N N . GLY A 1 603 ? 41.169 -32.511 -24.742 1.00 79.19 603 GLY A N 1
ATOM 4636 C CA . GLY A 1 603 ? 39.976 -32.438 -23.890 1.00 79.19 603 GLY A CA 1
ATOM 4637 C C . GLY A 1 603 ? 39.515 -31.010 -23.556 1.00 79.19 603 GLY A C 1
ATOM 4638 O O . GLY A 1 603 ? 38.385 -30.811 -23.113 1.00 79.19 603 GLY A O 1
ATOM 4639 N N . THR A 1 604 ? 40.359 -29.990 -23.735 1.00 79.12 604 THR A N 1
ATOM 4640 C CA . THR A 1 604 ? 39.955 -28.579 -23.599 1.00 79.12 604 THR A CA 1
ATOM 4641 C C . THR A 1 604 ? 39.241 -28.090 -24.857 1.00 79.12 604 THR A C 1
ATOM 4643 O O . THR A 1 604 ? 38.239 -27.387 -24.742 1.00 79.12 604 THR A O 1
ATOM 4646 N N . VAL A 1 605 ? 39.706 -28.507 -26.036 1.00 82.06 605 VAL A N 1
ATOM 4647 C CA . VAL A 1 605 ? 39.082 -28.194 -27.334 1.00 82.06 605 VAL A CA 1
ATOM 4648 C C . VAL A 1 605 ? 37.687 -28.809 -27.413 1.00 82.06 605 VAL A C 1
ATOM 4650 O O . VAL A 1 605 ? 36.721 -28.127 -27.741 1.00 82.06 605 VAL A O 1
ATOM 4653 N N . GLU A 1 606 ? 37.545 -30.074 -27.009 1.00 82.75 606 GLU A N 1
ATOM 4654 C CA . GLU A 1 606 ? 36.248 -30.758 -27.012 1.00 82.75 606 GLU A CA 1
ATOM 4655 C C . GLU A 1 606 ? 35.221 -30.058 -26.103 1.00 82.75 606 GLU A C 1
ATOM 4657 O O . GLU A 1 606 ? 34.067 -29.855 -26.484 1.00 82.75 606 GLU A O 1
ATOM 4662 N N . ARG A 1 607 ? 35.651 -29.614 -24.912 1.00 82.94 607 ARG A N 1
ATOM 4663 C CA . ARG A 1 607 ? 34.802 -28.846 -23.987 1.00 82.94 607 ARG A CA 1
ATOM 4664 C C . ARG A 1 607 ? 34.371 -27.502 -24.574 1.00 82.94 607 ARG A C 1
ATOM 4666 O O . ARG A 1 607 ? 33.221 -27.115 -24.390 1.00 82.94 607 ARG A O 1
ATOM 4673 N N . ARG A 1 608 ? 35.251 -26.801 -25.294 1.00 84.44 608 ARG A N 1
ATOM 4674 C CA . ARG A 1 608 ? 34.935 -25.510 -25.931 1.00 84.44 608 ARG A CA 1
ATOM 4675 C C . ARG A 1 608 ? 33.967 -25.657 -27.102 1.00 84.44 608 ARG A C 1
ATOM 4677 O O . ARG A 1 608 ? 33.020 -24.878 -27.188 1.00 84.44 608 ARG A O 1
ATOM 4684 N N . LEU A 1 609 ? 34.154 -26.671 -27.947 1.00 85.06 609 LEU A N 1
ATOM 4685 C CA . LEU A 1 609 ? 33.233 -27.001 -29.041 1.00 85.06 609 LEU A CA 1
ATOM 4686 C C . LEU A 1 609 ? 31.840 -27.359 -28.504 1.00 85.06 609 LEU A C 1
ATOM 4688 O O . LEU A 1 609 ? 30.830 -26.834 -28.976 1.00 85.06 609 LEU A O 1
ATOM 4692 N N . ARG A 1 610 ? 31.787 -28.184 -27.450 1.00 85.19 610 ARG A N 1
ATOM 4693 C CA . ARG A 1 610 ? 30.540 -28.526 -26.755 1.00 85.19 610 ARG A CA 1
ATOM 4694 C C . ARG A 1 610 ? 29.859 -27.290 -26.170 1.00 85.19 610 ARG A C 1
ATOM 4696 O O . ARG A 1 610 ? 28.680 -27.069 -26.428 1.00 85.19 610 ARG A O 1
ATOM 4703 N N . ARG A 1 611 ? 30.618 -26.441 -25.472 1.00 87.31 611 ARG A N 1
ATOM 4704 C CA . ARG A 1 611 ? 30.122 -25.176 -24.915 1.00 87.31 611 ARG A CA 1
ATOM 4705 C C . ARG A 1 611 ? 29.564 -24.260 -25.997 1.00 87.31 611 ARG A C 1
ATOM 4707 O O . ARG A 1 611 ? 28.514 -23.667 -25.803 1.00 87.31 611 ARG A O 1
ATOM 4714 N N . PHE A 1 612 ? 30.222 -24.142 -27.149 1.00 87.75 612 PHE A N 1
ATOM 4715 C CA . PHE A 1 612 ? 29.695 -23.334 -28.250 1.00 87.75 612 PHE A CA 1
ATOM 4716 C C . PHE A 1 612 ? 28.321 -23.835 -28.716 1.00 87.75 612 PHE A C 1
ATOM 4718 O O . PHE A 1 612 ? 27.409 -23.038 -28.931 1.00 87.75 612 PHE A O 1
ATOM 4725 N N . LYS A 1 613 ? 28.142 -25.156 -28.813 1.00 86.38 613 LYS A N 1
ATOM 4726 C CA . LYS A 1 613 ? 26.855 -25.760 -29.171 1.00 86.38 613 LYS A CA 1
ATOM 4727 C C . LYS A 1 613 ? 25.774 -25.509 -28.114 1.00 86.38 613 LYS A C 1
ATOM 4729 O O . LYS A 1 613 ? 24.633 -25.241 -28.477 1.00 86.38 613 LYS A O 1
ATOM 4734 N N . GLU A 1 614 ? 26.126 -25.599 -26.834 1.00 86.62 614 GLU A N 1
ATOM 4735 C CA . GLU A 1 614 ? 25.189 -25.464 -25.709 1.00 86.62 614 GLU A CA 1
ATOM 4736 C C . GLU A 1 614 ? 24.851 -24.004 -25.372 1.00 86.62 614 GLU A C 1
ATOM 4738 O O . GLU A 1 614 ? 23.699 -23.698 -25.081 1.00 86.62 614 GLU A O 1
ATOM 4743 N N . GLU A 1 615 ? 25.826 -23.097 -25.443 1.00 86.56 615 GLU A N 1
ATOM 4744 C CA . GLU A 1 615 ? 25.716 -21.715 -24.956 1.00 86.56 615 GLU A CA 1
ATOM 4745 C C . GLU A 1 615 ? 25.843 -20.662 -26.068 1.00 86.56 615 GLU A C 1
ATOM 4747 O O . GLU A 1 615 ? 25.131 -19.657 -26.040 1.00 86.56 615 GLU A O 1
ATOM 4752 N N . GLY A 1 616 ? 26.681 -20.904 -27.082 1.00 86.88 616 GLY A N 1
ATOM 4753 C CA . GLY A 1 616 ? 26.906 -19.980 -28.203 1.00 86.88 616 GLY A CA 1
ATOM 4754 C C . GLY A 1 616 ? 25.790 -20.002 -29.255 1.00 86.88 616 GLY A C 1
ATOM 4755 O O . GLY A 1 616 ? 25.328 -18.952 -29.701 1.00 86.88 616 GLY A O 1
ATOM 4756 N N . MET A 1 617 ? 25.279 -21.183 -29.614 1.00 88.56 617 MET A N 1
ATOM 4757 C CA . MET A 1 617 ? 24.157 -21.317 -30.560 1.00 88.56 617 MET A CA 1
ATOM 4758 C C . MET A 1 617 ? 22.877 -20.602 -30.080 1.00 88.56 617 MET A C 1
ATOM 4760 O O . MET A 1 617 ? 22.239 -19.925 -30.893 1.00 88.56 617 MET A O 1
ATOM 4764 N N . PRO A 1 618 ? 22.498 -20.652 -28.784 1.00 90.62 618 PRO A N 1
ATOM 4765 C CA . PRO A 1 618 ? 21.429 -19.809 -28.247 1.00 90.62 618 PRO A CA 1
ATOM 4766 C C . PRO A 1 618 ? 21.637 -18.300 -28.432 1.00 90.62 618 PRO A C 1
ATOM 4768 O O . PRO A 1 618 ? 20.652 -17.593 -28.640 1.00 90.62 618 PRO A O 1
ATOM 4771 N N . VAL A 1 619 ? 22.877 -17.796 -28.393 1.00 89.38 619 VAL A N 1
ATOM 4772 C CA . VAL A 1 619 ? 23.183 -16.373 -28.647 1.00 89.38 619 VAL A CA 1
ATOM 4773 C C . VAL A 1 619 ? 22.894 -16.019 -30.105 1.00 89.38 619 VAL A C 1
ATOM 4775 O O . VAL A 1 619 ? 22.206 -15.035 -30.378 1.00 89.38 619 VAL A O 1
ATOM 4778 N N . ILE A 1 620 ? 23.328 -16.863 -31.045 1.00 88.38 620 ILE A N 1
ATOM 4779 C CA . ILE A 1 620 ? 23.026 -16.691 -32.475 1.00 88.38 620 ILE A CA 1
ATOM 4780 C C . ILE A 1 620 ? 21.507 -16.714 -32.696 1.00 88.38 620 ILE A C 1
ATOM 4782 O O . ILE A 1 620 ? 20.955 -15.834 -33.358 1.00 88.38 620 ILE A O 1
ATOM 4786 N N . ALA A 1 621 ? 20.805 -17.683 -32.101 1.00 86.06 621 ALA A N 1
ATOM 4787 C CA . ALA A 1 621 ? 19.350 -17.779 -32.185 1.00 86.06 621 ALA A CA 1
ATOM 4788 C C . ALA A 1 621 ? 18.644 -16.557 -31.573 1.00 86.06 621 ALA A C 1
ATOM 4790 O O . ALA A 1 621 ? 17.625 -16.112 -32.102 1.00 86.06 621 ALA A O 1
ATOM 4791 N N . HIS A 1 622 ? 19.175 -16.001 -30.480 1.00 85.62 622 HIS A N 1
ATOM 4792 C CA . HIS A 1 622 ? 18.670 -14.781 -29.859 1.00 85.62 622 HIS A CA 1
ATOM 4793 C C . HIS A 1 622 ? 18.762 -13.592 -30.818 1.00 85.62 622 HIS A C 1
ATOM 4795 O O . HIS A 1 622 ? 17.739 -12.970 -31.094 1.00 85.62 622 HIS A O 1
ATOM 4801 N N . TYR A 1 623 ? 19.934 -13.322 -31.401 1.00 81.94 623 TYR A N 1
ATOM 4802 C CA . TYR A 1 623 ? 20.093 -12.192 -32.321 1.00 81.94 623 TYR A CA 1
ATOM 4803 C C . TYR A 1 623 ? 19.370 -12.398 -33.663 1.00 81.94 623 TYR A C 1
ATOM 4805 O O . TYR A 1 623 ? 18.870 -11.425 -34.236 1.00 81.94 623 TYR A O 1
ATOM 4813 N N . LYS A 1 624 ? 19.221 -13.645 -34.147 1.00 82.00 624 LYS A N 1
ATOM 4814 C CA . LYS A 1 624 ? 18.451 -13.956 -35.372 1.00 82.00 624 LYS A CA 1
ATOM 4815 C C . LYS A 1 624 ? 16.981 -13.541 -35.249 1.00 82.00 624 LYS A C 1
ATOM 4817 O O . LYS A 1 624 ? 16.409 -13.069 -36.228 1.00 82.00 624 LYS A O 1
ATOM 4822 N N . LYS A 1 625 ? 16.379 -13.632 -34.053 1.00 78.69 625 LYS A N 1
ATOM 4823 C CA . LYS A 1 625 ? 14.987 -13.193 -33.804 1.00 78.69 625 LYS A CA 1
ATOM 4824 C C . LYS A 1 625 ? 14.763 -11.703 -34.068 1.00 78.69 625 LYS A C 1
ATOM 4826 O O . LYS A 1 625 ? 13.638 -11.309 -34.352 1.00 78.69 625 LYS A O 1
ATOM 4831 N N . PHE A 1 626 ? 15.813 -10.888 -33.985 1.00 67.31 626 PHE A N 1
ATOM 4832 C CA . PHE A 1 626 ? 15.742 -9.438 -34.171 1.00 67.31 626 PHE A CA 1
ATOM 4833 C C . PHE A 1 626 ? 16.235 -8.981 -35.552 1.00 67.31 626 PHE A C 1
ATOM 4835 O O . PHE A 1 626 ? 16.391 -7.785 -35.765 1.00 67.31 626 PHE A O 1
ATOM 4842 N N . SER A 1 627 ? 16.476 -9.909 -36.490 1.00 57.56 627 SER A N 1
ATOM 4843 C CA . SER A 1 627 ? 17.020 -9.635 -37.835 1.00 57.56 627 SER A CA 1
ATOM 4844 C C . SER A 1 627 ? 18.366 -8.887 -37.847 1.00 57.56 627 SER A C 1
ATOM 4846 O O . SER A 1 627 ? 18.694 -8.225 -38.823 1.00 57.56 627 SER A O 1
ATOM 4848 N N . LYS A 1 628 ? 19.169 -9.004 -36.777 1.00 65.75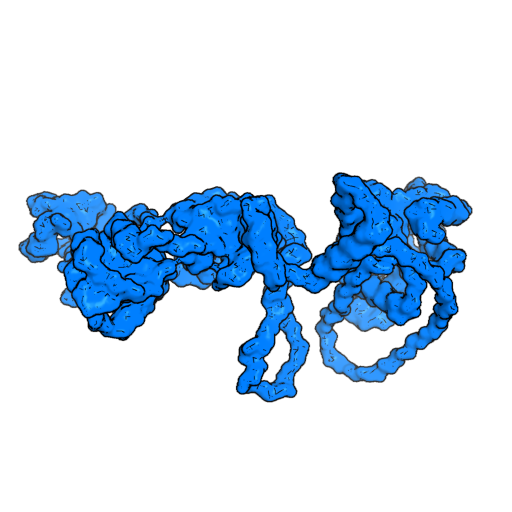 628 LYS A N 1
ATOM 4849 C CA . LYS A 1 628 ? 20.470 -8.314 -36.626 1.00 65.75 628 LYS A CA 1
ATOM 4850 C C . LYS A 1 628 ? 21.689 -9.166 -37.007 1.00 65.75 628 LYS A C 1
ATOM 4852 O O . LYS A 1 628 ? 22.820 -8.772 -36.726 1.00 65.75 628 LYS A O 1
ATOM 4857 N N . VAL A 1 629 ? 21.471 -10.355 -37.576 1.00 76.62 629 VAL A N 1
ATOM 4858 C CA . VAL A 1 629 ? 22.532 -11.347 -37.819 1.00 76.62 629 VAL A CA 1
ATOM 4859 C C . VAL A 1 629 ? 22.922 -11.395 -39.285 1.00 76.62 629 VAL A C 1
ATOM 4861 O O . VAL A 1 629 ? 22.101 -11.752 -40.127 1.00 76.62 629 VAL A O 1
ATOM 4864 N N . CYS A 1 630 ? 24.196 -11.141 -39.569 1.00 78.06 630 CYS A N 1
ATOM 4865 C CA . CYS A 1 630 ? 24.808 -11.453 -40.854 1.00 78.06 630 CYS A CA 1
ATOM 4866 C C . CYS A 1 630 ? 25.531 -12.799 -40.737 1.00 78.06 630 CYS A C 1
ATOM 4868 O O . CYS A 1 630 ? 26.406 -12.976 -39.889 1.00 78.06 630 CYS A O 1
ATOM 4870 N N . THR A 1 631 ? 25.125 -13.768 -41.558 1.00 78.31 631 THR A N 1
ATOM 4871 C CA . THR A 1 631 ? 25.679 -15.128 -41.524 1.00 78.31 631 THR A CA 1
ATOM 4872 C C . THR A 1 631 ? 26.803 -15.263 -42.543 1.00 78.31 631 THR A C 1
ATOM 4874 O O . THR A 1 631 ? 26.591 -15.019 -43.727 1.00 78.31 631 THR A O 1
ATOM 4877 N N . ILE A 1 632 ? 27.974 -15.696 -42.088 1.00 73.94 632 ILE A N 1
ATOM 4878 C CA . ILE A 1 632 ? 29.171 -15.927 -42.895 1.00 73.94 632 ILE A CA 1
ATOM 4879 C C . ILE A 1 632 ? 29.338 -17.435 -43.058 1.00 73.94 632 ILE A C 1
ATOM 4881 O O . ILE A 1 632 ? 29.494 -18.141 -42.063 1.00 73.94 632 ILE A O 1
ATOM 4885 N N . ARG A 1 633 ? 29.269 -17.919 -44.305 1.00 69.00 633 ARG A N 1
ATOM 4886 C CA . ARG A 1 633 ? 29.343 -19.355 -44.636 1.00 69.00 633 ARG A CA 1
ATOM 4887 C C . ARG A 1 633 ? 30.664 -19.806 -45.257 1.00 69.00 633 ARG A C 1
ATOM 4889 O O . ARG A 1 633 ? 30.901 -21.005 -45.329 1.00 69.00 633 ARG A O 1
ATOM 4896 N N . ASP A 1 634 ? 31.508 -18.878 -45.703 1.00 58.62 634 ASP A N 1
ATOM 4897 C CA . ASP A 1 634 ? 32.732 -19.195 -46.444 1.00 58.62 634 ASP A CA 1
ATOM 4898 C C . ASP A 1 634 ? 33.994 -18.867 -45.626 1.00 58.62 634 ASP A C 1
ATOM 4900 O O . ASP A 1 634 ? 34.079 -17.828 -44.970 1.00 58.62 634 ASP A O 1
ATOM 4904 N N . ARG A 1 635 ? 34.978 -19.775 -45.662 1.00 53.78 635 ARG A N 1
ATOM 4905 C CA . ARG A 1 635 ? 36.306 -19.635 -45.038 1.00 53.78 635 ARG A CA 1
ATOM 4906 C C . ARG A 1 635 ? 37.330 -18.947 -45.950 1.00 53.78 635 ARG A C 1
ATOM 4908 O O . ARG A 1 635 ? 38.447 -18.696 -45.490 1.00 53.78 635 ARG A O 1
ATOM 4915 N N . GLY A 1 636 ? 36.998 -18.725 -47.224 1.00 50.47 636 GLY A N 1
ATOM 4916 C CA . GLY A 1 636 ? 37.935 -18.272 -48.254 1.00 50.47 636 GLY A CA 1
ATOM 4917 C C . GLY A 1 636 ? 37.799 -16.811 -48.675 1.00 50.47 636 GLY A C 1
ATOM 4918 O O . GLY A 1 636 ? 38.810 -16.202 -49.016 1.00 50.47 636 GLY A O 1
ATOM 4919 N N . ASP A 1 637 ? 36.597 -16.238 -48.628 1.00 54.81 637 ASP A N 1
ATOM 4920 C CA . ASP A 1 637 ? 36.352 -14.908 -49.184 1.00 54.81 637 ASP A CA 1
ATOM 4921 C C . ASP A 1 637 ? 36.192 -13.841 -48.094 1.00 54.81 637 ASP A C 1
ATOM 4923 O O . ASP A 1 637 ? 35.097 -13.422 -47.712 1.00 54.81 637 ASP A O 1
ATOM 4927 N N . ILE A 1 638 ? 37.337 -13.409 -47.565 1.00 52.28 638 ILE A N 1
ATOM 4928 C CA . ILE A 1 638 ? 37.427 -12.262 -46.656 1.00 52.28 638 ILE A CA 1
ATOM 4929 C C . ILE A 1 6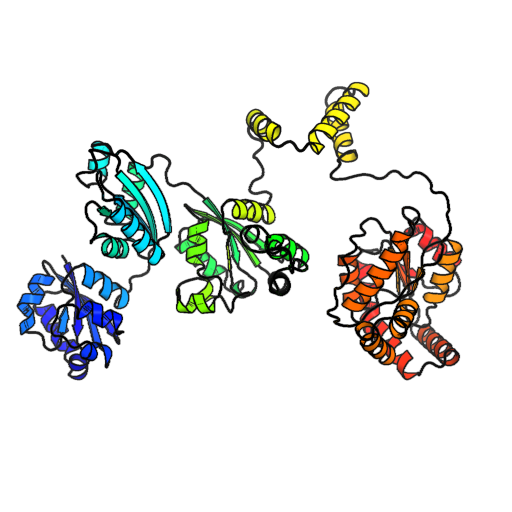38 ? 36.824 -11.017 -47.330 1.00 52.28 638 ILE A C 1
ATOM 4931 O O . ILE A 1 638 ? 36.183 -10.226 -46.644 1.00 52.28 638 ILE A O 1
ATOM 4935 N N . GLU A 1 639 ? 36.942 -10.879 -48.658 1.00 53.41 639 GLU A N 1
ATOM 4936 C CA . GLU A 1 639 ? 36.336 -9.798 -49.444 1.00 53.41 639 GLU A CA 1
ATOM 4937 C C . GLU A 1 639 ? 34.803 -9.862 -49.467 1.00 53.41 639 GLU A C 1
ATOM 4939 O O . GLU A 1 639 ? 34.169 -8.843 -49.216 1.00 53.41 639 GLU A O 1
ATOM 4944 N N . GLY A 1 640 ? 34.199 -11.037 -49.618 1.00 56.59 640 GLY A N 1
ATOM 4945 C CA . GLY A 1 640 ? 32.747 -11.230 -49.525 1.00 56.59 640 GLY A CA 1
ATOM 4946 C C . GLY A 1 640 ? 32.180 -10.987 -48.118 1.00 56.59 640 GLY A C 1
ATOM 4947 O O . GLY A 1 640 ? 31.091 -10.429 -47.964 1.00 56.59 640 GLY A O 1
ATOM 4948 N N . VAL A 1 641 ? 32.934 -11.330 -47.064 1.00 54.75 641 VAL A N 1
ATOM 4949 C CA . VAL A 1 641 ? 32.595 -10.953 -45.674 1.00 54.75 641 VAL A CA 1
ATOM 4950 C C . VAL A 1 641 ? 32.667 -9.439 -45.493 1.00 54.75 641 VAL A C 1
ATOM 4952 O O . VAL A 1 641 ? 31.799 -8.850 -44.855 1.00 54.75 641 VAL A O 1
ATOM 4955 N N . LEU A 1 642 ? 33.685 -8.810 -46.074 1.00 55.28 642 LEU A N 1
ATOM 4956 C CA . LEU A 1 642 ? 33.884 -7.366 -46.090 1.00 55.28 642 LEU A CA 1
ATOM 4957 C C . LEU A 1 642 ? 32.769 -6.634 -46.836 1.00 55.28 642 LEU A C 1
ATOM 4959 O O . LEU A 1 642 ? 32.242 -5.670 -46.297 1.00 55.28 642 LEU A O 1
ATOM 4963 N N . GLU A 1 643 ? 32.356 -7.100 -48.013 1.00 58.78 643 GLU A N 1
ATOM 4964 C CA . GLU A 1 643 ? 31.230 -6.532 -48.760 1.00 58.78 643 GLU A CA 1
ATOM 4965 C C . GLU A 1 643 ? 29.915 -6.679 -47.989 1.00 58.78 643 GLU A C 1
ATOM 4967 O O . GLU A 1 643 ? 29.148 -5.723 -47.899 1.00 58.78 643 GLU A O 1
ATOM 4972 N N . ALA A 1 644 ? 29.670 -7.832 -47.356 1.00 55.66 644 ALA A N 1
ATOM 4973 C CA . ALA A 1 644 ? 28.476 -8.051 -46.542 1.00 55.66 644 ALA A CA 1
ATOM 4974 C C . ALA A 1 644 ? 28.455 -7.171 -45.280 1.00 55.66 644 ALA A C 1
ATOM 4976 O O . ALA A 1 644 ? 27.405 -6.626 -44.932 1.00 55.66 644 ALA A O 1
ATOM 4977 N N . VAL A 1 645 ? 29.608 -7.002 -44.620 1.00 55.12 645 VAL A N 1
ATOM 4978 C CA . VAL A 1 645 ? 29.780 -6.127 -43.454 1.00 55.12 645 VAL A CA 1
ATOM 4979 C C . VAL A 1 645 ? 29.664 -4.658 -43.855 1.00 55.12 645 VAL A C 1
ATOM 4981 O O . VAL A 1 645 ? 28.942 -3.935 -43.191 1.00 55.12 645 VAL A O 1
ATOM 4984 N N . VAL A 1 646 ? 30.275 -4.205 -44.949 1.00 58.25 646 VAL A N 1
ATOM 4985 C CA . VAL A 1 646 ? 30.153 -2.818 -45.437 1.00 58.25 646 VAL A CA 1
ATOM 4986 C C . VAL A 1 646 ? 28.720 -2.515 -45.893 1.00 58.25 646 VAL A C 1
ATOM 4988 O O . VAL A 1 646 ? 28.186 -1.458 -45.564 1.00 58.25 646 VAL A O 1
ATOM 4991 N N . ALA A 1 647 ? 28.052 -3.457 -46.568 1.00 56.53 647 ALA A N 1
ATOM 4992 C CA . ALA A 1 647 ? 26.672 -3.295 -47.031 1.00 56.53 647 ALA A CA 1
ATOM 4993 C C . ALA A 1 647 ? 25.631 -3.286 -45.894 1.00 56.53 647 ALA A C 1
ATOM 4995 O O . ALA A 1 647 ? 24.625 -2.591 -46.007 1.00 56.53 647 ALA A O 1
ATOM 4996 N N . HIS A 1 648 ? 25.846 -4.041 -44.806 1.00 52.25 648 HIS A N 1
ATOM 4997 C CA . HIS A 1 648 ? 24.915 -4.101 -43.662 1.00 52.25 648 HIS A CA 1
ATOM 4998 C C . HIS A 1 648 ? 25.293 -3.169 -42.508 1.00 52.25 648 HIS A C 1
ATOM 5000 O O . HIS A 1 648 ? 24.437 -2.794 -41.708 1.00 52.25 648 HIS A O 1
ATOM 5006 N N . ALA A 1 649 ? 26.574 -2.834 -42.385 1.00 47.06 649 ALA A N 1
ATOM 5007 C CA . ALA A 1 649 ? 27.130 -2.060 -41.288 1.00 47.06 649 ALA A CA 1
ATOM 5008 C C . ALA A 1 649 ? 27.594 -0.671 -41.729 1.00 47.06 649 ALA A C 1
ATOM 5010 O O . ALA A 1 649 ? 28.365 -0.102 -40.971 1.00 47.06 649 ALA A O 1
ATOM 5011 N N . GLU A 1 650 ? 27.147 -0.139 -42.883 1.00 51.28 650 GLU A N 1
ATOM 5012 C CA . GLU A 1 650 ? 27.468 1.208 -43.415 1.00 51.28 650 GLU A CA 1
ATOM 5013 C C . GLU A 1 650 ? 28.853 1.692 -42.946 1.00 51.28 650 GLU A C 1
ATOM 5015 O O . GLU A 1 650 ? 28.952 2.636 -42.154 1.00 51.28 650 GLU A O 1
ATOM 5020 N N . LEU A 1 651 ? 29.879 0.899 -43.266 1.00 43.91 651 LEU A N 1
ATOM 5021 C CA . LEU A 1 651 ? 31.222 0.973 -42.684 1.00 43.91 651 LEU A CA 1
ATOM 5022 C C . LEU A 1 651 ? 32.173 1.756 -43.588 1.00 43.91 651 LEU A C 1
ATOM 5024 O O . LEU A 1 651 ? 32.086 1.558 -44.822 1.00 43.91 651 LEU A O 1
#